Protein AF-0000000072494059 (afdb_homodimer)

Nearest PDB structures (foldseek):
  5tsb-assembly1_A  TM=5.079E-01  e=7.432E-04  Bordetella bronchiseptica RB50
  6grj-assembly1_H  TM=1.711E-01  e=2.777E+00  Aeromonas hydrophila
  7n6g-assembly1_3X  TM=1.273E-01  e=5.195E+00  Chlamydomonas reinhardtii
  5tsb-assembly1_A  TM=5.193E-01  e=8.974E-04  Bordetella bronchiseptica RB50
  6kkj-assembly1_B  TM=3.313E-01  e=8.328E+00  Escherichia coli K-12

pLDDT: mean 70.32, std 25.34, range [23.3, 96.56]

Radius of gyration: 32.72 Å; Cα contacts (8 Å, |Δi|>4): 765; chains: 2; bounding box: 90×136×121 Å

InterPro domains:
  IPR003689 Zinc/iron permease [PF02535] (46-367)

Organism: Sarcoptes scabiei (NCBI:txid52283)

Secondary structure (DSSP, 8-state):
------------------TT-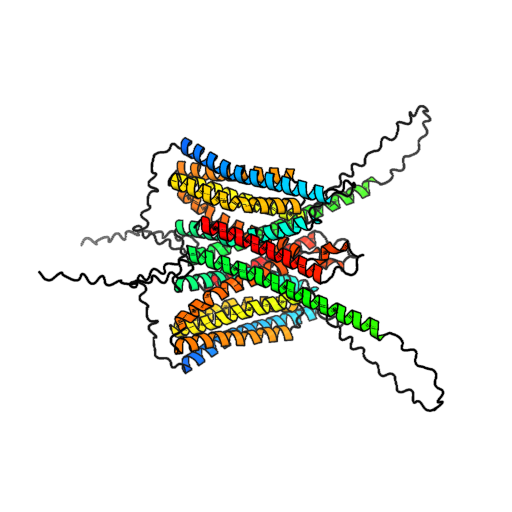-------SS---------S---HHHHHHHHHHHHHHHHHHHHHHHHHHHHHHHHHHHHH--S-------TTT-HHHHHHHHHHHHHHHHHIIIIIHHHHHHHHHHTT--HHHHHHHHHHHHHHHHHHHHHHHHHHHHHHHHHHHHHHHHHHHH-----------------------------------TTHHHHHHHHHHHHHHHHHHHHHHHHHHHH-HHHHHHHHHHHHHHHHHHHHHHHHHHHHTT--HHHHHHHHHHHHHHHHHHHHHHHHHHHTT-HHHHHHHTTTHHHHHHHHHHHIIIIIIHHHHH--TTGGGG--SSS---HHHHHHHHHHHHHHHHHHHHHHHHHHHHH-/------------------TT--------SS---------S---HHHHHHHHHHHHHHHHHHHHHHHHHHHHHHHHHHHHH--S-------TTT-HHHHHHHHHHHHHHHHHIIIIIHHHHHHHHHHTT--HHHHHHHHHHHHHHHHHHHHHHHHHHHHHHHHHHHHHHHHHHHHT----------------------------------TTHHHHHHHHHHHHHHHHHHHHHHHHHHHH-HHHHHHHHHHHHHHHHHHHHHHHHHHHHTT--HHHHHHHHHHHHHHHHHHHHHHHHHHHTT-HHHHHHHTTTHHHHHHHHHHHIIIIIIHHHHH--TTGGGG--SSS---HHHHHHHHHHHHHHHHHHHHHHHHHHHHH-

Structure (mmCIF, N/CA/C/O backbone):
data_AF-0000000072494059-model_v1
#
loop_
_entity.id
_entity.type
_entity.pdbx_description
1 polymer 'Zinc transporter ZIP13'
#
loop_
_atom_site.group_PDB
_atom_site.id
_atom_site.type_symbol
_atom_site.label_atom_id
_atom_site.label_alt_id
_atom_site.label_comp_id
_atom_site.label_asym_id
_atom_site.label_entity_id
_atom_site.label_seq_id
_atom_site.pdbx_PDB_ins_code
_atom_site.Cartn_x
_atom_site.Cartn_y
_atom_site.Cartn_z
_atom_site.occupancy
_atom_site.B_iso_or_equiv
_atom_site.auth_seq_id
_atom_site.auth_comp_id
_atom_site.auth_asym_id
_atom_site.auth_atom_id
_atom_site.pdbx_PDB_model_num
ATOM 1 N N . MET A 1 1 ? -0.542 -75.562 19.469 1 25.78 1 MET A N 1
ATOM 2 C CA . MET A 1 1 ? -1.429 -74.625 18.781 1 25.78 1 MET A CA 1
ATOM 3 C C . MET A 1 1 ? -0.967 -73.188 18.984 1 25.78 1 MET A C 1
ATOM 5 O O . MET A 1 1 ? -1.163 -72.625 20.047 1 25.78 1 MET A O 1
ATOM 9 N N . ASN A 1 2 ? 0.216 -72.812 18.547 1 26.44 2 ASN A N 1
ATOM 10 C CA . ASN A 1 2 ? 1.138 -71.688 18.719 1 26.44 2 ASN A CA 1
ATOM 11 C C . ASN A 1 2 ? 0.574 -70.375 18.125 1 26.44 2 ASN A C 1
ATOM 13 O O . ASN A 1 2 ? 0.239 -70.312 16.938 1 26.44 2 ASN A O 1
ATOM 17 N N . SER A 1 3 ? -0.213 -69.625 18.938 1 29.83 3 SER A N 1
ATOM 18 C CA . SER A 1 3 ? -0.96 -68.375 18.578 1 29.83 3 SER A CA 1
ATOM 19 C C . SER A 1 3 ? -0.038 -67.312 18.031 1 29.83 3 SER A C 1
ATOM 21 O O . SER A 1 3 ? 1.009 -67.062 18.625 1 29.83 3 SER A O 1
ATOM 23 N N . PRO A 1 4 ? -0.049 -67.062 16.688 1 28.97 4 PRO A N 1
ATOM 24 C CA . PRO A 1 4 ? 0.858 -66.125 16 1 28.97 4 PRO A CA 1
ATOM 25 C C . PRO A 1 4 ? 0.726 -64.688 16.5 1 28.97 4 PRO A C 1
ATOM 27 O O . PRO A 1 4 ? -0.39 -64.188 16.672 1 28.97 4 PRO A O 1
ATOM 30 N N . ILE A 1 5 ? 1.538 -64.25 17.5 1 27.27 5 ILE A N 1
ATOM 31 C CA . ILE A 1 5 ? 1.606 -62.938 18.094 1 27.27 5 ILE A CA 1
ATOM 32 C C . ILE A 1 5 ? 1.849 -61.875 17.016 1 27.27 5 ILE A C 1
ATOM 34 O O . ILE A 1 5 ? 2.883 -61.906 16.344 1 27.27 5 ILE A O 1
ATOM 38 N N . ILE A 1 6 ? 0.769 -61.406 16.281 1 26.38 6 ILE A N 1
ATOM 39 C CA . ILE A 1 6 ? 0.831 -60.375 15.273 1 26.38 6 ILE A CA 1
ATOM 40 C C . ILE A 1 6 ? 1.358 -59.062 15.906 1 26.38 6 ILE A C 1
ATOM 42 O O . ILE A 1 6 ? 0.744 -58.531 16.812 1 26.38 6 ILE A O 1
ATOM 46 N N . GLU A 1 7 ? 2.711 -58.906 16 1 23.3 7 GLU A N 1
ATOM 47 C CA . GLU A 1 7 ? 3.412 -57.719 16.469 1 23.3 7 GLU A CA 1
ATOM 48 C C . GLU A 1 7 ? 2.977 -56.469 15.695 1 23.3 7 GLU A C 1
ATOM 50 O O . GLU A 1 7 ? 3.143 -56.406 14.469 1 23.3 7 GLU A O 1
ATOM 55 N N . TYR A 1 8 ? 1.845 -55.812 16.047 1 23.53 8 TYR A N 1
ATOM 56 C CA . TYR A 1 8 ? 1.371 -54.531 15.547 1 23.53 8 TYR A CA 1
ATOM 57 C C . TYR A 1 8 ? 2.428 -53.469 15.734 1 23.53 8 TYR A C 1
ATOM 59 O O . TYR A 1 8 ? 2.787 -53.125 16.859 1 23.53 8 TYR A O 1
ATOM 67 N N . SER A 1 9 ? 3.539 -53.469 14.953 1 23.8 9 SER A N 1
ATOM 68 C CA . SER A 1 9 ? 4.5 -52.375 14.953 1 23.8 9 SER A CA 1
ATOM 69 C C . SER A 1 9 ? 3.803 -51.031 14.766 1 23.8 9 SER A C 1
ATOM 71 O O . SER A 1 9 ? 3.086 -50.844 13.781 1 23.8 9 SER A O 1
ATOM 73 N N . SER A 1 10 ? 3.33 -50.375 15.82 1 24.66 10 SER A N 1
ATOM 74 C CA . SER A 1 10 ? 2.783 -49.031 15.945 1 24.66 10 SER A CA 1
ATOM 75 C C . SER A 1 10 ? 3.709 -48 15.305 1 24.66 10 SER A C 1
ATOM 77 O O . SER A 1 10 ? 4.785 -47.719 15.836 1 24.66 10 SER A O 1
ATOM 79 N N . ARG A 1 11 ? 4.043 -48.031 13.992 1 25.03 11 ARG A N 1
ATOM 80 C CA . ARG A 1 11 ? 4.762 -46.938 13.328 1 25.03 11 ARG A CA 1
ATOM 81 C C . ARG A 1 11 ? 4.141 -45.594 13.68 1 25.03 11 ARG A C 1
ATOM 83 O O . ARG A 1 11 ? 2.986 -45.344 13.336 1 25.03 11 ARG A O 1
ATOM 90 N N . ASN A 1 12 ? 4.422 -45.094 14.852 1 26.39 12 ASN A N 1
ATOM 91 C CA . ASN A 1 12 ? 4.16 -43.719 15.281 1 26.39 12 ASN A CA 1
ATOM 92 C C . ASN A 1 12 ? 4.578 -42.719 14.211 1 26.39 12 ASN A C 1
ATOM 94 O O . ASN A 1 12 ? 5.77 -42.469 14.023 1 26.39 12 ASN A O 1
ATOM 98 N N . THR A 1 13 ? 4.207 -42.844 12.945 1 29.53 13 THR A N 1
ATOM 99 C CA . THR A 1 13 ? 4.391 -41.75 11.984 1 29.53 13 THR A CA 1
ATOM 100 C C . THR A 1 13 ? 3.947 -40.406 12.586 1 29.53 13 THR A C 1
ATOM 102 O O . THR A 1 13 ? 2.75 -40.156 12.711 1 29.53 13 THR A O 1
ATOM 105 N N . SER A 1 14 ? 4.566 -40.031 13.719 1 29.39 14 SER A N 1
ATOM 106 C CA . SER A 1 14 ? 4.34 -38.688 14.234 1 29.39 14 SER A CA 1
ATOM 107 C C . SER A 1 14 ? 4.383 -37.656 13.117 1 29.39 14 SER A C 1
ATOM 109 O O . SER A 1 14 ? 5.426 -37.469 12.492 1 29.39 14 SER A O 1
ATOM 111 N N . SER A 1 15 ? 3.41 -37.688 12.25 1 30.67 15 SER A N 1
ATOM 112 C CA . SER A 1 15 ? 3.156 -36.562 11.344 1 30.67 15 SER A CA 1
ATOM 113 C C . SER A 1 15 ? 3.369 -35.219 12.047 1 30.67 15 SER A C 1
ATOM 115 O O . SER A 1 15 ? 2.629 -34.875 12.969 1 30.67 15 SER A O 1
ATOM 117 N N . ASN A 1 16 ? 4.605 -34.906 12.422 1 29.8 16 ASN A N 1
ATOM 118 C CA . ASN A 1 16 ? 4.91 -33.562 12.875 1 29.8 16 ASN A CA 1
ATOM 119 C C . ASN A 1 16 ? 4.156 -32.531 12.062 1 29.8 16 ASN A C 1
ATOM 121 O O . ASN A 1 16 ? 4.473 -32.281 10.898 1 29.8 16 ASN A O 1
ATOM 125 N N . LEU A 1 17 ? 2.869 -32.531 12.148 1 28.22 17 LEU A N 1
ATOM 126 C CA . LEU A 1 17 ? 2.012 -31.453 11.688 1 28.22 17 LEU A CA 1
ATOM 127 C C . LEU A 1 17 ? 2.566 -30.094 12.133 1 28.22 17 LEU A C 1
ATOM 129 O O . LEU A 1 17 ? 2.826 -29.891 13.32 1 28.22 17 LEU A O 1
ATOM 133 N N . ASP A 1 18 ? 3.42 -29.516 11.383 1 31.22 18 ASP A N 1
ATOM 134 C CA . ASP A 1 18 ? 3.709 -28.141 11.758 1 31.22 18 ASP A CA 1
ATOM 135 C C . ASP A 1 18 ? 2.424 -27.375 12.047 1 31.22 18 ASP A C 1
ATOM 137 O O . ASP A 1 18 ? 1.355 -27.719 11.539 1 31.22 18 ASP A O 1
ATOM 141 N N . PRO A 1 19 ? 2.334 -26.734 13.148 1 30.27 19 PRO A N 1
ATOM 142 C CA . PRO A 1 19 ? 1.102 -26.109 13.641 1 30.27 19 PRO A CA 1
ATOM 143 C C . PRO A 1 19 ? 0.261 -25.516 12.516 1 30.27 19 PRO A C 1
ATOM 145 O O . PRO A 1 19 ? -0.956 -25.375 12.656 1 30.27 19 PRO A O 1
ATOM 148 N N . PHE A 1 20 ? 0.862 -24.797 11.555 1 33.91 20 PHE A N 1
ATOM 149 C CA . PHE A 1 20 ? 0.013 -24.078 10.609 1 33.91 20 PHE A CA 1
ATOM 150 C C . PHE A 1 20 ? -0.422 -25 9.477 1 33.91 20 PHE A C 1
ATOM 152 O O . PHE A 1 20 ? -0.981 -24.547 8.477 1 33.91 20 PHE A O 1
ATOM 159 N N . GLY A 1 21 ? -0.611 -26.359 9.695 1 30.86 21 GLY A N 1
ATOM 160 C CA . GLY A 1 21 ? -1.161 -27.422 8.867 1 30.86 21 GLY A CA 1
ATOM 161 C C . GLY A 1 21 ? -0.459 -27.562 7.523 1 30.86 21 GLY A C 1
ATOM 162 O O . GLY A 1 21 ? -1.007 -28.141 6.586 1 30.86 21 GLY A O 1
ATOM 163 N N . ILE A 1 22 ? 0.494 -26.781 7.277 1 27.88 22 ILE A N 1
ATOM 164 C CA . ILE A 1 22 ? 1.146 -26.891 5.98 1 27.88 22 ILE A CA 1
ATOM 165 C C . ILE A 1 22 ? 1.789 -28.281 5.852 1 27.88 22 ILE A C 1
ATOM 167 O O . ILE A 1 22 ? 2.613 -28.656 6.688 1 27.88 22 ILE A O 1
ATOM 171 N N . ARG A 1 23 ? 1.024 -29.25 5.383 1 28.17 23 ARG A N 1
ATOM 172 C CA . ARG A 1 23 ? 1.675 -30.5 5.004 1 28.17 23 ARG A CA 1
ATOM 173 C C . ARG A 1 23 ? 2.85 -30.234 4.066 1 28.17 23 ARG A C 1
ATOM 175 O O . ARG A 1 23 ? 2.668 -29.734 2.957 1 28.17 23 ARG A O 1
ATOM 182 N N . ILE A 1 24 ? 4.035 -30.062 4.574 1 28.02 24 ILE A N 1
ATOM 183 C CA . ILE A 1 24 ? 5.227 -30.094 3.732 1 28.02 24 ILE A CA 1
ATOM 184 C C . ILE A 1 24 ? 5.289 -31.406 2.961 1 28.02 24 ILE A C 1
ATOM 186 O O . ILE A 1 24 ? 5.398 -32.469 3.559 1 28.02 24 ILE A O 1
ATOM 190 N N . MET A 1 25 ? 4.43 -31.547 1.982 1 27.41 25 MET A N 1
ATOM 191 C CA . MET A 1 25 ? 4.684 -32.719 1.147 1 27.41 25 MET A CA 1
ATOM 192 C C . MET A 1 25 ? 6.18 -32.938 0.936 1 27.41 25 MET A C 1
ATOM 194 O O . MET A 1 25 ? 6.883 -32 0.515 1 27.41 25 MET A O 1
ATOM 198 N N . GLN A 1 26 ? 6.809 -33.812 1.671 1 27.09 26 GLN A N 1
ATOM 199 C CA . GLN A 1 26 ? 8.148 -34.375 1.519 1 27.09 26 GLN A CA 1
ATOM 200 C C . GLN A 1 26 ? 8.336 -35 0.141 1 27.09 26 GLN A C 1
ATOM 202 O O . GLN A 1 26 ? 8.391 -36.219 0.012 1 27.09 26 GLN A O 1
ATOM 207 N N . ASP A 1 27 ? 7.555 -34.719 -0.866 1 26.67 27 ASP A N 1
ATOM 208 C CA . ASP A 1 27 ? 8.039 -35.469 -2.029 1 26.67 27 ASP A CA 1
ATOM 209 C C . ASP A 1 27 ? 9.523 -35.219 -2.27 1 26.67 27 ASP A C 1
ATOM 211 O O . ASP A 1 27 ? 9.93 -34.062 -2.469 1 26.67 27 ASP A O 1
ATOM 215 N N . SER A 1 28 ? 10.422 -36.062 -1.804 1 28.08 28 SER A N 1
ATOM 216 C CA . SER A 1 28 ? 11.867 -36.312 -1.83 1 28.08 28 SER A CA 1
ATOM 217 C C . SER A 1 28 ? 12.43 -36.125 -3.232 1 28.08 28 SER A C 1
ATOM 219 O O . SER A 1 28 ? 13.648 -36.031 -3.408 1 28.08 28 SER A O 1
ATOM 221 N N . SER A 1 29 ? 11.695 -36.562 -4.316 1 27.2 29 SER A N 1
ATOM 222 C CA . SER A 1 29 ? 12.453 -36.844 -5.535 1 27.2 29 SER A CA 1
ATOM 223 C C . SER A 1 29 ? 12.961 -35.531 -6.16 1 27.2 29 SER A C 1
ATOM 225 O O . SER A 1 29 ? 14.078 -35.5 -6.684 1 27.2 29 SER A O 1
ATOM 227 N N . TYR A 1 30 ? 11.969 -34.656 -6.559 1 26.12 30 TYR A N 1
ATOM 228 C CA . TYR A 1 30 ? 12.461 -33.594 -7.406 1 26.12 30 TYR A CA 1
ATOM 229 C C . TYR A 1 30 ? 13.227 -32.562 -6.586 1 26.12 30 TYR A C 1
ATOM 231 O O . TYR A 1 30 ? 13.672 -31.531 -7.117 1 26.12 30 TYR A O 1
ATOM 239 N N . PHE A 1 31 ? 12.82 -32.438 -5.25 1 27.39 31 PHE A N 1
ATOM 240 C CA . PHE A 1 31 ? 13.797 -31.609 -4.551 1 27.39 31 PHE A CA 1
ATOM 241 C C . PHE A 1 31 ? 15.172 -32.281 -4.566 1 27.39 31 PHE A C 1
ATOM 243 O O . PHE A 1 31 ? 15.461 -33.125 -3.738 1 27.39 31 PHE A O 1
ATOM 250 N N . ASN A 1 32 ? 15.609 -32.781 -5.711 1 25.61 32 ASN A N 1
ATOM 251 C CA . ASN A 1 32 ? 17.062 -32.844 -5.582 1 25.61 32 ASN A CA 1
ATOM 252 C C . ASN A 1 32 ? 17.609 -31.734 -4.688 1 25.61 32 ASN A C 1
ATOM 254 O O . ASN A 1 32 ? 17.406 -30.562 -4.969 1 25.61 32 ASN A O 1
ATOM 258 N N . THR A 1 33 ? 17.375 -31.75 -3.381 1 29.03 33 THR A N 1
ATOM 259 C CA . THR A 1 33 ? 18.312 -31.062 -2.5 1 29.03 33 THR A CA 1
ATOM 260 C C . THR A 1 33 ? 19.594 -30.688 -3.256 1 29.03 33 THR A C 1
ATOM 262 O O . THR A 1 33 ? 20.484 -31.516 -3.426 1 29.03 33 THR A O 1
ATOM 265 N N . GLY A 1 34 ? 19.359 -30.281 -4.52 1 28.94 34 GLY A N 1
ATOM 266 C CA . GLY A 1 34 ? 20.625 -29.875 -5.113 1 28.94 34 GLY A CA 1
ATOM 267 C C . GLY A 1 34 ? 21.594 -29.281 -4.105 1 28.94 34 GLY A C 1
ATOM 268 O O . GLY A 1 34 ? 21.266 -28.312 -3.414 1 28.94 34 GLY A O 1
ATOM 269 N N . THR A 1 35 ? 22.156 -30.141 -3.305 1 30.73 35 THR A N 1
ATOM 270 C CA . THR A 1 35 ? 23.422 -29.781 -2.688 1 30.73 35 THR A CA 1
ATOM 271 C C . THR A 1 35 ? 24.031 -28.578 -3.385 1 30.73 35 THR A C 1
ATOM 273 O O . THR A 1 35 ? 24.156 -28.547 -4.613 1 30.73 35 THR A O 1
ATOM 276 N N . PHE A 1 36 ? 23.516 -27.281 -2.979 1 35.53 36 PHE A N 1
ATOM 277 C CA . PHE A 1 36 ? 24.438 -26.266 -3.439 1 35.53 36 PHE A CA 1
ATOM 278 C C . PHE A 1 36 ? 25.781 -26.875 -3.809 1 35.53 36 PHE A C 1
ATOM 280 O O . PHE A 1 36 ? 26.5 -27.375 -2.941 1 35.53 36 PHE A O 1
ATOM 287 N N . GLN A 1 37 ? 25.703 -27.781 -4.762 1 35.75 37 GLN A N 1
ATOM 288 C CA . GLN A 1 37 ? 27.031 -28.203 -5.148 1 35.75 37 GLN A CA 1
ATOM 289 C C . GLN A 1 37 ? 28.062 -27.094 -4.891 1 35.75 37 GLN A C 1
ATOM 291 O O . GLN A 1 37 ? 28 -26.031 -5.508 1 35.75 37 GLN A O 1
ATOM 296 N N . ARG A 1 38 ? 28.281 -26.859 -3.566 1 39.72 38 ARG A N 1
ATOM 297 C CA . ARG A 1 38 ? 29.438 -26.062 -3.172 1 39.72 38 ARG A CA 1
ATOM 298 C C . ARG A 1 38 ? 30.516 -26.094 -4.25 1 39.72 38 ARG A C 1
ATOM 300 O O . ARG A 1 38 ? 31.047 -27.156 -4.574 1 39.72 38 ARG A O 1
ATOM 307 N N . THR A 1 39 ? 30.25 -25.469 -5.297 1 41.38 39 THR A N 1
ATOM 308 C CA . THR A 1 39 ? 31.5 -25.469 -6.051 1 41.38 39 THR A CA 1
ATOM 309 C C . THR A 1 39 ? 32.719 -25.578 -5.109 1 41.38 39 THR A C 1
ATOM 311 O O . THR A 1 39 ? 32.531 -25.562 -3.889 1 41.38 39 THR A O 1
ATOM 314 N N . GLU A 1 40 ? 33.812 -24.75 -5.629 1 45.25 40 GLU A N 1
ATOM 315 C CA . GLU A 1 40 ? 35.188 -24.703 -5.199 1 45.25 40 GLU A CA 1
ATOM 316 C C . GLU A 1 40 ? 35.312 -24.312 -3.729 1 45.25 40 GLU A C 1
ATOM 318 O O . GLU A 1 40 ? 34.531 -23.5 -3.236 1 45.25 40 GLU A O 1
ATOM 323 N N . SER A 1 41 ? 35.625 -25.203 -2.83 1 49.69 41 SER A N 1
ATOM 324 C CA . SER A 1 41 ? 36.062 -25.141 -1.435 1 49.69 41 SER A CA 1
ATOM 325 C C . SER A 1 41 ? 36.562 -23.766 -1.074 1 49.69 41 SER A C 1
ATOM 327 O O . SER A 1 41 ? 37.781 -23.5 -1.139 1 49.69 41 SER A O 1
ATOM 329 N N . SER A 1 42 ? 35.906 -22.672 -1.576 1 61.78 42 SER A N 1
ATOM 330 C CA . SER A 1 42 ? 36.5 -21.422 -1.074 1 61.78 42 SER A CA 1
ATOM 331 C C . SER A 1 42 ? 36.469 -21.375 0.45 1 61.78 42 SER A C 1
ATOM 333 O O . SER A 1 42 ? 35.531 -21.844 1.075 1 61.78 42 SER A O 1
ATOM 335 N N . SER A 1 43 ? 37.562 -21.203 1.071 1 78.88 43 SER A N 1
ATOM 336 C CA . SER A 1 43 ? 37.812 -21.078 2.508 1 78.88 43 SER A CA 1
ATOM 337 C C . SER A 1 43 ? 36.875 -20.047 3.137 1 78.88 43 SER A C 1
ATOM 339 O O . SER A 1 43 ? 36.375 -19.141 2.451 1 78.88 43 SER A O 1
ATOM 341 N N . PHE A 1 44 ? 36.25 -20.391 4.234 1 83.5 44 PHE A N 1
ATOM 342 C CA . PHE A 1 44 ? 35.469 -19.5 5.074 1 83.5 44 PHE A CA 1
ATOM 343 C C . PHE A 1 44 ? 36 -18.062 5.004 1 83.5 44 PHE A C 1
ATOM 345 O O . PHE A 1 44 ? 35.25 -17.125 4.801 1 83.5 44 PHE A O 1
ATOM 352 N N . LEU A 1 45 ? 37.281 -17.969 5.055 1 85 45 LEU A N 1
ATOM 353 C CA . LEU A 1 45 ? 37.906 -16.656 5.051 1 85 45 LEU A CA 1
ATOM 354 C C . LEU A 1 45 ? 37.75 -15.984 3.695 1 85 45 LEU A C 1
ATOM 356 O O . LEU A 1 45 ? 37.562 -14.766 3.623 1 85 45 LEU A O 1
ATOM 360 N N . HIS A 1 46 ? 37.906 -16.719 2.705 1 89.19 46 HIS A N 1
ATOM 361 C CA . HIS A 1 46 ? 37.75 -16.156 1.365 1 89.19 46 HIS A CA 1
ATOM 362 C C . HIS A 1 46 ? 36.344 -15.641 1.136 1 89.19 46 HIS A C 1
ATOM 364 O O . HIS A 1 46 ? 36.156 -14.555 0.57 1 89.19 46 HIS A O 1
ATOM 370 N N . LEU A 1 47 ? 35.375 -16.375 1.588 1 90.25 47 LEU A N 1
ATOM 371 C CA . LEU A 1 47 ? 34 -15.969 1.442 1 90.25 47 LEU A CA 1
ATOM 372 C C . LEU A 1 47 ? 33.719 -14.695 2.238 1 90.25 47 LEU A C 1
ATOM 374 O O . LEU A 1 47 ? 33.031 -13.797 1.761 1 90.25 47 LEU A O 1
ATOM 378 N N . LEU A 1 48 ? 34.281 -14.672 3.359 1 90.69 48 LEU A N 1
ATOM 379 C CA . LEU A 1 48 ? 34.094 -13.484 4.195 1 90.69 48 LEU A CA 1
ATOM 380 C C . LEU A 1 48 ? 34.719 -12.258 3.531 1 90.69 48 LEU A C 1
ATOM 382 O O . LEU A 1 48 ? 34.125 -11.172 3.574 1 90.69 48 LEU A O 1
ATOM 386 N N . ILE A 1 49 ? 35.781 -12.398 2.914 1 92.06 49 ILE A N 1
ATOM 387 C CA . ILE A 1 49 ? 36.5 -11.289 2.283 1 92.06 49 ILE A CA 1
ATOM 388 C C . ILE A 1 49 ? 35.719 -10.797 1.068 1 92.06 49 ILE A C 1
ATOM 390 O O . ILE A 1 49 ? 35.469 -9.602 0.921 1 92.06 49 ILE A O 1
ATOM 394 N N . VAL A 1 50 ? 35.281 -11.68 0.276 1 93 50 VAL A N 1
ATOM 395 C CA . VAL A 1 50 ? 34.625 -11.289 -0.959 1 93 50 VAL A CA 1
ATOM 396 C C . VAL A 1 50 ? 33.25 -10.672 -0.637 1 93 50 VAL A C 1
ATOM 398 O O . VAL A 1 50 ? 32.844 -9.703 -1.282 1 93 50 VAL A O 1
ATOM 401 N N . THR A 1 51 ? 32.594 -11.242 0.304 1 93.38 51 THR A N 1
ATOM 402 C CA . THR A 1 51 ? 31.297 -10.688 0.688 1 93.38 51 THR A CA 1
ATOM 403 C C . THR A 1 51 ? 31.469 -9.305 1.308 1 93.38 51 THR A C 1
ATOM 405 O O . THR A 1 51 ? 30.656 -8.406 1.059 1 93.38 51 THR A O 1
ATOM 408 N N . THR A 1 52 ? 32.469 -9.195 2.141 1 93.31 52 THR A N 1
ATOM 409 C CA . THR A 1 52 ? 32.719 -7.895 2.736 1 93.31 52 THR A CA 1
ATOM 410 C C . THR A 1 52 ? 33.031 -6.852 1.657 1 93.31 52 THR A C 1
ATOM 412 O O . THR A 1 52 ? 32.5 -5.73 1.72 1 93.31 52 THR A O 1
ATOM 415 N N . PHE A 1 53 ? 33.719 -7.203 0.71 1 93.06 53 PHE A N 1
ATOM 416 C CA . PHE A 1 53 ? 34.031 -6.297 -0.391 1 93.06 53 PHE A CA 1
ATOM 417 C C . PHE A 1 53 ? 32.781 -5.926 -1.158 1 93.06 53 PHE A C 1
ATOM 419 O O . PHE A 1 53 ? 32.594 -4.773 -1.556 1 93.06 53 PHE A O 1
ATOM 426 N N . SER A 1 54 ? 32.031 -6.859 -1.351 1 94.19 54 SER A N 1
ATOM 427 C CA . SER A 1 54 ? 30.781 -6.605 -2.061 1 94.19 54 SER A CA 1
ATOM 428 C C . SER A 1 54 ? 29.859 -5.672 -1.267 1 94.19 54 SER A C 1
ATOM 430 O O . SER A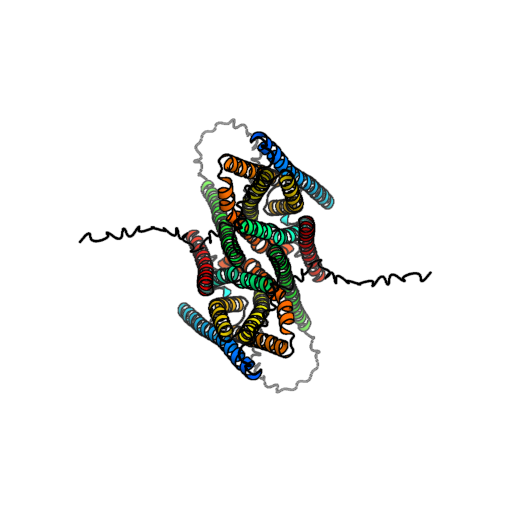 1 54 ? 29.266 -4.754 -1.831 1 94.19 54 SER A O 1
ATOM 432 N N . CYS A 1 55 ? 29.766 -5.922 0.011 1 92.69 55 CYS A N 1
ATOM 433 C CA . CYS A 1 55 ? 28.953 -5.055 0.863 1 92.69 55 CYS A CA 1
ATOM 434 C C . CYS A 1 55 ? 29.516 -3.637 0.887 1 92.69 55 CYS A C 1
ATOM 436 O O . CYS A 1 55 ? 28.75 -2.666 0.892 1 92.69 55 CYS A O 1
ATOM 438 N N . PHE A 1 56 ? 30.766 -3.551 0.835 1 90.38 56 PHE A N 1
ATOM 439 C CA . PHE A 1 56 ? 31.422 -2.248 0.785 1 90.38 56 PHE A CA 1
ATOM 440 C C . PHE A 1 56 ? 31.125 -1.549 -0.539 1 90.38 56 PHE A C 1
ATOM 442 O O . PHE A 1 56 ? 30.906 -0.335 -0.571 1 90.38 56 PHE A O 1
ATOM 449 N N . ALA A 1 57 ? 31.156 -2.266 -1.518 1 90.56 57 ALA A N 1
ATOM 450 C CA . ALA A 1 57 ? 30.859 -1.698 -2.832 1 90.56 57 ALA A CA 1
ATOM 451 C C . ALA A 1 57 ? 29.453 -1.133 -2.881 1 90.56 57 ALA A C 1
ATOM 453 O O . ALA A 1 57 ? 29.234 -0.032 -3.393 1 90.56 57 ALA A O 1
ATOM 454 N N . ILE A 1 58 ? 28.562 -1.866 -2.357 1 90.06 58 ILE A N 1
ATOM 455 C CA . ILE A 1 58 ? 27.172 -1.421 -2.307 1 90.06 58 ILE A CA 1
ATOM 456 C C . ILE A 1 58 ? 27.062 -0.136 -1.487 1 90.06 58 ILE A C 1
ATOM 458 O O . ILE A 1 58 ? 26.484 0.849 -1.935 1 90.06 58 ILE A O 1
ATOM 462 N N . SER A 1 59 ? 27.719 -0.121 -0.393 1 86.62 59 SER A N 1
ATOM 463 C CA . SER A 1 59 ? 27.672 1.018 0.519 1 86.62 59 SER A CA 1
ATOM 464 C C . SER A 1 59 ? 28.375 2.232 -0.069 1 86.62 59 SER A C 1
ATOM 466 O O . SER A 1 59 ? 27.922 3.363 0.084 1 86.62 59 SER A O 1
ATOM 468 N N . LEU A 1 60 ? 29.469 2.008 -0.668 1 83.69 60 LEU A N 1
ATOM 469 C CA . LEU A 1 60 ? 30.25 3.092 -1.255 1 83.69 60 LEU A CA 1
ATOM 470 C C . LEU A 1 60 ? 29.484 3.754 -2.396 1 83.69 60 LEU A C 1
ATOM 472 O O . LEU A 1 60 ? 29.484 4.98 -2.52 1 83.69 60 LEU A O 1
ATOM 476 N N . SER A 1 61 ? 28.922 2.982 -3.178 1 81.06 61 SER A N 1
ATOM 477 C CA . SER A 1 61 ? 28.141 3.521 -4.289 1 81.06 61 SER A CA 1
ATOM 478 C C . SER A 1 61 ? 27.016 4.414 -3.787 1 81.06 61 SER A C 1
ATOM 480 O O . SER A 1 61 ? 26.781 5.496 -4.332 1 81.06 61 SER A O 1
ATOM 482 N N . SER A 1 62 ? 26.438 4.012 -2.785 1 77.81 62 SER A N 1
ATOM 483 C CA . SER A 1 62 ? 25.344 4.777 -2.189 1 77.81 62 SER A CA 1
ATOM 484 C C . SER A 1 62 ? 25.859 6.066 -1.558 1 77.81 62 SER A C 1
ATOM 486 O O . SER A 1 62 ? 25.219 7.113 -1.661 1 77.81 62 SER A O 1
ATOM 488 N N . MET A 1 63 ? 27.016 5.957 -1.062 1 80.12 63 MET A N 1
ATOM 489 C CA . MET A 1 63 ? 27.625 7.117 -0.415 1 80.12 63 MET A CA 1
ATOM 490 C C . MET A 1 63 ? 28.031 8.164 -1.446 1 80.12 63 MET A C 1
ATOM 492 O O . MET A 1 63 ? 27.859 9.359 -1.229 1 80.12 63 MET A O 1
ATOM 496 N N . ILE A 1 64 ? 28.516 7.715 -2.445 1 81.94 64 ILE A N 1
ATOM 497 C CA . ILE A 1 64 ? 28.938 8.625 -3.506 1 81.94 64 ILE A CA 1
ATOM 498 C C . ILE A 1 64 ? 27.734 9.367 -4.062 1 81.94 64 ILE A C 1
ATOM 500 O O . ILE A 1 64 ? 27.781 10.578 -4.262 1 81.94 64 ILE A O 1
ATOM 504 N N . THR A 1 65 ? 26.734 8.664 -4.254 1 79.44 65 THR A N 1
ATOM 505 C CA . THR A 1 65 ? 25.5 9.266 -4.758 1 79.44 65 THR A CA 1
ATOM 506 C C . THR A 1 65 ? 24.984 10.32 -3.789 1 79.44 65 THR A C 1
ATOM 508 O O . THR A 1 65 ? 24.562 11.398 -4.207 1 79.44 65 THR A O 1
ATOM 511 N N . LEU A 1 66 ? 25.125 10.055 -2.623 1 78.94 66 LEU A N 1
ATOM 512 C CA . LEU A 1 66 ? 24.656 10.969 -1.597 1 78.94 66 LEU A CA 1
ATOM 513 C C . LEU A 1 66 ? 25.5 12.234 -1.556 1 78.94 66 LEU A C 1
ATOM 515 O O . LEU A 1 66 ? 24.984 13.336 -1.396 1 78.94 66 LEU A O 1
ATOM 519 N N . LEU A 1 67 ? 26.766 11.992 -1.673 1 79.69 67 LEU A N 1
ATOM 520 C CA . LEU A 1 67 ? 27.672 13.133 -1.664 1 79.69 67 LEU A CA 1
ATOM 521 C C . LEU A 1 67 ? 27.422 14.047 -2.855 1 79.69 67 LEU A C 1
ATOM 523 O O . LEU A 1 67 ? 27.406 15.273 -2.713 1 79.69 67 LEU A O 1
ATOM 527 N N . VAL A 1 68 ? 27.172 13.461 -3.914 1 79 68 VAL A N 1
ATOM 528 C CA . VAL A 1 68 ? 26.891 14.227 -5.121 1 79 68 VAL A CA 1
ATOM 529 C C . VAL A 1 68 ? 25.562 14.984 -4.949 1 79 68 VAL A C 1
ATOM 531 O O . VAL A 1 68 ? 25.484 16.172 -5.27 1 79 68 VAL A O 1
ATOM 534 N N . PHE A 1 69 ? 24.688 14.273 -4.422 1 77.12 69 PHE A N 1
ATOM 535 C CA . PHE A 1 69 ? 23.359 14.859 -4.234 1 77.12 69 PHE A CA 1
ATOM 536 C C . PHE A 1 69 ? 23.422 15.977 -3.195 1 77.12 69 PHE A C 1
ATOM 538 O O . PHE A 1 69 ? 22.797 17.031 -3.371 1 77.12 69 PHE A O 1
ATOM 545 N N . TRP A 1 70 ? 24.125 15.742 -2.232 1 74.75 70 TRP A N 1
ATOM 546 C CA . TRP A 1 70 ? 24.328 16.734 -1.175 1 74.75 70 TRP A CA 1
ATOM 547 C C . TRP A 1 70 ? 24.953 18 -1.733 1 74.75 70 TRP A C 1
ATOM 549 O O . TRP A 1 70 ? 24.516 19.109 -1.422 1 74.75 70 TRP A O 1
ATOM 559 N N . ASN A 1 71 ? 25.922 17.859 -2.502 1 75.25 71 ASN A N 1
ATOM 560 C CA . ASN A 1 71 ? 26.594 18.984 -3.125 1 75.25 71 ASN A CA 1
ATOM 561 C C . ASN A 1 71 ? 25.672 19.734 -4.086 1 75.25 71 ASN A C 1
ATOM 563 O O . ASN A 1 71 ? 25.734 20.953 -4.18 1 75.25 71 ASN A O 1
ATOM 567 N N . PHE A 1 72 ? 24.875 19 -4.629 1 72.62 72 PHE A N 1
ATOM 568 C CA . PHE A 1 72 ? 23.906 19.594 -5.555 1 72.62 72 PHE A CA 1
ATOM 569 C C . PHE A 1 72 ? 22.922 20.469 -4.816 1 72.62 72 PHE A C 1
ATOM 571 O O . PHE A 1 72 ? 22.625 21.578 -5.258 1 72.62 72 PHE A O 1
ATOM 578 N N . ILE A 1 73 ? 22.391 20.016 -3.764 1 69.44 73 ILE A N 1
ATOM 579 C CA . ILE A 1 73 ? 21.422 20.766 -2.975 1 69.44 73 ILE A CA 1
ATOM 580 C C . ILE A 1 73 ? 22.078 22.016 -2.389 1 69.44 73 ILE A C 1
ATOM 582 O O . ILE A 1 73 ? 21.469 23.094 -2.398 1 69.44 73 ILE A O 1
ATOM 586 N N . LYS A 1 74 ? 23.25 21.844 -1.897 1 66.88 74 LYS A N 1
ATOM 587 C CA . LYS A 1 74 ? 23.984 22.953 -1.301 1 66.88 74 LYS A CA 1
ATOM 588 C C . LYS A 1 74 ? 24.25 24.047 -2.332 1 66.88 74 LYS A C 1
ATOM 590 O O . LYS A 1 74 ? 24.141 25.234 -2.033 1 66.88 74 LYS A O 1
ATOM 595 N N . ARG A 1 75 ? 24.578 23.609 -3.404 1 64.88 75 ARG A N 1
ATOM 596 C CA . ARG A 1 75 ? 24.891 24.562 -4.461 1 64.88 75 ARG A CA 1
ATOM 597 C C . ARG A 1 75 ? 23.656 25.312 -4.926 1 64.88 75 ARG A C 1
ATOM 599 O O . ARG A 1 75 ? 23.719 26.516 -5.215 1 64.88 75 ARG A O 1
ATOM 606 N N . ASN A 1 76 ? 22.578 24.594 -4.973 1 59.81 76 ASN A N 1
ATOM 607 C CA . ASN A 1 76 ? 21.344 25.234 -5.441 1 59.81 76 ASN A CA 1
ATOM 608 C C . ASN A 1 76 ? 20.688 26.062 -4.344 1 59.81 76 ASN A C 1
ATOM 610 O O . ASN A 1 76 ? 19.938 27 -4.629 1 59.81 76 ASN A O 1
ATOM 614 N N . GLN A 1 77 ? 20.797 25.656 -3.209 1 55.12 77 GLN A N 1
ATOM 615 C CA . GLN A 1 77 ? 20.344 26.5 -2.098 1 55.12 77 GLN A CA 1
ATOM 616 C C . GLN A 1 77 ? 21.156 27.797 -2.029 1 55.12 77 GLN A C 1
ATOM 618 O O . GLN A 1 77 ? 20.609 28.844 -1.701 1 55.12 77 GLN A O 1
ATOM 623 N N . GLN A 1 78 ? 22.375 27.688 -2.08 1 48.69 78 GLN A N 1
ATOM 624 C CA . GLN A 1 78 ? 23.203 28.891 -2.131 1 48.69 78 GLN A CA 1
ATOM 625 C C . GLN A 1 78 ? 22.812 29.781 -3.312 1 48.69 78 GLN A C 1
ATOM 627 O O . GLN A 1 78 ? 22.891 31 -3.227 1 48.69 78 GLN A O 1
ATOM 632 N N . PHE A 1 79 ? 22.438 29.281 -4.398 1 42.84 79 PHE A N 1
ATOM 633 C CA . PHE A 1 79 ? 22.078 30.125 -5.535 1 42.84 79 PHE A CA 1
ATOM 634 C C . PHE A 1 79 ? 20.781 30.891 -5.25 1 42.84 79 PHE A C 1
ATOM 636 O O . PHE A 1 79 ? 20.578 31.984 -5.77 1 42.84 79 PHE A O 1
ATOM 643 N N . ASN A 1 80 ? 19.812 30.266 -4.598 1 42.59 80 ASN A N 1
ATOM 644 C CA . ASN A 1 80 ? 18.625 31.047 -4.301 1 42.59 80 ASN A CA 1
ATOM 645 C C . ASN A 1 80 ? 18.844 32 -3.135 1 42.59 80 ASN A C 1
ATOM 647 O O . ASN A 1 80 ? 17.953 32.75 -2.752 1 42.59 80 ASN A O 1
ATOM 651 N N . SER A 1 81 ? 19.891 31.75 -2.395 1 40.44 81 SER A N 1
ATOM 652 C CA . SER A 1 81 ? 20.172 32.688 -1.306 1 40.44 81 SER A CA 1
ATOM 653 C C . SER A 1 81 ? 20.797 33.969 -1.831 1 40.44 81 SER A C 1
ATOM 655 O O . SER A 1 81 ? 21.859 34.375 -1.375 1 40.44 81 SER A O 1
ATOM 657 N N . SER A 1 82 ? 20.625 34.438 -2.959 1 36.72 82 SER A N 1
ATOM 658 C CA . SER A 1 82 ? 21.156 35.812 -3.107 1 36.72 82 SER A CA 1
ATOM 659 C C . SER A 1 82 ? 20.844 36.656 -1.887 1 36.72 82 SER A C 1
ATOM 661 O O . SER A 1 82 ? 21.266 37.812 -1.797 1 36.72 82 SER A O 1
ATOM 663 N N . ASP A 1 83 ? 19.594 36.688 -1.359 1 35.69 83 ASP A N 1
ATOM 664 C CA . ASP A 1 83 ? 19.406 37.656 -0.277 1 35.69 83 ASP A CA 1
ATOM 665 C C . ASP A 1 83 ? 20.297 37.312 0.917 1 35.69 83 ASP A C 1
ATOM 667 O O . ASP A 1 83 ? 20.5 36.125 1.234 1 35.69 83 ASP A O 1
ATOM 671 N N . ASN A 1 84 ? 21.297 38.125 1.405 1 36.59 84 ASN A N 1
ATOM 672 C CA . ASN A 1 84 ? 22.281 38.219 2.475 1 36.59 84 ASN A CA 1
ATOM 673 C C . ASN A 1 84 ? 21.812 37.531 3.746 1 36.59 84 ASN A C 1
ATOM 675 O O . ASN A 1 84 ? 22.438 37.688 4.805 1 36.59 84 ASN A O 1
ATOM 679 N N . SER A 1 85 ? 20.438 37.469 4.141 1 36.66 85 SER A N 1
ATOM 680 C CA . SER A 1 85 ? 20.094 37.031 5.496 1 36.66 85 SER A CA 1
ATOM 681 C C . SER A 1 85 ? 20.406 35.562 5.703 1 36.66 85 SER A C 1
ATOM 683 O O . SER A 1 85 ? 20.203 34.75 4.805 1 36.66 85 SER A O 1
ATOM 685 N N . SER A 1 86 ? 21.391 35.031 6.422 1 38.75 86 SER A N 1
ATOM 686 C CA . SER A 1 86 ? 21.828 33.781 7.07 1 38.75 86 SER A CA 1
ATOM 687 C C . SER A 1 86 ? 20.641 32.844 7.285 1 38.75 86 SER A C 1
ATOM 689 O O . SER A 1 86 ? 20.516 32.219 8.344 1 38.75 86 SER A O 1
ATOM 691 N N . THR A 1 87 ? 19.484 33.031 6.727 1 40.88 87 THR A N 1
ATOM 692 C CA . THR A 1 87 ? 18.344 32.219 7.152 1 40.88 87 THR A CA 1
ATOM 693 C C . THR A 1 87 ? 18.562 30.75 6.805 1 40.88 87 THR A C 1
ATOM 695 O O . THR A 1 87 ? 18.922 30.422 5.672 1 40.88 87 THR A O 1
ATOM 698 N N . GLU A 1 88 ? 18.891 29.875 7.785 1 47.19 88 GLU A N 1
ATOM 699 C CA . GLU A 1 88 ? 19.016 28.422 7.91 1 47.19 88 GLU A CA 1
ATOM 700 C C . GLU A 1 88 ? 18.062 27.703 6.953 1 47.19 88 GLU A C 1
ATOM 702 O O . GLU A 1 88 ? 16.906 28.109 6.809 1 47.19 88 GLU A O 1
ATOM 707 N N . PHE A 1 89 ? 18.641 27.109 5.945 1 50.66 89 PHE A N 1
ATOM 708 C CA . PHE A 1 89 ? 17.938 26.25 5.004 1 50.66 89 PHE A CA 1
ATOM 709 C C . PHE A 1 89 ? 16.859 25.453 5.715 1 50.66 89 PHE A C 1
ATOM 711 O O . PHE A 1 89 ? 17.141 24.688 6.645 1 50.66 89 PHE A O 1
ATOM 718 N N . ASP A 1 90 ? 15.641 25.938 5.543 1 59.78 90 ASP A N 1
ATOM 719 C CA . ASP A 1 90 ? 14.539 25.156 6.074 1 59.78 90 ASP A CA 1
ATOM 720 C C . ASP A 1 90 ? 13.969 24.219 5.008 1 59.78 90 ASP A C 1
ATOM 722 O O . ASP A 1 90 ? 13.242 24.641 4.117 1 59.78 90 ASP A O 1
ATOM 726 N N . PRO A 1 91 ? 14.547 23.031 4.938 1 58.69 91 PRO A N 1
ATOM 727 C CA . PRO A 1 91 ? 14.086 22.047 3.957 1 58.69 91 PRO A CA 1
ATOM 728 C C . PRO A 1 91 ? 12.562 21.969 3.869 1 58.69 91 PRO A C 1
ATOM 730 O O . PRO A 1 91 ? 12.016 21.594 2.83 1 58.69 91 PRO A O 1
ATOM 733 N N . ASN A 1 92 ? 11.93 22.328 4.797 1 58.84 92 ASN A N 1
ATOM 734 C CA . ASN A 1 92 ? 10.469 22.234 4.812 1 58.84 92 ASN A CA 1
ATOM 735 C C . ASN A 1 92 ? 9.828 23.375 4.012 1 58.84 92 ASN A C 1
ATOM 737 O O . ASN A 1 92 ? 8.664 23.281 3.621 1 58.84 92 ASN A O 1
ATOM 741 N N . LYS A 1 93 ? 10.68 24.344 3.697 1 61.62 93 LYS A N 1
ATOM 742 C CA . LYS A 1 93 ? 10.109 25.5 3.01 1 61.62 93 LYS A CA 1
ATOM 743 C C . LYS A 1 93 ? 10.523 25.531 1.543 1 61.62 93 LYS A C 1
ATOM 745 O O . LYS A 1 93 ? 9.93 26.234 0.735 1 61.62 93 LYS A O 1
ATOM 750 N N . SER A 1 94 ? 11.352 24.734 1.199 1 71.06 94 SER A N 1
ATOM 751 C CA . SER A 1 94 ? 11.891 24.766 -0.159 1 71.06 94 SER A CA 1
ATOM 752 C C . SER A 1 94 ? 11.039 23.922 -1.104 1 71.06 94 SER A C 1
ATOM 754 O O . SER A 1 94 ? 10.812 22.734 -0.854 1 71.06 94 SER A O 1
ATOM 756 N N . GLU A 1 95 ? 10.5 24.516 -2.141 1 76.69 95 GLU A N 1
ATOM 757 C CA . GLU A 1 95 ? 9.719 23.797 -3.146 1 76.69 95 GLU A CA 1
ATOM 758 C C . GLU A 1 95 ? 10.562 22.766 -3.871 1 76.69 95 GLU A C 1
ATOM 760 O O . GLU A 1 95 ? 10.055 21.719 -4.293 1 76.69 95 GLU A O 1
ATOM 765 N N . SER A 1 96 ? 11.805 23.062 -4.004 1 76.25 96 SER A N 1
ATOM 766 C CA . SER A 1 96 ? 12.695 22.109 -4.652 1 76.25 96 SER A CA 1
ATOM 767 C C . SER A 1 96 ? 12.773 20.812 -3.863 1 76.25 96 SER A C 1
ATOM 769 O O . SER A 1 96 ? 12.742 19.719 -4.445 1 76.25 96 SER A O 1
ATOM 771 N N . ILE A 1 97 ? 12.758 20.984 -2.615 1 76.81 97 ILE A N 1
ATOM 772 C CA . ILE A 1 97 ? 12.852 19.797 -1.772 1 76.81 97 ILE A CA 1
ATOM 773 C C . ILE A 1 97 ? 11.539 19.016 -1.845 1 76.81 97 ILE A C 1
ATOM 775 O O . ILE A 1 97 ? 11.547 17.781 -1.839 1 76.81 97 ILE A O 1
ATOM 779 N N . LYS A 1 98 ? 10.539 19.75 -2.02 1 81.31 98 LYS A N 1
ATOM 780 C CA . LYS A 1 98 ? 9.242 19.078 -2.117 1 81.31 98 LYS A CA 1
ATOM 781 C C . LYS A 1 98 ? 9.117 18.312 -3.432 1 81.31 98 LYS A C 1
ATOM 783 O O . LYS A 1 98 ? 8.5 17.25 -3.48 1 81.31 98 LYS A O 1
ATOM 788 N N . LEU A 1 99 ? 9.68 18.906 -4.402 1 83.94 99 LEU A N 1
ATOM 789 C CA . LEU A 1 99 ? 9.688 18.219 -5.688 1 83.94 99 LEU A CA 1
ATOM 790 C C . LEU A 1 99 ? 10.547 16.953 -5.621 1 83.94 99 LEU A C 1
ATOM 792 O O . LEU A 1 99 ? 10.148 15.906 -6.129 1 83.94 99 LEU A O 1
ATOM 796 N N . ILE A 1 100 ? 11.609 17.062 -4.961 1 83.81 100 ILE A N 1
ATOM 797 C CA . ILE A 1 100 ? 12.484 15.914 -4.812 1 83.81 100 ILE A CA 1
ATOM 798 C C . ILE A 1 100 ? 11.805 14.867 -3.926 1 83.81 100 ILE A C 1
ATOM 800 O O . ILE A 1 100 ? 11.953 13.664 -4.152 1 83.81 100 ILE A O 1
ATOM 804 N N . LEU A 1 101 ? 11.086 15.383 -3.037 1 85.94 101 LEU A N 1
ATOM 805 C CA . LEU A 1 101 ? 10.336 14.484 -2.166 1 85.94 101 LEU A CA 1
ATOM 806 C C . LEU A 1 101 ? 9.281 13.719 -2.957 1 85.94 101 LEU A C 1
ATOM 808 O O . LEU A 1 101 ? 9.039 12.539 -2.689 1 85.94 101 LEU A O 1
ATOM 812 N N . ALA A 1 102 ? 8.703 14.414 -3.865 1 90.5 102 ALA A N 1
ATOM 813 C CA . ALA A 1 102 ? 7.723 13.742 -4.715 1 90.5 102 ALA A CA 1
ATOM 814 C C . ALA A 1 102 ? 8.359 12.602 -5.5 1 90.5 102 ALA A C 1
ATOM 816 O O . ALA A 1 102 ? 7.801 11.508 -5.586 1 90.5 102 ALA A O 1
ATOM 817 N N . PHE A 1 103 ? 9.484 12.844 -6.02 1 90.62 103 PHE A N 1
ATOM 818 C CA . PHE A 1 103 ? 10.258 11.812 -6.691 1 90.62 103 PHE A CA 1
ATOM 819 C C . PHE A 1 103 ? 10.57 10.664 -5.738 1 90.62 103 PHE A C 1
ATOM 821 O O . PHE A 1 103 ? 10.461 9.492 -6.105 1 90.62 103 PHE A O 1
ATOM 828 N N . ALA A 1 104 ? 10.93 11.016 -4.594 1 88.25 104 ALA A N 1
ATOM 829 C CA . ALA A 1 104 ? 11.297 10.031 -3.576 1 88.25 104 ALA A CA 1
ATOM 830 C C . ALA A 1 104 ? 10.102 9.141 -3.223 1 88.25 104 ALA A C 1
ATOM 832 O O . ALA A 1 104 ? 10.25 7.922 -3.096 1 88.25 104 ALA A O 1
ATOM 833 N N . VAL A 1 105 ? 8.984 9.711 -3.086 1 91.75 105 VAL A N 1
ATOM 834 C CA . VAL A 1 105 ? 7.785 8.961 -2.709 1 91.75 105 VAL A CA 1
ATOM 835 C C . VAL A 1 105 ? 7.426 7.973 -3.812 1 91.75 105 VAL A C 1
ATOM 837 O O . VAL A 1 105 ? 7.18 6.793 -3.543 1 91.75 105 VAL A O 1
ATOM 840 N N . GLY A 1 106 ? 7.445 8.438 -5.047 1 93.12 106 GLY A N 1
ATOM 841 C CA . GLY A 1 106 ? 7.199 7.547 -6.168 1 93.12 106 GLY A CA 1
ATOM 842 C C . GLY A 1 106 ? 8.188 6.398 -6.246 1 93.12 106 GLY A C 1
ATOM 843 O O . GLY A 1 106 ? 7.793 5.25 -6.469 1 93.12 106 GLY A O 1
ATOM 844 N N . SER A 1 107 ? 9.383 6.727 -6.004 1 92.44 107 SER A N 1
ATOM 845 C CA . SER A 1 107 ? 10.438 5.719 -6.055 1 92.44 107 SER A CA 1
ATOM 846 C C . SER A 1 107 ? 10.297 4.715 -4.914 1 92.44 107 SER A C 1
ATOM 848 O O . SER A 1 107 ? 10.523 3.516 -5.109 1 92.44 107 SER A O 1
ATOM 850 N N . LEU A 1 108 ? 9.938 5.238 -3.816 1 92.19 108 LEU A N 1
ATOM 851 C CA . LEU A 1 108 ? 9.82 4.371 -2.648 1 92.19 108 LEU A CA 1
ATOM 852 C C . LEU A 1 108 ? 8.664 3.385 -2.82 1 92.19 108 LEU A C 1
ATOM 854 O O . LEU A 1 108 ? 8.828 2.188 -2.584 1 92.19 108 LEU A O 1
ATOM 858 N N . VAL A 1 109 ? 7.562 3.832 -3.213 1 95 109 VAL A N 1
ATOM 859 C CA . VAL A 1 109 ? 6.402 2.969 -3.42 1 95 109 VAL A CA 1
ATOM 860 C C . VAL A 1 109 ? 6.707 1.952 -4.52 1 95 109 VAL A C 1
ATOM 862 O O . VAL A 1 109 ? 6.371 0.772 -4.391 1 95 109 VAL A O 1
ATOM 865 N N . ALA A 1 110 ? 7.344 2.424 -5.543 1 94.75 110 ALA A N 1
ATOM 866 C CA . ALA A 1 110 ? 7.723 1.527 -6.633 1 94.75 110 ALA A CA 1
ATOM 867 C C . ALA A 1 110 ? 8.719 0.475 -6.152 1 94.75 110 ALA A C 1
ATOM 869 O O . ALA A 1 110 ? 8.648 -0.687 -6.559 1 94.75 110 ALA A O 1
ATOM 870 N N . ASP A 1 111 ? 9.633 0.918 -5.371 1 91.62 111 ASP A N 1
ATOM 871 C CA . ASP A 1 111 ? 10.617 -0.013 -4.828 1 91.62 111 ASP A CA 1
ATOM 872 C C . ASP A 1 111 ? 9.938 -1.161 -4.086 1 91.62 111 ASP A C 1
ATOM 874 O O . ASP A 1 111 ? 10.328 -2.32 -4.23 1 91.62 111 ASP A O 1
ATOM 878 N N . VAL A 1 112 ? 8.938 -0.873 -3.322 1 94.25 112 VAL A N 1
ATOM 879 C CA . VAL A 1 112 ? 8.219 -1.866 -2.531 1 94.25 112 VAL A CA 1
ATOM 880 C C . VAL A 1 112 ? 7.555 -2.885 -3.455 1 94.25 112 VAL A C 1
ATOM 882 O O . VAL A 1 112 ? 7.75 -4.094 -3.301 1 94.25 112 VAL A O 1
ATOM 885 N N . PHE A 1 113 ? 6.898 -2.469 -4.469 1 94.38 113 PHE A N 1
ATOM 886 C CA . PHE A 1 113 ? 6.039 -3.348 -5.254 1 94.38 113 PHE A CA 1
ATOM 887 C C . PHE A 1 113 ? 6.816 -3.984 -6.398 1 94.38 113 PHE A C 1
ATOM 889 O O . PHE A 1 113 ? 6.469 -5.074 -6.863 1 94.38 113 PHE A O 1
ATOM 896 N N . LEU A 1 114 ? 7.91 -3.361 -6.809 1 92.69 114 LEU A N 1
ATOM 897 C CA . LEU A 1 114 ? 8.594 -3.865 -7.996 1 92.69 114 LEU A CA 1
ATOM 898 C C . LEU A 1 114 ? 9.883 -4.582 -7.617 1 92.69 114 LEU A C 1
ATOM 900 O O . LEU A 1 114 ? 10.438 -5.336 -8.422 1 92.69 114 LEU A O 1
ATOM 904 N N . HIS A 1 115 ? 10.359 -4.277 -6.445 1 90.62 115 HIS A N 1
ATOM 905 C CA . HIS A 1 115 ? 11.648 -4.871 -6.098 1 90.62 115 HIS A CA 1
ATOM 906 C C . HIS A 1 115 ? 11.547 -5.691 -4.816 1 90.62 115 HIS A C 1
ATOM 908 O O . HIS A 1 115 ? 11.758 -6.906 -4.832 1 90.62 115 HIS A O 1
ATOM 914 N N . ILE A 1 116 ? 11.078 -5.121 -3.758 1 90.69 116 ILE A N 1
ATOM 915 C CA . ILE A 1 116 ? 11.109 -5.766 -2.449 1 90.69 116 IL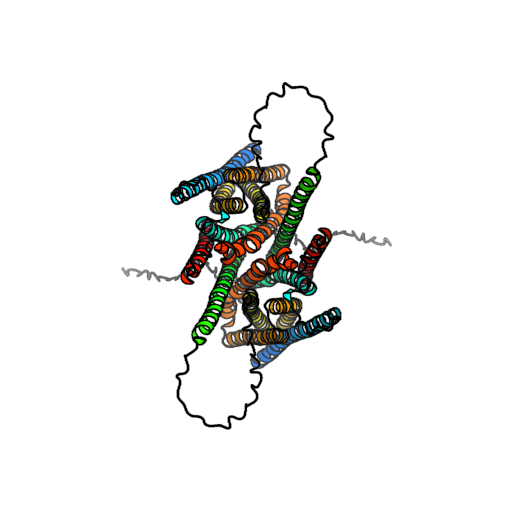E A CA 1
ATOM 916 C C . ILE A 1 116 ? 10.164 -6.965 -2.441 1 90.69 116 ILE A C 1
ATOM 918 O O . ILE A 1 116 ? 10.555 -8.07 -2.059 1 90.69 116 ILE A O 1
ATOM 922 N N . LEU A 1 117 ? 8.953 -6.801 -2.922 1 92.88 117 LEU A N 1
ATOM 923 C CA . LEU A 1 117 ? 7.961 -7.863 -2.848 1 92.88 117 LEU A CA 1
ATOM 924 C C . LEU A 1 117 ? 8.297 -8.984 -3.826 1 92.88 117 LEU A C 1
ATOM 926 O O . LEU A 1 117 ? 8.188 -10.164 -3.484 1 92.88 117 LEU A O 1
ATOM 930 N N . PRO A 1 118 ? 8.703 -8.703 -5.016 1 90.06 118 PRO A N 1
ATOM 931 C CA . PRO A 1 118 ? 9.156 -9.789 -5.887 1 90.06 118 PRO A CA 1
ATOM 932 C C . PRO A 1 118 ? 10.328 -10.57 -5.297 1 90.06 118 PRO A C 1
ATOM 934 O O . PRO A 1 118 ? 10.391 -11.797 -5.418 1 90.06 118 PRO A O 1
ATOM 937 N N . GLU A 1 119 ? 11.25 -9.828 -4.699 1 87.94 119 GLU A N 1
ATOM 938 C CA . GLU A 1 119 ? 12.367 -10.5 -4.039 1 87.94 119 GLU A CA 1
ATOM 939 C C . GLU A 1 119 ? 11.883 -11.398 -2.908 1 87.94 119 GLU A C 1
ATOM 941 O O . GLU A 1 119 ? 12.367 -12.523 -2.75 1 87.94 119 GLU A O 1
ATOM 946 N N . ALA A 1 120 ? 10.961 -10.93 -2.158 1 91.06 120 ALA A N 1
ATOM 947 C CA . ALA A 1 120 ? 10.383 -11.727 -1.08 1 91.06 120 ALA A CA 1
ATOM 948 C C . ALA A 1 120 ? 9.688 -12.969 -1.629 1 91.06 120 ALA A C 1
ATOM 950 O O . ALA A 1 120 ? 9.82 -14.062 -1.073 1 91.06 120 ALA A O 1
ATOM 951 N N . THR A 1 121 ? 8.984 -12.805 -2.672 1 90.94 121 THR A N 1
ATOM 952 C CA . THR A 1 121 ? 8.273 -13.914 -3.303 1 90.94 121 THR A CA 1
ATOM 953 C C . THR A 1 121 ? 9.258 -14.984 -3.771 1 90.94 121 THR A C 1
ATOM 955 O O . THR A 1 121 ? 9.016 -16.188 -3.584 1 90.94 121 THR A O 1
ATOM 958 N N . GLN A 1 122 ? 10.297 -14.523 -4.383 1 86.88 122 GLN A N 1
ATOM 959 C CA . GLN A 1 122 ? 11.32 -15.461 -4.848 1 86.88 122 GLN A CA 1
ATOM 960 C C . GLN A 1 122 ? 11.93 -16.219 -3.678 1 86.88 122 GLN A C 1
ATOM 962 O O . GLN A 1 122 ? 12.188 -17.422 -3.783 1 86.88 122 GLN A O 1
ATOM 967 N N . ALA A 1 123 ? 12.172 -15.516 -2.625 1 85.31 123 ALA A N 1
ATOM 968 C CA . ALA A 1 123 ? 12.742 -16.156 -1.441 1 85.31 123 ALA A CA 1
ATOM 969 C C . ALA A 1 123 ? 11.797 -17.219 -0.895 1 85.31 123 ALA A C 1
ATOM 971 O O . ALA A 1 123 ? 12.227 -18.328 -0.531 1 85.31 123 ALA A O 1
ATOM 972 N N . PHE A 1 124 ? 10.492 -16.953 -0.879 1 88.5 124 PHE A N 1
ATOM 973 C CA . PHE A 1 124 ? 9.492 -17.906 -0.425 1 88.5 124 PHE A CA 1
ATOM 974 C C . PHE A 1 124 ? 9.43 -19.109 -1.368 1 88.5 124 PHE A C 1
ATOM 976 O O . PHE A 1 124 ? 9.312 -20.25 -0.922 1 88.5 124 PHE A O 1
ATOM 983 N N . SER A 1 125 ? 9.492 -18.781 -2.654 1 86.5 125 SER A N 1
ATOM 984 C CA . SER A 1 125 ? 9.445 -19.859 -3.646 1 86.5 125 SER A CA 1
ATOM 985 C C . SER A 1 125 ? 10.633 -20.797 -3.502 1 86.5 125 SER A C 1
ATOM 987 O O . SER A 1 125 ? 10.484 -22.016 -3.564 1 86.5 125 SER A O 1
ATOM 989 N N . GLN A 1 126 ? 11.789 -20.234 -3.316 1 81.88 126 GLN A N 1
ATOM 990 C CA . GLN A 1 126 ? 13 -21.031 -3.139 1 81.88 126 GLN A CA 1
ATOM 991 C C . GLN A 1 126 ? 12.922 -21.875 -1.865 1 81.88 126 GLN A C 1
ATOM 993 O O . GLN A 1 126 ? 13.508 -22.953 -1.796 1 81.88 126 GLN A O 1
ATOM 998 N N . ALA A 1 127 ? 12.203 -21.375 -0.9 1 84.19 127 ALA A N 1
ATOM 999 C CA . ALA A 1 127 ? 12.031 -22.109 0.356 1 84.19 127 ALA A CA 1
ATOM 1000 C C . ALA A 1 127 ? 10.984 -23.203 0.219 1 84.19 127 ALA A C 1
ATOM 1002 O O . ALA A 1 127 ? 10.742 -23.969 1.162 1 84.19 127 ALA A O 1
ATOM 1003 N N . GLY A 1 128 ? 10.25 -23.297 -0.919 1 83.94 128 GLY A N 1
ATOM 1004 C CA . GLY A 1 128 ? 9.352 -24.406 -1.201 1 83.94 128 GLY A CA 1
ATOM 1005 C C . GLY A 1 128 ? 7.891 -24.062 -0.999 1 83.94 128 GLY A C 1
ATOM 1006 O O . GLY A 1 128 ? 7.027 -24.938 -1.025 1 83.94 128 GLY A O 1
ATOM 1007 N N . TYR A 1 129 ? 7.621 -22.797 -0.822 1 85.38 129 TYR A N 1
ATOM 1008 C CA . TYR A 1 129 ? 6.23 -22.406 -0.619 1 85.38 129 TYR A CA 1
ATOM 1009 C C . TYR A 1 129 ? 5.477 -22.359 -1.944 1 85.38 129 TYR A C 1
ATOM 1011 O O . TYR A 1 129 ? 6.051 -22 -2.975 1 85.38 129 TYR A O 1
ATOM 1019 N N . GLN A 1 130 ? 4.191 -22.688 -1.815 1 84.88 130 GLN A N 1
ATOM 1020 C CA . GLN A 1 130 ? 3.328 -22.594 -2.988 1 84.88 130 GLN A CA 1
ATOM 1021 C C . GLN A 1 130 ? 2.832 -21.172 -3.203 1 84.88 130 GLN A C 1
ATOM 1023 O O . GLN A 1 130 ? 2.762 -20.391 -2.258 1 84.88 130 GLN A O 1
ATOM 1028 N N . THR A 1 131 ? 2.467 -20.891 -4.391 1 80.88 131 THR A N 1
ATOM 1029 C CA . THR A 1 131 ? 2.107 -19.547 -4.805 1 80.88 131 THR A CA 1
ATOM 1030 C C . THR A 1 131 ? 0.989 -18.984 -3.928 1 80.88 131 THR A C 1
ATOM 1032 O O . THR A 1 131 ? 1.068 -17.844 -3.459 1 80.88 131 THR A O 1
ATOM 1035 N N . ALA A 1 132 ? -0.053 -19.766 -3.719 1 77.88 132 ALA A N 1
ATOM 1036 C CA . ALA A 1 132 ? -1.194 -19.312 -2.926 1 77.88 132 ALA A CA 1
ATOM 1037 C C . ALA A 1 132 ? -0.775 -18.984 -1.493 1 77.88 132 ALA A C 1
ATOM 1039 O O . ALA A 1 132 ? -1.218 -17.984 -0.921 1 77.88 132 ALA A O 1
ATOM 1040 N N . ASN A 1 133 ? 0.11 -19.719 -0.932 1 86.31 133 ASN A N 1
ATOM 1041 C CA . ASN A 1 133 ? 0.593 -19.516 0.43 1 86.31 133 ASN A CA 1
ATOM 1042 C C . ASN A 1 133 ? 1.54 -18.328 0.518 1 86.31 133 ASN A C 1
ATOM 1044 O O . ASN A 1 133 ? 1.538 -17.609 1.512 1 86.31 133 ASN A O 1
ATOM 1048 N N . ILE A 1 134 ? 2.279 -18.188 -0.557 1 90 134 ILE A N 1
ATOM 1049 C CA . ILE A 1 134 ? 3.242 -17.094 -0.585 1 90 134 ILE A CA 1
ATOM 1050 C C . ILE A 1 134 ? 2.51 -15.758 -0.458 1 90 134 ILE A C 1
ATOM 1052 O O . ILE A 1 134 ? 2.885 -14.914 0.356 1 90 134 ILE A O 1
ATOM 1056 N N . GLN A 1 135 ? 1.435 -15.641 -1.212 1 89.31 135 GLN A N 1
ATOM 1057 C CA . GLN A 1 135 ? 0.699 -14.383 -1.21 1 89.31 135 GLN A CA 1
ATOM 1058 C C . GLN A 1 135 ? 0.072 -14.109 0.156 1 89.31 135 GLN A C 1
ATOM 1060 O O . GLN A 1 135 ? 0.04 -12.969 0.615 1 89.31 135 GLN A O 1
ATOM 1065 N N . HIS A 1 136 ? -0.413 -15.117 0.72 1 90.25 136 HIS A N 1
ATOM 1066 C CA . HIS A 1 136 ? -1.006 -14.969 2.045 1 90.25 136 HIS A CA 1
ATOM 1067 C C . HIS A 1 136 ? 0.038 -14.539 3.07 1 90.25 136 HIS A C 1
ATOM 1069 O O . HIS A 1 136 ? -0.197 -13.617 3.855 1 90.25 136 HIS A O 1
ATOM 1075 N N . PHE A 1 137 ? 1.158 -15.188 3.062 1 91.56 137 PHE A N 1
ATOM 1076 C CA . PHE A 1 137 ? 2.219 -14.867 4.008 1 91.56 137 PHE A CA 1
ATOM 1077 C C . PHE A 1 137 ? 2.744 -13.453 3.775 1 91.56 137 PHE A C 1
ATOM 1079 O O . PHE A 1 137 ? 2.99 -12.711 4.727 1 91.56 137 PHE A O 1
ATOM 1086 N N . LEU A 1 138 ? 2.93 -13.125 2.516 1 93.88 138 LEU A N 1
ATOM 1087 C CA . LEU A 1 138 ? 3.322 -11.758 2.189 1 93.88 138 LEU A CA 1
ATOM 1088 C C . LEU A 1 138 ? 2.334 -10.758 2.775 1 93.88 138 LEU A C 1
ATOM 1090 O O . LEU A 1 138 ? 2.736 -9.797 3.443 1 93.88 138 LEU A O 1
ATOM 1094 N N . GLY A 1 139 ? 1.076 -11.086 2.555 1 94.38 139 GLY A N 1
ATOM 1095 C CA . GLY A 1 139 ? 0.033 -10.188 3.023 1 94.38 139 GLY A CA 1
ATOM 1096 C C . GLY A 1 139 ? 0.024 -10.016 4.531 1 94.38 139 GLY A C 1
ATOM 1097 O O . GLY A 1 139 ? -0.077 -8.898 5.035 1 94.38 139 GLY A O 1
ATOM 1098 N N . VAL A 1 140 ? 0.162 -11.047 5.238 1 94.19 140 VAL A N 1
ATOM 1099 C CA . VAL A 1 140 ? 0.123 -11.031 6.699 1 94.19 140 VAL A CA 1
ATOM 1100 C C . VAL A 1 140 ? 1.289 -10.203 7.234 1 94.19 140 VAL A C 1
ATOM 1102 O O . VAL A 1 140 ? 1.098 -9.32 8.078 1 94.19 140 VAL A O 1
ATOM 1105 N N . TRP A 1 141 ? 2.441 -10.43 6.766 1 94.31 141 TRP A N 1
ATOM 1106 C CA . TRP A 1 141 ? 3.621 -9.75 7.293 1 94.31 141 TRP A CA 1
ATOM 1107 C C . TRP A 1 141 ? 3.65 -8.289 6.863 1 94.31 141 TRP A C 1
ATOM 1109 O O . TRP A 1 141 ? 4.145 -7.43 7.598 1 94.31 141 TRP A O 1
ATOM 1119 N N . ILE A 1 142 ? 3.115 -8 5.66 1 96.19 142 ILE A N 1
ATOM 1120 C CA . ILE A 1 142 ? 2.961 -6.609 5.254 1 96.19 142 ILE A CA 1
ATOM 1121 C C . ILE A 1 142 ? 2.045 -5.887 6.242 1 96.19 142 ILE A C 1
ATOM 1123 O O . ILE A 1 142 ? 2.355 -4.777 6.688 1 96.19 142 ILE A O 1
ATOM 1127 N N . LEU A 1 143 ? 0.965 -6.57 6.602 1 95.44 143 LEU A N 1
ATOM 1128 C CA . LEU A 1 143 ? 0.003 -5.992 7.531 1 95.44 143 LEU A CA 1
ATOM 1129 C C . LEU A 1 143 ? 0.64 -5.766 8.898 1 95.44 143 LEU A C 1
ATOM 1131 O O . LEU A 1 143 ? 0.457 -4.707 9.508 1 95.44 143 LEU A O 1
ATOM 1135 N N . ILE A 1 144 ? 1.388 -6.711 9.336 1 94.94 144 ILE A N 1
ATOM 1136 C CA . ILE A 1 144 ? 2.088 -6.57 10.609 1 94.94 144 ILE A CA 1
ATOM 1137 C C . ILE A 1 144 ? 3.062 -5.398 10.531 1 94.94 144 ILE A C 1
ATOM 1139 O O . ILE A 1 144 ? 3.182 -4.621 11.484 1 94.94 144 ILE A O 1
ATOM 1143 N N . GLY A 1 145 ? 3.756 -5.27 9.43 1 95.38 145 GLY A N 1
ATOM 1144 C CA . GLY A 1 145 ? 4.66 -4.145 9.234 1 95.38 145 GLY A CA 1
ATOM 1145 C C . GLY A 1 145 ? 3.961 -2.801 9.305 1 95.38 145 GLY A C 1
ATOM 1146 O O . GLY A 1 145 ? 4.406 -1.897 10.008 1 95.38 145 GLY A O 1
ATOM 1147 N N . ILE A 1 146 ? 2.84 -2.688 8.617 1 95.19 146 ILE A N 1
ATOM 1148 C CA . ILE A 1 146 ? 2.076 -1.443 8.602 1 95.19 146 ILE A CA 1
ATOM 1149 C C . ILE A 1 146 ? 1.62 -1.103 10.016 1 95.19 146 ILE A C 1
ATOM 1151 O O . ILE A 1 146 ? 1.8 0.028 10.477 1 95.19 146 ILE A O 1
ATOM 1155 N N . LEU A 1 147 ? 1.097 -2.064 10.711 1 92.94 147 LEU A N 1
ATOM 1156 C CA . LEU A 1 147 ? 0.579 -1.852 12.062 1 92.94 147 LEU A CA 1
ATOM 1157 C C . LEU A 1 147 ? 1.709 -1.538 13.031 1 92.94 147 LEU A C 1
ATOM 1159 O O . LEU A 1 147 ? 1.567 -0.669 13.898 1 92.94 147 LEU A O 1
ATOM 1163 N N . MET A 1 148 ? 2.76 -2.227 12.883 1 94 148 MET A N 1
ATOM 1164 C CA . MET A 1 148 ? 3.902 -2.004 13.766 1 94 148 MET A CA 1
ATOM 1165 C C . MET A 1 148 ? 4.449 -0.59 13.594 1 94 148 MET A C 1
ATOM 1167 O O . MET A 1 148 ? 4.719 0.097 14.586 1 94 148 MET A O 1
ATOM 1171 N N . PHE A 1 149 ? 4.598 -0.149 12.422 1 94.31 149 PHE A N 1
ATOM 1172 C CA . PHE A 1 149 ? 5.137 1.184 12.18 1 94.31 149 PHE A CA 1
ATOM 1173 C C . PHE A 1 149 ? 4.148 2.256 12.617 1 94.31 149 PHE A C 1
ATOM 1175 O O . PHE A 1 149 ? 4.547 3.309 13.117 1 94.31 149 PHE A O 1
ATOM 1182 N N . ALA A 1 150 ? 2.857 2 12.422 1 91.5 150 ALA A N 1
ATOM 1183 C CA . ALA A 1 150 ? 1.836 2.914 12.922 1 91.5 150 ALA A CA 1
ATOM 1184 C C . ALA A 1 150 ? 1.908 3.033 14.445 1 91.5 150 ALA A C 1
ATOM 1186 O O . ALA A 1 150 ? 1.845 4.137 14.992 1 91.5 150 ALA A O 1
ATOM 1187 N N . CYS A 1 151 ? 2.092 1.938 15.07 1 90.25 151 CYS A N 1
ATOM 1188 C CA . CYS A 1 151 ? 2.193 1.908 16.531 1 90.25 151 CYS A CA 1
ATOM 1189 C C . CYS A 1 151 ? 3.463 2.604 17 1 90.25 151 CYS A C 1
ATOM 1191 O O . CYS A 1 151 ? 3.428 3.395 17.938 1 90.25 151 CYS A O 1
ATOM 1193 N N . LEU A 1 152 ? 4.516 2.346 16.359 1 92 152 LEU A N 1
ATOM 1194 C CA . LEU A 1 152 ? 5.789 2.947 16.734 1 92 152 LEU A CA 1
ATOM 1195 C C . LEU A 1 152 ? 5.746 4.461 16.578 1 92 152 LEU A C 1
ATOM 1197 O O . LEU A 1 152 ? 6.266 5.195 17.422 1 92 152 LEU A O 1
ATOM 1201 N N . GLU A 1 153 ? 5.176 4.863 15.523 1 89.62 153 GLU A N 1
ATOM 1202 C CA . GLU A 1 153 ? 5.047 6.301 15.305 1 89.62 153 GLU A CA 1
ATOM 1203 C C . GLU A 1 153 ? 4.238 6.953 16.422 1 89.62 153 GLU A C 1
ATOM 1205 O O . GLU A 1 153 ? 4.609 8.016 16.938 1 89.62 153 GLU A O 1
ATOM 1210 N N . THR A 1 154 ? 3.137 6.332 16.719 1 84.62 154 THR A N 1
ATOM 1211 C CA . THR A 1 154 ? 2.271 6.836 17.781 1 84.62 154 THR A CA 1
ATOM 1212 C C . THR A 1 154 ? 3.012 6.867 19.125 1 84.62 154 THR A C 1
ATOM 1214 O O . THR A 1 154 ? 2.893 7.828 19.875 1 84.62 154 THR A O 1
ATOM 1217 N N . PHE A 1 155 ? 3.75 5.84 19.312 1 84.56 155 PHE A N 1
ATOM 1218 C CA . PHE A 1 155 ? 4.539 5.758 20.547 1 84.56 155 PHE A CA 1
ATOM 1219 C C . PHE A 1 155 ? 5.59 6.863 20.578 1 84.56 155 PHE A C 1
ATOM 1221 O O . PHE A 1 155 ? 5.82 7.465 21.641 1 84.56 155 PHE A O 1
ATOM 1228 N N . PHE A 1 156 ? 6.188 7.125 19.484 1 85.31 156 PHE A N 1
ATOM 1229 C CA . PHE A 1 156 ? 7.168 8.195 19.375 1 85.31 156 PHE A CA 1
ATOM 1230 C C . PHE A 1 156 ? 6.535 9.547 19.688 1 85.31 156 PHE A C 1
ATOM 1232 O O . PHE A 1 156 ? 7.125 10.375 20.391 1 85.31 156 PHE A O 1
ATOM 1239 N N . HIS A 1 157 ? 5.375 9.789 19.234 1 81.81 157 HIS A N 1
ATOM 1240 C CA . HIS A 1 157 ? 4.668 11.039 19.469 1 81.81 157 HIS A CA 1
ATOM 1241 C C . HIS A 1 157 ? 4.281 11.203 20.938 1 81.81 157 HIS A C 1
ATOM 1243 O O . HIS A 1 157 ? 4.332 12.305 21.469 1 81.81 157 HIS A O 1
ATOM 1249 N N . LEU A 1 158 ? 3.896 10.117 21.531 1 76.44 158 LEU A N 1
ATOM 1250 C CA . LEU A 1 158 ? 3.512 10.148 22.938 1 76.44 158 LEU A CA 1
ATOM 1251 C C . LEU A 1 158 ? 4.715 10.445 23.828 1 76.44 158 LEU A C 1
ATOM 1253 O O . LEU A 1 158 ? 4.59 11.133 24.844 1 76.44 158 LEU A O 1
ATOM 1257 N N . LEU A 1 159 ? 5.812 9.984 23.422 1 78.31 159 LEU A N 1
ATOM 1258 C CA . LEU A 1 159 ? 7.027 10.18 24.203 1 78.31 159 LEU A CA 1
ATOM 1259 C C . LEU A 1 159 ? 7.559 11.602 24.047 1 78.31 159 LEU A C 1
ATOM 1261 O O . LEU A 1 159 ? 8.094 12.172 25 1 78.31 159 LEU A O 1
ATOM 1265 N N . THR A 1 160 ? 7.508 12.156 22.844 1 73.31 160 THR A N 1
ATOM 1266 C CA . THR A 1 160 ? 8.039 13.484 22.578 1 73.31 160 THR A CA 1
ATOM 1267 C C . THR A 1 160 ? 7.117 14.562 23.141 1 73.31 160 THR A C 1
ATOM 1269 O O . THR A 1 160 ? 7.57 15.648 23.516 1 73.31 160 THR A O 1
ATOM 1272 N N . ASN A 1 161 ? 5.879 14.344 23.094 1 62.03 161 ASN A N 1
ATOM 1273 C CA . ASN A 1 161 ? 4.949 15.289 23.703 1 62.03 161 ASN A CA 1
ATOM 1274 C C . ASN A 1 161 ? 5.105 15.32 25.219 1 62.03 161 ASN A C 1
ATOM 1276 O O . ASN A 1 161 ? 4.848 16.344 25.859 1 62.03 161 ASN A O 1
ATOM 1280 N N . VAL A 1 162 ? 5.523 14.305 25.828 1 52.78 162 VAL A N 1
ATOM 1281 C CA . VAL A 1 162 ? 5.762 14.25 27.266 1 52.78 162 VAL A CA 1
ATOM 1282 C C . VAL A 1 162 ? 6.98 15.102 27.625 1 52.78 162 VAL A C 1
ATOM 1284 O O . VAL A 1 162 ? 6.984 15.797 28.641 1 52.78 162 VAL A O 1
ATOM 1287 N N . GLU A 1 163 ? 7.969 15.055 26.844 1 51.91 163 GLU A N 1
ATOM 1288 C CA . GLU A 1 163 ? 9.195 15.766 27.203 1 51.91 163 GLU A CA 1
ATOM 1289 C C . GLU A 1 163 ? 9.008 17.266 27.078 1 51.91 163 GLU A C 1
ATOM 1291 O O . GLU A 1 163 ? 9.594 18.047 27.859 1 51.91 163 GLU A O 1
ATOM 1296 N N . LYS A 1 164 ? 8.148 17.766 26.188 1 50.84 164 LYS A N 1
ATOM 1297 C CA . LYS A 1 164 ? 7.91 19.203 26.047 1 50.84 164 LYS A CA 1
ATOM 1298 C C . LYS A 1 164 ? 7.258 19.781 27.297 1 50.84 164 LYS A C 1
ATOM 1300 O O . LYS A 1 164 ? 7.598 20.875 27.719 1 50.84 164 LYS A O 1
ATOM 1305 N N . LYS A 1 165 ? 6.359 19.125 27.938 1 49.56 165 LYS A N 1
ATOM 1306 C CA . LYS A 1 165 ? 5.656 19.703 29.094 1 49.56 165 LYS A CA 1
ATOM 1307 C C . LYS A 1 165 ? 6.52 19.625 30.344 1 49.56 165 LYS A C 1
ATOM 1309 O O . LYS A 1 165 ? 6.492 20.547 31.172 1 49.56 165 LYS A O 1
ATOM 1314 N N . SER A 1 166 ? 7.246 18.547 30.359 1 47.69 166 SER A N 1
ATOM 1315 C CA . SER A 1 166 ? 8.062 18.5 31.578 1 47.69 166 SER A CA 1
ATOM 1316 C C . SER A 1 166 ? 9.039 19.672 31.625 1 47.69 166 SER A C 1
ATOM 1318 O O . SER A 1 166 ? 9.273 20.25 32.688 1 47.69 166 SER A O 1
ATOM 1320 N N . ASP A 1 167 ? 9.477 20.016 30.438 1 46.44 167 ASP A N 1
ATOM 1321 C CA . ASP A 1 167 ? 10.438 21.109 30.453 1 46.44 167 ASP A CA 1
ATOM 1322 C C . ASP A 1 167 ? 9.734 22.453 30.625 1 46.44 167 ASP A C 1
ATOM 1324 O O . ASP A 1 167 ? 10.273 23.375 31.234 1 46.44 167 ASP A O 1
ATOM 1328 N N . SER A 1 168 ? 8.531 22.5 30.062 1 46.81 168 SER A N 1
ATOM 1329 C CA . SER A 1 168 ? 7.805 23.75 30.234 1 46.81 168 SER A CA 1
ATOM 1330 C C . SER A 1 168 ? 7.336 23.938 31.672 1 46.81 168 SER A C 1
ATOM 1332 O O . SER A 1 168 ? 7.242 25.062 32.156 1 46.81 168 SER A O 1
ATOM 1334 N N . GLU A 1 169 ? 7.023 22.859 32.312 1 46.75 169 GLU A N 1
ATOM 1335 C CA . GLU A 1 169 ? 6.621 22.969 33.719 1 46.75 169 GLU A CA 1
ATOM 1336 C C . GLU A 1 169 ? 7.82 23.25 34.625 1 46.75 169 GLU A C 1
ATOM 1338 O O . GLU A 1 169 ? 7.684 23.906 35.656 1 46.75 169 GLU A O 1
ATOM 1343 N N . ARG A 1 170 ? 8.977 22.859 34.219 1 45.94 170 ARG A N 1
ATOM 1344 C CA . ARG A 1 170 ? 10.133 23.125 35.094 1 45.94 170 ARG A CA 1
ATOM 1345 C C . ARG A 1 170 ? 10.516 24.594 35.062 1 45.94 170 ARG A C 1
ATOM 1347 O O . ARG A 1 170 ? 11.031 25.125 36.031 1 45.94 170 ARG A O 1
ATOM 1354 N N . ILE A 1 171 ? 10.18 25.25 33.969 1 42.81 171 ILE A N 1
ATOM 1355 C CA . ILE A 1 171 ? 10.586 26.641 33.875 1 42.81 171 ILE A CA 1
ATOM 1356 C C . ILE A 1 171 ? 9.688 27.5 34.75 1 42.81 171 ILE A C 1
ATOM 1358 O O . ILE A 1 171 ? 10.133 28.516 35.312 1 42.81 171 ILE A O 1
ATOM 1362 N N . VAL A 1 172 ? 8.43 27.031 34.969 1 42.16 172 VAL A N 1
ATOM 1363 C CA . VAL A 1 172 ? 7.523 27.891 35.75 1 42.16 172 VAL A CA 1
ATOM 1364 C C . VAL A 1 172 ? 7.922 27.891 37.219 1 42.16 172 VAL A C 1
ATOM 1366 O O . VAL A 1 172 ? 7.758 28.906 37.906 1 42.16 172 VAL A O 1
ATOM 1369 N N . THR A 1 173 ? 8.477 26.719 37.688 1 39.62 173 THR A N 1
ATOM 1370 C CA . THR A 1 173 ? 8.68 26.672 39.125 1 39.62 173 THR A CA 1
ATOM 1371 C C . THR A 1 173 ? 9.914 27.469 39.531 1 39.62 173 THR A C 1
ATOM 1373 O O . THR A 1 173 ? 10.109 27.781 40.688 1 39.62 173 THR A O 1
ATOM 1376 N N . ALA A 1 174 ? 10.812 27.609 38.531 1 39.41 174 ALA A N 1
ATOM 1377 C CA . ALA A 1 174 ? 12.078 28.156 39.031 1 39.41 174 ALA A CA 1
ATOM 1378 C C . ALA A 1 174 ? 11.977 29.656 39.25 1 39.41 174 ALA A C 1
ATOM 1380 O O . ALA A 1 174 ? 12.844 30.266 39.875 1 39.41 174 ALA A O 1
ATOM 1381 N N . ASN A 1 175 ? 11.023 30.234 38.5 1 36.41 175 ASN A N 1
ATOM 1382 C CA . ASN A 1 175 ? 11.117 31.688 38.594 1 36.41 175 ASN A CA 1
ATOM 1383 C C . ASN A 1 175 ? 10.406 32.188 39.844 1 36.41 175 ASN A C 1
ATOM 1385 O O . ASN A 1 175 ? 9.383 32.875 39.75 1 36.41 175 ASN A O 1
ATOM 1389 N N . GLN A 1 176 ? 10.102 31.219 40.781 1 34.94 176 GLN A N 1
ATOM 1390 C CA . GLN A 1 176 ? 9.555 31.906 41.938 1 34.94 176 GLN A CA 1
ATOM 1391 C C . GLN A 1 176 ? 10.578 32.875 42.562 1 34.94 176 GLN A C 1
ATOM 1393 O O . GLN A 1 176 ? 11.719 32.469 42.812 1 34.94 176 GLN A O 1
ATOM 1398 N N . PRO A 1 177 ? 10.414 34.156 42.312 1 33.31 177 PRO A N 1
ATOM 1399 C CA . PRO A 1 177 ? 11.328 35.188 42.844 1 33.31 177 PRO A CA 1
ATOM 1400 C C . PRO A 1 177 ? 11.633 35 44.344 1 33.31 177 PRO A C 1
ATOM 1402 O O . PRO A 1 177 ? 10.711 34.906 45.156 1 33.31 177 PRO A O 1
ATOM 1405 N N . ILE A 1 178 ? 12.484 34 44.719 1 32.97 178 ILE A N 1
ATOM 1406 C CA . ILE A 1 178 ? 12.898 34 46.125 1 32.97 178 ILE A CA 1
ATOM 1407 C C . ILE A 1 178 ? 13.219 35.438 46.562 1 32.97 178 ILE A C 1
ATOM 1409 O O . ILE A 1 178 ? 14.031 36.125 45.906 1 32.97 178 ILE A O 1
ATOM 1413 N N . VAL A 1 179 ? 12.25 36.094 47.219 1 32.34 179 VAL A N 1
ATOM 1414 C CA . VAL A 1 179 ? 12.344 37.375 47.875 1 32.34 179 VAL A CA 1
ATOM 1415 C C . VAL A 1 179 ? 13.664 37.5 48.656 1 32.34 179 VAL A C 1
ATOM 1417 O O . VAL A 1 179 ? 13.906 36.719 49.562 1 32.34 179 VAL A O 1
ATOM 1420 N N . PRO A 1 180 ? 14.805 37.719 47.938 1 30.22 180 PRO A N 1
ATOM 1421 C CA . PRO A 1 180 ? 16.047 37.844 48.688 1 30.22 180 PRO A CA 1
ATOM 1422 C C . PRO A 1 180 ? 15.93 38.781 49.875 1 30.22 180 PRO A C 1
ATOM 1424 O O . PRO A 1 180 ? 15.297 39.844 49.781 1 30.22 180 PRO A O 1
ATOM 1427 N N . ILE A 1 181 ? 15.648 38.188 51.062 1 29 181 ILE A N 1
ATOM 1428 C CA . ILE A 1 181 ? 15.758 38.969 52.281 1 29 181 ILE A CA 1
ATOM 1429 C C . ILE A 1 181 ? 17 39.844 52.25 1 29 181 ILE A C 1
ATOM 1431 O O . ILE A 1 181 ? 18.109 39.344 52.031 1 29 181 ILE A O 1
ATOM 1435 N N . ASN A 1 182 ? 16.844 41.188 52.031 1 25.48 182 ASN A N 1
ATOM 1436 C CA . ASN A 1 182 ? 17.703 42.375 51.875 1 25.48 182 ASN A CA 1
ATOM 1437 C C . ASN A 1 182 ? 18.703 42.5 53.031 1 25.48 182 ASN A C 1
ATOM 1439 O O . ASN A 1 182 ? 18.547 43.344 53.906 1 25.48 182 ASN A O 1
ATOM 1443 N N . SER A 1 183 ? 19.188 41.312 53.75 1 24.2 183 SER A N 1
ATOM 1444 C CA . SER A 1 183 ? 20.062 41.812 54.812 1 24.2 183 SER A CA 1
ATOM 1445 C C . SER A 1 183 ? 21.094 42.781 54.25 1 24.2 183 SER A C 1
ATOM 1447 O O . SER A 1 183 ? 21.375 42.812 53.062 1 24.2 183 SER A O 1
ATOM 1449 N N . SER A 1 184 ? 21.891 43.531 55.219 1 25.14 184 SER A N 1
ATOM 1450 C CA . SER A 1 184 ? 22.547 44.812 55.438 1 25.14 184 SER A CA 1
ATOM 1451 C C . SER A 1 184 ? 23.797 44.969 54.562 1 25.14 184 SER A C 1
ATOM 1453 O O . SER A 1 184 ? 24.219 46.062 54.25 1 25.14 184 SER A O 1
ATOM 1455 N N . ILE A 1 185 ? 24.609 43.844 54.531 1 25.38 185 ILE A N 1
ATOM 1456 C CA . ILE A 1 185 ? 26.016 44.188 54.75 1 25.38 185 ILE A CA 1
ATOM 1457 C C . ILE A 1 185 ? 26.531 44.938 53.531 1 25.38 185 ILE A C 1
ATOM 1459 O O . ILE A 1 185 ? 26.297 44.562 52.375 1 25.38 185 ILE A O 1
ATOM 1463 N N . LYS A 1 186 ? 27.125 46.156 53.75 1 26.17 186 LYS A N 1
ATOM 1464 C CA . LYS A 1 186 ? 27.594 47.344 53.031 1 26.17 186 LYS A CA 1
ATOM 1465 C C . LYS A 1 186 ? 28.625 47 51.969 1 26.17 186 LYS A C 1
ATOM 1467 O O . LYS A 1 186 ? 29.172 47.875 51.312 1 26.17 186 LYS A O 1
ATOM 1472 N N . LEU A 1 187 ? 29.219 45.75 52.188 1 26.14 187 LEU A N 1
ATOM 1473 C CA . LEU A 1 187 ? 30.594 45.844 51.688 1 26.14 187 LEU A CA 1
ATOM 1474 C C . LEU A 1 187 ? 30.625 46.25 50.219 1 26.14 187 LEU A C 1
ATOM 1476 O O . LEU A 1 187 ? 29.781 45.812 49.438 1 26.14 187 LEU A O 1
ATOM 1480 N N . ARG A 1 188 ? 31.359 47.375 49.938 1 24.73 188 ARG A N 1
ATOM 1481 C CA . ARG A 1 188 ? 31.578 48.375 48.875 1 24.73 188 ARG A CA 1
ATOM 1482 C C . ARG A 1 188 ? 31.922 47.656 47.562 1 24.73 188 ARG A C 1
ATOM 1484 O O . ARG A 1 188 ? 31.562 48.156 46.469 1 24.73 188 ARG A O 1
ATOM 1491 N N . ASN A 1 189 ? 32.938 46.875 47.719 1 26.31 189 ASN A N 1
ATOM 1492 C CA . ASN A 1 189 ? 33.844 46.906 46.562 1 26.31 189 ASN A CA 1
ATOM 1493 C C . ASN A 1 189 ? 33.219 46.281 45.312 1 26.31 189 ASN A C 1
ATOM 1495 O O . ASN A 1 189 ? 33.531 45.156 44.938 1 26.31 189 ASN A O 1
ATOM 1499 N N . ARG A 1 190 ? 31.875 46.25 45.25 1 24.22 190 ARG A N 1
ATOM 1500 C CA . ARG A 1 190 ? 31.344 45.219 44.344 1 24.22 190 ARG A CA 1
ATOM 1501 C C . ARG A 1 190 ? 31.703 45.531 42.906 1 24.22 190 ARG A C 1
ATOM 1503 O O . ARG A 1 190 ? 31.312 46.562 42.344 1 24.22 190 ARG A O 1
ATOM 1510 N N . LYS A 1 191 ? 33.031 45.094 42.531 1 26.67 191 LYS A N 1
ATOM 1511 C CA . LYS A 1 191 ? 33.438 45.094 41.125 1 26.67 191 LYS A CA 1
ATOM 1512 C C . LYS A 1 191 ? 32.281 44.656 40.219 1 26.67 191 LYS A C 1
ATOM 1514 O O . LYS A 1 191 ? 31.672 43.625 40.438 1 26.67 191 LYS A O 1
ATOM 1519 N N . ILE A 1 192 ? 31.578 45.625 39.75 1 25.8 192 ILE A N 1
ATOM 1520 C CA . ILE A 1 192 ? 30.5 45.531 38.781 1 25.8 192 ILE A CA 1
ATOM 1521 C C . ILE A 1 192 ? 30.891 44.562 37.688 1 25.8 192 ILE A C 1
ATOM 1523 O O . ILE A 1 192 ? 31.828 44.812 36.906 1 25.8 192 ILE A O 1
ATOM 1527 N N . ALA A 1 193 ? 31.281 43.25 38.062 1 25.45 193 ALA A N 1
ATOM 1528 C CA . ALA A 1 193 ? 31.469 42.312 36.969 1 25.45 193 ALA A CA 1
ATOM 1529 C C . ALA A 1 193 ? 30.391 42.5 35.875 1 25.45 193 ALA A C 1
ATOM 1531 O O . ALA A 1 193 ? 29.234 42.75 36.188 1 25.45 193 ALA A O 1
ATOM 1532 N N . THR A 1 194 ? 30.875 43.094 34.781 1 25.45 194 THR A N 1
ATOM 1533 C CA . THR A 1 194 ? 30.172 43.219 33.531 1 25.45 194 THR A CA 1
ATOM 1534 C C . THR A 1 194 ? 29.312 41.969 33.281 1 25.45 194 THR A C 1
ATOM 1536 O O . THR A 1 194 ? 29.781 40.844 33.438 1 25.45 194 THR A O 1
ATOM 1539 N N . LYS A 1 195 ? 28 42.031 33.531 1 28.66 195 LYS A N 1
ATOM 1540 C CA . LYS A 1 195 ? 26.922 41.125 33.156 1 28.66 195 LYS A CA 1
ATOM 1541 C C . LYS A 1 195 ? 27.188 40.5 31.781 1 28.66 195 LYS A C 1
ATOM 1543 O O . LYS A 1 195 ? 27.078 41.188 30.75 1 28.66 195 LYS A O 1
ATOM 1548 N N . ASP A 1 196 ? 28.375 39.875 31.594 1 27.02 196 ASP A N 1
ATOM 1549 C CA . ASP A 1 196 ? 28.484 39.094 30.375 1 27.02 196 ASP A CA 1
ATOM 1550 C C . ASP A 1 196 ? 27.141 38.469 30 1 27.02 196 ASP A C 1
ATOM 1552 O O . ASP A 1 196 ? 26.328 38.156 30.875 1 27.02 196 ASP A O 1
ATOM 1556 N N . SER A 1 197 ? 26.672 38.781 28.734 1 26.72 197 SER A N 1
ATOM 1557 C CA . SER A 1 197 ? 25.562 38.281 27.938 1 26.72 197 SER A CA 1
ATOM 1558 C C . SER A 1 197 ? 25.328 36.812 28.156 1 26.72 197 SER A C 1
ATOM 1560 O O . SER A 1 197 ? 26.203 35.969 27.906 1 26.72 197 SER A O 1
ATOM 1562 N N . ILE A 1 198 ? 24.891 36.375 29.344 1 27.69 198 ILE A N 1
ATOM 1563 C CA . ILE A 1 198 ? 24.281 35.031 29.297 1 27.69 198 ILE A CA 1
ATOM 1564 C C . ILE A 1 198 ? 23.641 34.812 27.922 1 27.69 198 ILE A C 1
ATOM 1566 O O . ILE A 1 198 ? 22.656 35.469 27.562 1 27.69 198 ILE A O 1
ATOM 1570 N N . ASN A 1 199 ? 24.469 34.812 26.906 1 27.7 199 ASN A N 1
ATOM 1571 C CA . ASN A 1 199 ? 23.969 34.156 25.703 1 27.7 199 ASN A CA 1
ATOM 1572 C C . ASN A 1 199 ? 23 33.031 26.031 1 27.7 199 ASN A C 1
ATOM 1574 O O . ASN A 1 199 ? 23.391 32.031 26.625 1 27.7 199 ASN A O 1
ATOM 1578 N N . LYS A 1 200 ? 21.828 33.375 26.578 1 29.45 200 LYS A N 1
ATOM 1579 C CA . LYS A 1 200 ? 20.719 32.438 26.469 1 29.45 200 LYS A CA 1
ATOM 1580 C C . LYS A 1 200 ? 20.875 31.531 25.266 1 29.45 200 LYS A C 1
ATOM 1582 O O . LYS A 1 200 ? 20.656 31.938 24.125 1 29.45 200 LYS A O 1
ATOM 1587 N N . THR A 1 201 ? 22 30.875 25.188 1 29.97 201 THR A N 1
ATOM 1588 C CA . THR A 1 201 ? 21.859 29.734 24.297 1 29.97 201 THR A CA 1
ATOM 1589 C C . THR A 1 201 ? 20.469 29.109 24.453 1 29.97 201 THR A C 1
ATOM 1591 O O . THR A 1 201 ? 20.156 28.516 25.484 1 29.97 201 THR A O 1
ATOM 1594 N N . THR A 1 202 ? 19.438 29.906 24.266 1 29.52 202 THR A N 1
ATOM 1595 C CA . THR A 1 202 ? 18.188 29.234 23.953 1 29.52 202 THR A CA 1
ATOM 1596 C C . THR A 1 202 ? 18.453 27.859 23.344 1 29.52 202 THR A C 1
ATOM 1598 O O . THR A 1 202 ? 18.953 27.766 22.219 1 29.52 202 THR A O 1
ATOM 1601 N N . THR A 1 203 ? 19.188 27.078 24.109 1 31.5 203 THR A N 1
ATOM 1602 C CA . THR A 1 203 ? 19.016 25.719 23.625 1 31.5 203 THR A CA 1
ATOM 1603 C C . THR A 1 203 ? 17.641 25.531 23 1 31.5 203 THR A C 1
ATOM 1605 O O . THR A 1 203 ? 16.625 25.562 23.703 1 31.5 203 THR A O 1
ATOM 1608 N N . ASP A 1 204 ? 17.344 26.281 22.016 1 32.03 204 ASP A N 1
ATOM 1609 C CA . ASP A 1 204 ? 16.203 25.859 21.188 1 32.03 204 ASP A CA 1
ATOM 1610 C C . ASP A 1 204 ? 15.953 24.359 21.297 1 32.03 204 ASP A C 1
ATOM 1612 O O . ASP A 1 204 ? 16.781 23.562 20.875 1 32.03 204 ASP A O 1
ATOM 1616 N N . ILE A 1 205 ? 15.672 23.969 22.484 1 33.97 205 ILE A N 1
ATOM 1617 C CA . ILE A 1 205 ? 15.078 22.641 22.453 1 33.97 205 ILE A CA 1
ATOM 1618 C C . ILE A 1 205 ? 14.406 22.406 21.109 1 33.97 205 ILE A C 1
ATOM 1620 O O . ILE A 1 205 ? 13.406 23.047 20.781 1 33.97 205 ILE A O 1
ATOM 1624 N N . LYS A 1 206 ? 15.172 22.203 20.172 1 36.53 206 LYS A N 1
ATOM 1625 C CA . LYS A 1 206 ? 14.672 21.75 18.875 1 36.53 206 LYS A CA 1
ATOM 1626 C C . LYS A 1 206 ? 13.398 20.922 19.016 1 36.53 206 LYS A C 1
ATOM 1628 O O . LYS A 1 206 ? 13.406 19.859 19.625 1 36.53 206 LYS A O 1
ATOM 1633 N N . ARG A 1 207 ? 12.258 21.547 19.219 1 37.84 207 ARG A N 1
ATOM 1634 C CA . ARG A 1 207 ? 10.922 20.984 19.078 1 37.84 207 ARG A CA 1
ATOM 1635 C C . ARG A 1 207 ? 10.938 19.766 18.156 1 37.84 207 ARG A C 1
ATOM 1637 O O . ARG A 1 207 ? 11.32 19.875 16.984 1 37.84 207 ARG A O 1
ATOM 1644 N N . ALA A 1 208 ? 11.18 18.641 18.719 1 40.94 208 ALA A N 1
ATOM 1645 C CA . ALA A 1 208 ? 10.984 17.453 17.875 1 40.94 208 ALA A CA 1
ATOM 1646 C C . ALA A 1 208 ? 9.734 17.594 17.016 1 40.94 208 ALA A C 1
ATOM 1648 O O . ALA A 1 208 ? 8.617 17.672 17.531 1 40.94 208 ALA A O 1
ATOM 1649 N N . ASN A 1 209 ? 9.719 18.266 15.922 1 45.56 209 ASN A N 1
ATOM 1650 C CA . ASN A 1 209 ? 8.664 18.406 14.922 1 45.56 209 ASN A CA 1
ATOM 1651 C C . ASN A 1 209 ? 8.031 17.062 14.578 1 45.56 209 ASN A C 1
ATOM 1653 O O . ASN A 1 209 ? 8.703 16.031 14.609 1 45.56 209 ASN A O 1
ATOM 1657 N N . PRO A 1 210 ? 6.648 16.797 14.773 1 51.16 210 PRO A N 1
ATOM 1658 C CA . PRO A 1 210 ? 5.922 15.594 14.336 1 51.16 210 PRO A CA 1
ATOM 1659 C C . PRO A 1 210 ? 6.59 14.898 13.148 1 51.16 210 PRO A C 1
ATOM 1661 O O . PRO A 1 210 ? 6.484 13.68 13.008 1 51.16 210 PRO A O 1
ATOM 1664 N N . THR A 1 211 ? 7.496 15.609 12.453 1 60.16 211 THR A N 1
ATOM 1665 C CA . THR A 1 211 ? 8.18 15.141 11.25 1 60.16 211 THR A CA 1
ATOM 1666 C C . THR A 1 211 ? 9.406 14.312 11.609 1 60.16 211 THR A C 1
ATOM 1668 O O . THR A 1 211 ? 9.844 13.469 10.828 1 60.16 211 THR A O 1
ATOM 1671 N N . SER A 1 212 ? 9.711 14.211 12.906 1 76.62 212 SER A N 1
ATOM 1672 C CA . SER A 1 212 ? 10.938 13.523 13.281 1 76.62 212 SER A CA 1
ATOM 1673 C C . SER A 1 212 ? 10.727 12.016 13.359 1 76.62 212 SER A C 1
ATOM 1675 O O . SER A 1 212 ? 11.594 11.242 12.938 1 76.62 212 SER A O 1
ATOM 1677 N N . ALA A 1 213 ? 9.617 11.617 13.711 1 88.19 213 ALA A N 1
ATOM 1678 C CA . ALA A 1 213 ? 9.328 10.188 13.844 1 88.19 213 ALA A CA 1
ATOM 1679 C C . ALA A 1 213 ? 9.5 9.469 12.516 1 88.19 213 ALA A C 1
ATOM 1681 O O . ALA A 1 213 ? 10.039 8.359 12.461 1 88.19 213 ALA A O 1
ATOM 1682 N N . THR A 1 214 ? 9.18 10.109 11.484 1 91.19 214 THR A N 1
ATOM 1683 C CA . THR A 1 214 ? 9.242 9.523 10.148 1 91.19 214 THR A CA 1
ATOM 1684 C C . THR A 1 214 ? 10.68 9.18 9.781 1 91.19 214 THR A C 1
ATOM 1686 O O . THR A 1 214 ? 10.938 8.133 9.18 1 91.19 214 THR A O 1
ATOM 1689 N N . GLY A 1 215 ? 11.57 10.078 10.148 1 93.31 215 GLY A N 1
ATOM 1690 C CA . GLY A 1 215 ? 12.977 9.812 9.875 1 93.31 215 GLY A CA 1
ATOM 1691 C C . GLY A 1 215 ? 13.5 8.57 10.57 1 93.31 215 GLY A C 1
ATOM 1692 O O . GLY A 1 215 ? 14.156 7.734 9.945 1 93.31 215 GLY A O 1
ATOM 1693 N N . TYR A 1 216 ? 13.164 8.406 11.773 1 93 216 TYR A N 1
ATOM 1694 C CA . TYR A 1 216 ? 13.625 7.266 12.555 1 93 216 TYR A CA 1
ATOM 1695 C C . TYR A 1 216 ? 12.953 5.977 12.086 1 93 216 TYR A C 1
ATOM 1697 O O . TYR A 1 216 ? 13.578 4.914 12.078 1 93 216 TYR A O 1
ATOM 1705 N N . LEU A 1 217 ? 11.703 6.121 11.812 1 94.25 217 LEU A N 1
ATOM 1706 C CA . LEU A 1 217 ? 11 4.961 11.266 1 94.25 217 LEU A CA 1
ATOM 1707 C C . LEU A 1 217 ? 11.633 4.516 9.953 1 94.25 217 LEU A C 1
ATOM 1709 O O . LEU A 1 217 ? 11.758 3.316 9.695 1 94.25 217 LEU A O 1
ATOM 1713 N N . ASN A 1 218 ? 11.984 5.473 9.148 1 95.06 218 ASN A N 1
ATOM 1714 C CA . ASN A 1 218 ? 12.656 5.168 7.887 1 95.06 218 ASN A CA 1
ATOM 1715 C C . ASN A 1 218 ? 13.977 4.449 8.117 1 95.06 218 ASN A C 1
ATOM 1717 O O . ASN A 1 218 ? 14.297 3.49 7.41 1 95.06 218 ASN A O 1
ATOM 1721 N N . LEU A 1 219 ? 14.734 4.922 9.094 1 94.69 219 LEU A N 1
ATOM 1722 C CA . LEU A 1 219 ? 16 4.281 9.43 1 94.69 219 LEU A CA 1
ATOM 1723 C C . LEU A 1 219 ? 15.773 2.848 9.891 1 94.69 219 LEU A C 1
ATOM 1725 O O . LEU A 1 219 ? 16.547 1.951 9.555 1 94.69 219 LEU A O 1
ATOM 1729 N N . LEU A 1 220 ? 14.781 2.654 10.641 1 94.56 220 LEU A N 1
ATOM 1730 C CA . LEU A 1 220 ? 14.453 1.314 11.117 1 94.56 220 LEU A CA 1
ATOM 1731 C C . LEU A 1 220 ? 14.125 0.387 9.953 1 94.56 220 LEU A C 1
ATOM 1733 O O . LEU A 1 220 ? 14.656 -0.723 9.867 1 94.56 220 LEU A O 1
ATOM 1737 N N . ALA A 1 221 ? 13.242 0.828 9.102 1 94.25 221 ALA A N 1
ATOM 1738 C CA . ALA A 1 221 ? 12.875 0.027 7.938 1 94.25 221 ALA A CA 1
ATOM 1739 C C . ALA A 1 221 ? 14.094 -0.29 7.082 1 94.25 221 ALA A C 1
ATOM 1741 O O . ALA A 1 221 ? 14.266 -1.423 6.625 1 94.25 221 ALA A O 1
ATOM 1742 N N . ASN A 1 222 ? 14.953 0.653 6.906 1 94.19 222 ASN A N 1
ATOM 1743 C CA . ASN A 1 222 ? 16.172 0.481 6.121 1 94.19 222 ASN A CA 1
ATOM 1744 C C . ASN A 1 222 ? 17.125 -0.502 6.781 1 94.19 222 ASN A C 1
ATOM 1746 O O . ASN A 1 222 ? 17.844 -1.231 6.094 1 94.19 222 ASN A O 1
ATOM 1750 N N . SER A 1 223 ? 17.156 -0.451 8.031 1 95.19 223 SER A N 1
ATOM 1751 C CA . SER A 1 223 ? 18.016 -1.41 8.727 1 95.19 223 SER A CA 1
ATOM 1752 C C . SER A 1 223 ? 17.594 -2.846 8.414 1 95.19 223 SER A C 1
ATOM 1754 O O . SER A 1 223 ? 18.453 -3.697 8.148 1 95.19 223 SER A O 1
ATOM 1756 N N . PHE A 1 224 ? 16.312 -3.094 8.43 1 93.19 224 PHE A N 1
ATOM 1757 C CA . PHE A 1 224 ? 15.812 -4.426 8.117 1 93.19 224 PHE A CA 1
ATOM 1758 C C . PHE A 1 224 ? 16.141 -4.812 6.684 1 93.19 224 PHE A C 1
ATOM 1760 O O . PHE A 1 224 ? 16.625 -5.922 6.43 1 93.19 224 PHE A O 1
ATOM 1767 N N . ASP A 1 225 ? 15.922 -3.922 5.816 1 92.62 225 ASP A N 1
ATOM 1768 C CA . ASP A 1 225 ? 16.141 -4.227 4.406 1 92.62 225 ASP A CA 1
ATOM 1769 C C . ASP A 1 225 ? 17.625 -4.438 4.113 1 92.62 225 ASP A C 1
ATOM 1771 O O . ASP A 1 225 ? 18 -5.367 3.395 1 92.62 225 ASP A O 1
ATOM 1775 N N . ASN A 1 226 ? 18.5 -3.637 4.699 1 93.56 226 ASN A N 1
ATOM 1776 C CA . ASN A 1 226 ? 19.938 -3.766 4.504 1 93.56 226 ASN A CA 1
ATOM 1777 C C . ASN A 1 226 ? 20.484 -5.055 5.117 1 93.56 226 ASN A C 1
ATOM 1779 O O . ASN A 1 226 ? 21.422 -5.648 4.594 1 93.56 226 ASN A O 1
ATOM 1783 N N . LEU A 1 227 ? 19.922 -5.477 6.195 1 93.5 227 LEU A N 1
ATOM 1784 C CA . LEU A 1 227 ? 20.297 -6.758 6.781 1 93.5 227 LEU A CA 1
ATOM 1785 C C . LEU A 1 227 ? 20.047 -7.895 5.793 1 93.5 227 LEU A C 1
ATOM 1787 O O . LEU A 1 227 ? 20.922 -8.742 5.594 1 93.5 227 LEU A O 1
ATOM 1791 N N . VAL A 1 228 ? 18.906 -7.809 5.164 1 90.94 228 VAL A N 1
ATOM 1792 C CA . VAL A 1 228 ? 18.531 -8.859 4.227 1 90.94 228 VAL A CA 1
ATOM 1793 C C . VAL A 1 228 ? 19.391 -8.758 2.967 1 90.94 228 VAL A C 1
ATOM 1795 O O . VAL A 1 228 ? 19.766 -9.781 2.387 1 90.94 228 VAL A O 1
ATOM 1798 N N . HIS A 1 229 ? 19.688 -7.562 2.523 1 91.81 229 HIS A N 1
ATOM 1799 C CA . HIS A 1 229 ? 20.609 -7.402 1.4 1 91.81 229 HIS A CA 1
ATOM 1800 C C . HIS A 1 229 ? 21.938 -8.078 1.679 1 91.81 229 HIS A C 1
ATOM 1802 O O . HIS A 1 229 ? 22.469 -8.797 0.825 1 91.81 229 HIS A O 1
ATOM 1808 N N . GLY A 1 230 ? 22.453 -7.875 2.828 1 93.69 230 GLY A N 1
ATOM 1809 C CA . GLY A 1 230 ? 23.688 -8.547 3.205 1 93.69 230 GLY A CA 1
ATOM 1810 C C . GLY A 1 230 ? 23.578 -10.055 3.184 1 93.69 230 GLY A C 1
ATOM 1811 O O . GLY A 1 230 ? 24.469 -10.742 2.666 1 93.69 230 GLY A O 1
ATOM 1812 N N . MET A 1 231 ? 22.547 -10.5 3.732 1 90.75 231 MET A N 1
ATOM 1813 C CA . MET A 1 231 ? 22.312 -11.945 3.762 1 90.75 231 MET A CA 1
ATOM 1814 C C . MET A 1 231 ? 22.203 -12.508 2.348 1 90.75 231 MET A C 1
ATOM 1816 O O . MET A 1 231 ? 22.734 -13.586 2.057 1 90.75 231 MET A O 1
ATOM 1820 N N . SER A 1 232 ? 21.531 -11.758 1.509 1 89.94 232 SER A N 1
ATOM 1821 C CA . SER A 1 232 ? 21.359 -12.188 0.125 1 89.94 232 SER A CA 1
ATOM 1822 C C . SER A 1 232 ? 22.688 -12.273 -0.606 1 89.94 232 SER A C 1
ATOM 1824 O O . SER A 1 232 ? 22.922 -13.227 -1.355 1 89.94 232 SER A O 1
ATOM 1826 N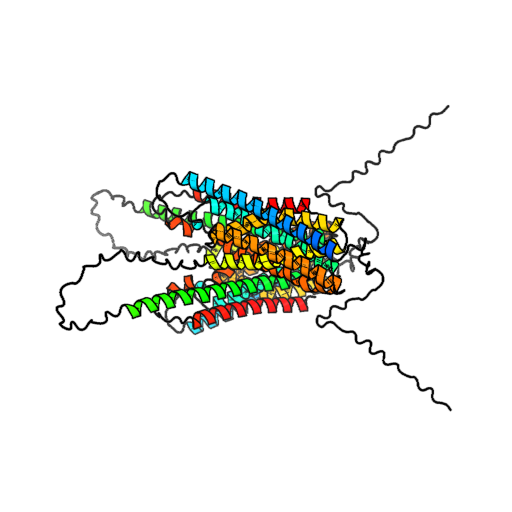 N . VAL A 1 233 ? 23.516 -11.32 -0.385 1 93.38 233 VAL A N 1
ATOM 1827 C CA . VAL A 1 233 ? 24.844 -11.32 -0.989 1 93.38 233 VAL A CA 1
ATOM 1828 C C . VAL A 1 233 ? 25.641 -12.523 -0.483 1 93.38 233 VAL A C 1
ATOM 1830 O O . VAL A 1 233 ? 26.203 -13.289 -1.277 1 93.38 233 VAL A O 1
ATOM 1833 N N . GLY A 1 234 ? 25.656 -12.711 0.789 1 92.06 234 GLY A N 1
ATOM 1834 C CA . GLY A 1 234 ? 26.359 -13.844 1.364 1 92.06 234 GLY A CA 1
ATOM 1835 C C . GLY A 1 234 ? 25.844 -15.18 0.86 1 92.06 234 GLY A C 1
ATOM 1836 O O . GLY A 1 234 ? 26.625 -16.047 0.475 1 92.06 234 GLY A O 1
ATOM 1837 N N . ALA A 1 235 ? 24.578 -15.328 0.846 1 88.19 235 ALA A N 1
ATOM 1838 C CA . ALA A 1 235 ? 23.953 -16.578 0.41 1 88.19 235 ALA A CA 1
ATOM 1839 C C . ALA A 1 235 ? 24.281 -16.875 -1.052 1 88.19 235 ALA A C 1
ATOM 1841 O O . ALA A 1 235 ? 24.484 -18.016 -1.428 1 88.19 235 ALA A O 1
ATOM 1842 N N . SER A 1 236 ? 24.281 -15.836 -1.844 1 89.94 236 SER A N 1
ATOM 1843 C CA . SER A 1 236 ? 24.562 -16.016 -3.266 1 89.94 236 SER A CA 1
ATOM 1844 C C . SER A 1 236 ? 26 -16.469 -3.496 1 89.94 236 SER A C 1
ATOM 1846 O O . SER A 1 236 ? 26.25 -17.297 -4.375 1 89.94 236 SER A O 1
ATOM 1848 N N . TYR A 1 237 ? 26.953 -16.016 -2.711 1 90.88 237 TYR A N 1
ATOM 1849 C CA . TYR A 1 237 ? 28.359 -16.422 -2.84 1 90.88 237 TYR A CA 1
ATOM 1850 C C . TYR A 1 237 ? 28.547 -17.859 -2.355 1 90.88 237 TYR A C 1
ATOM 1852 O O . TYR A 1 237 ? 29.5 -18.531 -2.762 1 90.88 237 TYR A O 1
ATOM 1860 N N . LEU A 1 238 ? 27.703 -18.281 -1.467 1 85.88 238 LEU A N 1
ATOM 1861 C CA . LEU A 1 238 ? 27.75 -19.672 -1.015 1 85.88 238 LEU A CA 1
ATOM 1862 C C . LEU A 1 238 ? 27.359 -20.625 -2.141 1 85.88 238 LEU A C 1
ATOM 1864 O O . LEU A 1 238 ? 27.797 -21.781 -2.156 1 85.88 238 LEU A O 1
ATOM 1868 N N . ILE A 1 239 ? 26.594 -20.109 -3.043 1 84.38 239 ILE A N 1
ATOM 1869 C CA . ILE A 1 239 ? 26.172 -20.906 -4.188 1 84.38 239 ILE A CA 1
ATOM 1870 C C . ILE A 1 239 ? 27.266 -20.891 -5.266 1 84.38 239 ILE A C 1
ATOM 1872 O O . ILE A 1 239 ? 27.719 -21.938 -5.715 1 84.38 239 ILE A O 1
ATOM 1876 N N . SER A 1 240 ? 27.641 -19.641 -5.691 1 88.69 240 SER A N 1
ATOM 1877 C CA . SER A 1 240 ? 28.703 -19.469 -6.672 1 88.69 240 SER A CA 1
ATOM 1878 C C . SER A 1 240 ? 29.203 -18.031 -6.715 1 88.69 240 SER A C 1
ATOM 1880 O O . SER A 1 240 ? 28.469 -17.109 -6.324 1 88.69 240 SER A O 1
ATOM 1882 N N . TYR A 1 241 ? 30.359 -17.891 -7.172 1 90.94 241 TYR A N 1
ATOM 1883 C CA . TYR A 1 241 ? 30.938 -16.547 -7.312 1 90.94 241 TYR A CA 1
ATOM 1884 C C . TYR A 1 241 ? 30.156 -15.711 -8.305 1 90.94 241 TYR A C 1
ATOM 1886 O O . TYR A 1 241 ? 29.922 -14.523 -8.078 1 90.94 241 TYR A O 1
ATOM 1894 N N . LYS A 1 242 ? 29.797 -16.375 -9.336 1 90.81 242 LYS A N 1
ATOM 1895 C CA . LYS A 1 242 ? 29.031 -15.68 -10.367 1 90.81 242 LYS A CA 1
ATOM 1896 C C . LYS A 1 242 ? 27.703 -15.156 -9.812 1 90.81 242 LYS A C 1
ATOM 1898 O O . LYS A 1 242 ? 27.344 -14 -10.055 1 90.81 242 LYS A O 1
ATOM 1903 N N . MET A 1 243 ? 27.047 -15.961 -9.023 1 90.44 243 MET A N 1
ATOM 1904 C CA . MET A 1 243 ? 25.766 -15.555 -8.43 1 90.44 243 MET A CA 1
ATOM 1905 C C . MET A 1 243 ? 25.969 -14.422 -7.43 1 90.44 243 MET A C 1
ATOM 1907 O O . MET A 1 243 ? 25.141 -13.516 -7.332 1 90.44 243 MET A O 1
ATOM 1911 N N . GLY A 1 244 ? 27.031 -14.508 -6.672 1 92.25 244 GLY A N 1
ATOM 1912 C CA . GLY A 1 244 ? 27.344 -13.445 -5.73 1 92.25 244 GLY A CA 1
ATOM 1913 C C . GLY A 1 244 ? 27.547 -12.094 -6.395 1 92.25 244 GLY A C 1
ATOM 1914 O O . GLY A 1 244 ? 27 -11.086 -5.941 1 92.25 244 GLY A O 1
ATOM 1915 N N . ILE A 1 245 ? 28.234 -12.102 -7.453 1 93.12 245 ILE A N 1
ATOM 1916 C CA . ILE A 1 245 ? 28.516 -10.867 -8.188 1 93.12 245 ILE A CA 1
ATOM 1917 C C . ILE A 1 245 ? 27.219 -10.328 -8.789 1 93.12 245 ILE A C 1
ATOM 1919 O O . ILE A 1 245 ? 26.953 -9.125 -8.727 1 93.12 245 ILE A O 1
ATOM 1923 N N . LEU A 1 246 ? 26.469 -11.195 -9.336 1 90.62 246 LEU A N 1
ATOM 1924 C CA . LEU A 1 246 ? 25.219 -10.781 -9.969 1 90.62 246 LEU A CA 1
ATOM 1925 C C . LEU A 1 246 ? 24.266 -10.188 -8.938 1 90.62 246 LEU A C 1
ATOM 1927 O O . LEU A 1 246 ? 23.641 -9.164 -9.188 1 90.62 246 LEU A O 1
ATOM 1931 N N . THR A 1 247 ? 24.188 -10.836 -7.832 1 90.94 247 THR A N 1
ATOM 1932 C CA . THR A 1 247 ? 23.344 -10.328 -6.75 1 90.94 247 THR A CA 1
ATOM 1933 C C . THR A 1 247 ? 23.859 -8.977 -6.262 1 90.94 247 THR A C 1
ATOM 1935 O O . THR A 1 247 ? 23.062 -8.055 -6.039 1 90.94 247 THR A O 1
ATOM 1938 N N . THR A 1 248 ? 25.125 -8.852 -6.125 1 93.31 248 THR A N 1
ATOM 1939 C CA . THR A 1 248 ? 25.734 -7.594 -5.699 1 93.31 248 THR A CA 1
ATOM 1940 C C . THR A 1 248 ? 25.391 -6.477 -6.68 1 93.31 248 THR A C 1
ATOM 1942 O O . THR A 1 248 ? 25 -5.383 -6.27 1 93.31 248 THR A O 1
ATOM 1945 N N . MET A 1 249 ? 25.469 -6.77 -7.895 1 91.31 249 MET A N 1
ATOM 1946 C CA . MET A 1 249 ? 25.188 -5.773 -8.922 1 91.31 249 MET A CA 1
ATOM 1947 C C . MET A 1 249 ? 23.719 -5.379 -8.922 1 91.31 249 MET A C 1
ATOM 1949 O O . MET A 1 249 ? 23.391 -4.199 -9.047 1 91.31 249 MET A O 1
ATOM 1953 N N . ALA A 1 250 ? 22.922 -6.348 -8.789 1 88.56 250 ALA A N 1
ATOM 1954 C CA . ALA A 1 250 ? 21.484 -6.086 -8.766 1 88.56 250 ALA A CA 1
ATOM 1955 C C . ALA A 1 250 ? 21.109 -5.18 -7.594 1 88.56 250 ALA A C 1
ATOM 1957 O O . ALA A 1 250 ? 20.359 -4.219 -7.762 1 88.56 250 ALA A O 1
ATOM 1958 N N . ILE A 1 251 ? 21.672 -5.43 -6.434 1 89.75 251 ILE A N 1
ATOM 1959 C CA . ILE A 1 251 ? 21.375 -4.656 -5.23 1 89.75 251 ILE A CA 1
ATOM 1960 C C . ILE A 1 251 ? 21.969 -3.254 -5.367 1 89.75 251 ILE A C 1
ATOM 1962 O O . ILE A 1 251 ? 21.312 -2.266 -5.016 1 89.75 251 ILE A O 1
ATOM 1966 N N . LEU A 1 252 ? 23.141 -3.201 -5.938 1 89.69 252 LEU A N 1
ATOM 1967 C CA . LEU A 1 252 ? 23.828 -1.926 -6.137 1 89.69 252 LEU A CA 1
ATOM 1968 C C . LEU A 1 252 ? 22.984 -0.986 -6.988 1 89.69 252 LEU A C 1
ATOM 1970 O O . LEU A 1 252 ? 22.859 0.2 -6.676 1 89.69 252 LEU A O 1
ATOM 1974 N N . ILE A 1 253 ? 22.391 -1.445 -7.934 1 87.5 253 ILE A N 1
ATOM 1975 C CA . ILE A 1 253 ? 21.656 -0.63 -8.906 1 87.5 253 ILE A CA 1
ATOM 1976 C C . ILE A 1 253 ? 20.406 -0.062 -8.258 1 87.5 253 ILE A C 1
ATOM 1978 O O . ILE A 1 253 ? 20.109 1.127 -8.406 1 87.5 253 ILE A O 1
ATOM 1982 N N . HIS A 1 254 ? 19.703 -0.838 -7.555 1 84.88 254 HIS A N 1
ATOM 1983 C CA . HIS A 1 254 ? 18.453 -0.303 -7.016 1 84.88 254 HIS A CA 1
ATOM 1984 C C . HIS A 1 254 ? 18.703 0.468 -5.723 1 84.88 254 HIS A C 1
ATOM 1986 O O . HIS A 1 254 ? 17.875 1.285 -5.316 1 84.88 254 HIS A O 1
ATOM 1992 N N . GLU A 1 255 ? 19.844 0.304 -5.098 1 87.69 255 GLU A N 1
ATOM 1993 C CA . GLU A 1 255 ? 20.172 1.034 -3.875 1 87.69 255 GLU A CA 1
ATOM 1994 C C . GLU A 1 255 ? 20.5 2.496 -4.176 1 87.69 255 GLU A C 1
ATOM 1996 O O . GLU A 1 255 ? 20.297 3.365 -3.322 1 87.69 255 GLU A O 1
ATOM 2001 N N . ILE A 1 256 ? 20.891 2.824 -5.316 1 86.06 256 ILE A N 1
ATOM 2002 C CA . ILE A 1 256 ? 21.266 4.188 -5.684 1 86.06 256 ILE A CA 1
ATOM 2003 C C . ILE A 1 256 ? 20.047 5.105 -5.547 1 86.06 256 ILE A C 1
ATOM 2005 O O . ILE A 1 256 ? 20.062 6.047 -4.75 1 86.06 256 ILE A O 1
ATOM 2009 N N . PRO A 1 257 ? 18.953 4.855 -6.25 1 84.38 257 PRO A N 1
ATOM 2010 C CA . PRO A 1 257 ? 17.766 5.695 -6.055 1 84.38 257 PRO A CA 1
ATOM 2011 C C . PRO A 1 257 ? 17.234 5.645 -4.629 1 84.38 257 PRO A C 1
ATOM 2013 O O . PRO A 1 257 ? 16.75 6.652 -4.105 1 84.38 257 PRO A O 1
ATOM 2016 N N . HIS A 1 258 ? 17.375 4.539 -4.02 1 86.94 258 HIS A N 1
ATOM 2017 C CA . HIS A 1 258 ? 16.875 4.328 -2.67 1 86.94 258 HIS A CA 1
ATOM 2018 C C . HIS A 1 258 ? 17.578 5.234 -1.667 1 86.94 258 HIS A C 1
ATOM 2020 O O . HIS A 1 258 ? 16.938 5.793 -0.773 1 86.94 258 HIS A O 1
ATOM 2026 N N . GLU A 1 259 ? 18.797 5.41 -1.809 1 86.62 259 GLU A N 1
ATOM 2027 C CA . GLU A 1 259 ? 19.578 6.242 -0.898 1 86.62 259 GLU A CA 1
ATOM 2028 C C . GLU A 1 259 ? 19.203 7.715 -1.035 1 86.62 259 GLU A C 1
ATOM 2030 O O . GLU A 1 259 ? 19.203 8.453 -0.049 1 86.62 259 GLU A O 1
ATOM 2035 N N . ILE A 1 260 ? 18.984 8.078 -2.229 1 84.69 260 ILE A N 1
ATOM 2036 C CA . ILE A 1 260 ? 18.547 9.445 -2.445 1 84.69 260 ILE A CA 1
ATOM 2037 C C . ILE A 1 260 ? 17.219 9.688 -1.721 1 84.69 260 ILE A C 1
ATOM 2039 O O . ILE A 1 260 ? 17.047 10.695 -1.036 1 84.69 260 ILE A O 1
ATOM 2043 N N . VAL A 1 261 ? 16.391 8.719 -1.865 1 87.5 261 VAL A N 1
ATOM 2044 C CA . VAL A 1 261 ? 15.07 8.773 -1.24 1 87.5 261 VAL A CA 1
ATOM 2045 C C . VAL A 1 261 ? 15.219 8.859 0.277 1 87.5 261 VAL A C 1
ATOM 2047 O O . VAL A 1 261 ? 14.609 9.711 0.922 1 87.5 261 VAL A O 1
ATOM 2050 N N . ASP A 1 262 ? 16 8.062 0.795 1 91.25 262 ASP A N 1
ATOM 2051 C CA . ASP A 1 262 ? 16.219 8 2.238 1 91.25 262 ASP A CA 1
ATOM 2052 C C . ASP A 1 262 ? 16.812 9.305 2.756 1 91.25 262 ASP A C 1
ATOM 2054 O O . ASP A 1 262 ? 16.438 9.789 3.826 1 91.25 262 ASP A O 1
ATOM 2058 N N . PHE A 1 263 ? 17.719 9.805 2.002 1 87.94 263 PHE A N 1
ATOM 2059 C CA . PHE A 1 263 ? 18.391 11.039 2.385 1 87.94 263 PHE A CA 1
ATOM 2060 C C . PHE A 1 263 ? 17.406 12.195 2.471 1 87.94 263 PHE A C 1
ATOM 2062 O O . PHE A 1 263 ? 17.406 12.961 3.436 1 87.94 263 PHE A O 1
ATOM 2069 N N . VAL A 1 264 ? 16.594 12.273 1.545 1 86.31 264 VAL A N 1
ATOM 2070 C CA . VAL A 1 264 ? 15.602 13.344 1.475 1 86.31 264 VAL A CA 1
ATOM 2071 C C . VAL A 1 264 ? 14.602 13.195 2.617 1 86.31 264 VAL A C 1
ATOM 2073 O O . VAL A 1 264 ? 14.195 14.188 3.227 1 86.31 264 VAL A O 1
ATOM 2076 N N . ILE A 1 265 ? 14.227 12 2.914 1 89.31 265 ILE A N 1
ATOM 2077 C CA . ILE A 1 265 ? 13.281 11.734 3.994 1 89.31 265 ILE A CA 1
ATOM 2078 C C . ILE A 1 265 ? 13.891 12.172 5.328 1 89.31 265 ILE A C 1
ATOM 2080 O O . ILE A 1 265 ? 13.211 12.789 6.152 1 89.31 265 ILE A O 1
ATOM 2084 N N . LEU A 1 266 ? 15.156 11.914 5.5 1 90.62 266 LEU A N 1
ATOM 2085 C CA . LEU A 1 266 ? 15.828 12.289 6.742 1 90.62 266 LEU A CA 1
ATOM 2086 C C . LEU A 1 266 ? 15.93 13.805 6.867 1 90.62 266 LEU A C 1
ATOM 2088 O O . LEU A 1 266 ? 15.688 14.367 7.938 1 90.62 266 LEU A O 1
ATOM 2092 N N . LEU A 1 267 ? 16.234 14.477 5.77 1 85.44 267 LEU A N 1
ATOM 2093 C CA . LEU A 1 267 ? 16.312 15.93 5.781 1 85.44 267 LEU A CA 1
ATOM 2094 C C . LEU A 1 267 ? 14.953 16.547 6.117 1 85.44 267 LEU A C 1
ATOM 2096 O O . LEU A 1 267 ? 14.859 17.453 6.945 1 85.44 267 LEU A O 1
ATOM 2100 N N . ARG A 1 268 ? 14.008 15.977 5.551 1 84.12 268 ARG A N 1
ATOM 2101 C CA . ARG A 1 268 ? 12.648 16.484 5.777 1 84.12 268 ARG A CA 1
ATOM 2102 C C . ARG A 1 268 ? 12.211 16.219 7.215 1 84.12 268 ARG A C 1
ATOM 2104 O O . ARG A 1 268 ? 11.398 16.969 7.762 1 84.12 268 ARG A O 1
ATOM 2111 N N . SER A 1 269 ? 12.734 15.234 7.738 1 88.62 269 SER A N 1
ATOM 2112 C CA . SER A 1 269 ? 12.367 14.852 9.094 1 88.62 269 SER A CA 1
ATOM 2113 C C . SER A 1 269 ? 13.156 15.648 10.125 1 88.62 269 SER A C 1
ATOM 2115 O O . SER A 1 269 ? 13.016 15.43 11.336 1 88.62 269 SER A O 1
ATOM 2117 N N . GLY A 1 270 ? 14.102 16.547 9.703 1 84.75 270 GLY A N 1
ATOM 2118 C CA . GLY A 1 270 ? 14.773 17.469 10.609 1 84.75 270 GLY A CA 1
ATOM 2119 C C . GLY A 1 270 ? 16.234 17.141 10.812 1 84.75 270 GLY A C 1
ATOM 2120 O O . GLY A 1 270 ? 16.938 17.812 11.578 1 84.75 270 GLY A O 1
ATOM 2121 N N . PHE A 1 271 ? 16.672 16.156 10.164 1 86.31 271 PHE A N 1
ATOM 2122 C CA . PHE A 1 271 ? 18.078 15.82 10.266 1 86.31 271 PHE A CA 1
ATOM 2123 C C . PHE A 1 271 ? 18.938 16.828 9.5 1 86.31 271 PHE A C 1
ATOM 2125 O O . PHE A 1 271 ? 18.531 17.312 8.445 1 86.31 271 PHE A O 1
ATOM 2132 N N . SER A 1 272 ? 20.031 17.172 10.117 1 84.31 272 SER A N 1
ATOM 2133 C CA . SER A 1 272 ? 21.016 17.906 9.328 1 84.31 272 SER A CA 1
ATOM 2134 C C . SER A 1 272 ? 21.609 17.047 8.219 1 84.31 272 SER A C 1
ATOM 2136 O O . SER A 1 272 ? 21.484 15.82 8.25 1 84.31 272 SER A O 1
ATOM 2138 N N . CYS A 1 273 ? 22.203 17.609 7.23 1 82.5 273 CYS A N 1
ATOM 2139 C CA . CYS A 1 273 ? 22.828 16.859 6.133 1 82.5 273 CYS A CA 1
ATOM 2140 C C . CYS A 1 273 ? 23.891 15.898 6.656 1 82.5 273 CYS A C 1
ATOM 2142 O O . CYS A 1 273 ? 23.938 14.75 6.227 1 82.5 273 CYS A O 1
ATOM 2144 N N . TYR A 1 274 ? 24.672 16.328 7.574 1 84.19 274 TYR A N 1
ATOM 2145 C CA . TYR A 1 274 ? 25.719 15.5 8.148 1 84.19 274 TYR A CA 1
ATOM 2146 C C . TYR A 1 274 ? 25.141 14.328 8.93 1 84.19 274 TYR A C 1
ATOM 2148 O O . TYR A 1 274 ? 25.625 13.203 8.828 1 84.19 274 TYR A O 1
ATOM 2156 N N . ASP A 1 275 ? 24.172 14.617 9.664 1 89.69 275 ASP A N 1
ATOM 2157 C CA . ASP A 1 275 ? 23.531 13.562 10.453 1 89.69 275 ASP A CA 1
ATOM 2158 C C . ASP A 1 275 ? 22.875 12.531 9.547 1 89.69 275 ASP A C 1
ATOM 2160 O O . ASP A 1 275 ? 22.891 11.336 9.844 1 89.69 275 ASP A O 1
ATOM 2164 N N . ALA A 1 276 ? 22.219 13.039 8.516 1 89.31 276 ALA A N 1
ATOM 2165 C CA . ALA A 1 276 ? 21.609 12.133 7.551 1 89.31 276 ALA A CA 1
ATOM 2166 C C . ALA A 1 276 ? 22.656 11.234 6.898 1 89.31 276 ALA A C 1
ATOM 2168 O O . ALA A 1 276 ? 22.422 10.031 6.738 1 89.31 276 ALA A O 1
ATOM 2169 N N . PHE A 1 277 ? 23.781 11.836 6.598 1 86.12 277 PHE A N 1
ATOM 2170 C CA . PHE A 1 277 ? 24.875 11.086 5.984 1 86.12 277 PHE A CA 1
ATOM 2171 C C . PHE A 1 277 ? 25.406 10.023 6.938 1 86.12 277 PHE A C 1
ATOM 2173 O O . PHE A 1 277 ? 25.594 8.867 6.543 1 86.12 277 PHE A O 1
ATOM 2180 N N . LYS A 1 278 ? 25.672 10.352 8.086 1 89.5 278 LYS A N 1
ATOM 2181 C CA . LYS A 1 278 ? 26.172 9.414 9.094 1 89.5 278 LYS A CA 1
ATOM 2182 C C . LYS A 1 278 ? 25.172 8.273 9.32 1 89.5 278 LYS A C 1
ATOM 2184 O O . LYS A 1 278 ? 25.578 7.121 9.492 1 89.5 278 LYS A O 1
ATOM 2189 N N . ALA A 1 279 ? 23.938 8.625 9.383 1 91.38 279 ALA A N 1
ATOM 2190 C CA . ALA A 1 279 ? 22.906 7.605 9.586 1 91.38 279 ALA A CA 1
ATOM 2191 C C . ALA A 1 279 ? 22.906 6.594 8.438 1 91.38 279 ALA A C 1
ATOM 2193 O O . ALA A 1 279 ? 22.828 5.387 8.672 1 91.38 279 ALA A O 1
ATOM 2194 N N . GLN A 1 280 ? 23.062 7.117 7.277 1 88.94 280 GLN A N 1
ATOM 2195 C CA . GLN A 1 280 ? 23.094 6.25 6.105 1 88.94 280 GLN A CA 1
ATOM 2196 C C . GLN A 1 280 ? 24.328 5.359 6.109 1 88.94 280 GLN A C 1
ATOM 2198 O O . GLN A 1 280 ? 24.25 4.18 5.754 1 88.94 280 GLN A O 1
ATOM 2203 N N . LEU A 1 281 ? 25.422 5.922 6.504 1 87 281 LEU A N 1
ATOM 2204 C CA . LEU A 1 281 ? 26.656 5.156 6.594 1 87 281 LEU A CA 1
ATOM 2205 C C . LEU A 1 281 ? 26.547 4.039 7.621 1 87 281 LEU A C 1
ATOM 2207 O O . LEU A 1 281 ? 27.094 2.953 7.434 1 87 281 LEU A O 1
ATOM 2211 N N . SER A 1 282 ? 25.891 4.285 8.633 1 92.12 282 SER A N 1
ATOM 2212 C CA . SER A 1 282 ? 25.719 3.291 9.688 1 92.12 282 SER A CA 1
ATOM 2213 C C . SER A 1 282 ? 24.938 2.076 9.188 1 92.12 282 SER A C 1
ATOM 2215 O O . SER A 1 282 ? 25.125 0.966 9.695 1 92.12 282 SER A O 1
ATOM 2217 N N . LEU A 1 283 ? 24.094 2.256 8.195 1 92.88 283 LEU A N 1
ATOM 2218 C CA . LEU A 1 283 ? 23.297 1.161 7.641 1 92.88 283 LEU A CA 1
ATOM 2219 C C . LEU A 1 283 ? 24.203 0.167 6.91 1 92.88 283 LEU A C 1
ATOM 2221 O O . LEU A 1 283 ? 23.844 -1 6.746 1 92.88 283 LEU A O 1
ATOM 2225 N N . SER A 1 284 ? 25.391 0.646 6.488 1 90.12 284 SER A N 1
ATOM 2226 C CA . SER A 1 284 ? 26.359 -0.247 5.867 1 90.12 284 SER A CA 1
ATOM 2227 C C . SER A 1 284 ? 26.844 -1.315 6.844 1 90.12 284 SER A C 1
ATOM 2229 O O . SER A 1 284 ? 27.125 -2.445 6.445 1 90.12 284 SER A O 1
ATOM 2231 N N . ILE A 1 285 ? 26.891 -0.975 8.031 1 93.75 285 ILE A N 1
ATOM 2232 C CA . ILE A 1 285 ? 27.281 -1.923 9.07 1 93.75 285 ILE A CA 1
ATOM 2233 C C . ILE A 1 285 ? 26.234 -3.031 9.172 1 93.75 285 ILE A C 1
ATOM 2235 O O . ILE A 1 285 ? 26.578 -4.203 9.352 1 93.75 285 ILE A O 1
ATOM 2239 N N . VAL A 1 286 ? 25.047 -2.652 9.055 1 94.88 286 VAL A N 1
ATOM 2240 C CA . VAL A 1 286 ? 23.953 -3.619 9.141 1 94.88 286 VAL A CA 1
ATOM 2241 C C . VAL A 1 286 ? 24.031 -4.602 7.977 1 94.88 286 VAL A C 1
ATOM 2243 O O . VAL A 1 286 ? 23.812 -5.801 8.156 1 94.88 286 VAL A O 1
ATOM 2246 N N . THR A 1 287 ? 24.344 -4.09 6.812 1 94.62 287 THR A N 1
ATOM 2247 C CA . THR A 1 287 ? 24.516 -4.949 5.648 1 94.62 287 THR A CA 1
ATOM 2248 C C . THR A 1 287 ? 25.641 -5.953 5.887 1 94.62 287 THR A C 1
ATOM 2250 O O . THR A 1 287 ? 25.5 -7.141 5.574 1 94.62 287 THR A O 1
ATOM 2253 N N . LEU A 1 288 ? 26.719 -5.473 6.43 1 94.62 288 LEU A N 1
ATOM 2254 C CA . LEU A 1 288 ? 27.844 -6.344 6.738 1 94.62 288 LEU A CA 1
ATOM 2255 C C . LEU A 1 288 ? 27.453 -7.395 7.77 1 94.62 288 LEU A C 1
ATOM 2257 O O . LEU A 1 288 ? 27.875 -8.555 7.676 1 94.62 288 LEU A O 1
ATOM 2261 N N . MET A 1 289 ? 26.719 -6.992 8.711 1 94.81 289 MET A N 1
ATOM 2262 C CA . MET A 1 289 ? 26.25 -7.922 9.734 1 94.81 289 MET A CA 1
ATOM 2263 C C . MET A 1 289 ? 25.391 -9.023 9.109 1 94.81 289 MET A C 1
ATOM 2265 O O . MET A 1 289 ? 25.516 -10.188 9.477 1 94.81 289 MET A O 1
ATOM 2269 N N . GLY A 1 290 ? 24.547 -8.664 8.203 1 93.62 290 GLY A N 1
ATOM 2270 C CA . GLY A 1 290 ? 23.719 -9.648 7.516 1 93.62 290 GLY A CA 1
ATOM 2271 C C . GLY A 1 290 ? 24.547 -10.664 6.746 1 93.62 290 GLY A C 1
ATOM 2272 O O . GLY A 1 290 ? 24.297 -11.875 6.848 1 93.62 290 GLY A O 1
ATOM 2273 N N . SER A 1 291 ? 25.5 -10.203 5.98 1 93.56 291 SER A N 1
ATOM 2274 C CA . SER A 1 291 ? 26.359 -11.086 5.195 1 93.56 291 SER A CA 1
ATOM 2275 C C . SER A 1 291 ? 27.156 -12.023 6.094 1 93.56 291 SER A C 1
ATOM 2277 O O . SER A 1 291 ? 27.25 -13.227 5.824 1 93.56 291 SER A O 1
ATOM 2279 N N . SER A 1 292 ? 27.656 -11.477 7.152 1 92.44 292 SER A N 1
ATOM 2280 C CA . SER A 1 292 ? 28.438 -12.281 8.086 1 92.44 292 SER A CA 1
ATOM 2281 C C . SER A 1 292 ? 27.578 -13.336 8.766 1 92.44 292 SER A C 1
ATOM 2283 O O . SER A 1 292 ? 28.047 -14.461 9.008 1 92.44 292 SER A O 1
ATOM 2285 N N . THR A 1 293 ? 26.438 -13.016 9.086 1 90.44 293 THR A N 1
ATOM 2286 C CA . THR A 1 293 ? 25.531 -13.938 9.766 1 90.44 293 THR A CA 1
ATOM 2287 C C . THR A 1 293 ? 25.234 -15.148 8.891 1 90.44 293 THR A C 1
ATOM 2289 O O . THR A 1 293 ? 25.297 -16.297 9.359 1 90.44 293 THR A O 1
ATOM 2292 N N . ILE A 1 294 ? 24.984 -14.938 7.637 1 88.81 294 ILE A N 1
ATOM 2293 C CA . ILE A 1 294 ? 24.609 -16.031 6.742 1 88.81 294 ILE A CA 1
ATOM 2294 C C . ILE A 1 294 ? 25.828 -16.938 6.516 1 88.81 294 ILE A C 1
ATOM 2296 O O . ILE A 1 294 ? 25.688 -18.156 6.453 1 88.81 294 ILE A O 1
ATOM 2300 N N . ILE A 1 295 ? 26.984 -16.359 6.391 1 88.75 295 ILE A N 1
ATOM 2301 C CA . ILE A 1 295 ? 28.203 -17.125 6.191 1 88.75 295 ILE A CA 1
ATOM 2302 C C . ILE A 1 295 ? 28.516 -17.953 7.441 1 88.75 295 ILE A C 1
ATOM 2304 O O . ILE A 1 295 ? 28.891 -19.125 7.344 1 88.75 295 ILE A O 1
ATOM 2308 N N . TYR A 1 296 ? 28.297 -17.25 8.539 1 88.56 296 TYR A N 1
ATOM 2309 C CA . TYR A 1 296 ? 28.516 -17.938 9.812 1 88.56 296 TYR A CA 1
ATOM 2310 C C . TYR A 1 296 ? 27.547 -19.094 9.984 1 88.56 296 TYR A C 1
ATOM 2312 O O . TYR A 1 296 ? 27.938 -20.188 10.422 1 88.56 296 TYR A O 1
ATOM 2320 N N . LEU A 1 297 ? 26.391 -18.922 9.711 1 85.19 297 LEU A N 1
ATOM 2321 C CA . LEU A 1 297 ? 25.375 -19.969 9.859 1 85.19 297 LEU A CA 1
ATOM 2322 C C . LEU A 1 297 ? 25.625 -21.109 8.883 1 85.19 297 LEU A C 1
ATOM 2324 O O . LEU A 1 297 ? 25.359 -22.281 9.203 1 85.19 297 LEU A O 1
ATOM 2328 N N . ASP A 1 298 ? 26.078 -20.797 7.664 1 82.31 298 ASP A N 1
ATOM 2329 C CA . ASP A 1 298 ? 26.422 -21.828 6.688 1 82.31 298 ASP A CA 1
ATOM 2330 C C . ASP A 1 298 ? 27.594 -22.672 7.168 1 82.31 298 ASP A C 1
ATOM 2332 O O . ASP A 1 298 ? 27.625 -23.891 6.949 1 82.31 298 ASP A O 1
ATOM 2336 N N . TYR A 1 299 ? 28.531 -21.922 7.719 1 80.38 299 TYR A N 1
ATOM 2337 C CA . TYR A 1 299 ? 29.703 -22.609 8.242 1 80.38 299 TYR A CA 1
ATOM 2338 C C . TYR A 1 299 ? 29.312 -23.656 9.273 1 80.38 299 TYR A C 1
ATOM 2340 O O . TYR A 1 299 ? 29.906 -24.734 9.344 1 80.38 299 TYR A O 1
ATOM 2348 N N . TYR A 1 300 ? 28.312 -23.406 9.969 1 78.62 300 TYR A N 1
ATOM 2349 C CA . TYR A 1 300 ? 27.844 -24.328 10.992 1 78.62 300 TYR A CA 1
ATOM 2350 C C . TYR A 1 300 ? 26.672 -25.156 10.477 1 78.62 300 TYR A C 1
ATOM 2352 O O . TYR A 1 300 ? 25.938 -25.766 11.266 1 78.62 300 TYR A O 1
ATOM 2360 N N . GLN A 1 301 ? 26.422 -25.266 9.164 1 65.69 301 GLN A N 1
ATOM 2361 C CA . GLN A 1 301 ? 25.438 -26.094 8.445 1 65.69 301 GLN A CA 1
ATOM 2362 C C . GLN A 1 301 ? 24.016 -25.719 8.844 1 65.69 301 GLN A C 1
ATOM 2364 O O . GLN A 1 301 ? 23.156 -26.594 8.969 1 65.69 301 GLN A O 1
ATOM 2369 N N . ARG A 1 302 ? 23.844 -24.531 9.078 1 59.44 302 ARG A N 1
ATOM 2370 C CA . ARG A 1 302 ? 22.516 -24.062 9.492 1 59.44 302 ARG A CA 1
ATOM 2371 C C . ARG A 1 302 ? 22 -23 8.547 1 59.44 302 ARG A C 1
ATOM 2373 O O . ARG A 1 302 ? 21.125 -22.203 8.914 1 59.44 302 ARG A O 1
ATOM 2380 N N . SER A 1 303 ? 22.484 -23.031 7.309 1 59.91 303 SER A N 1
ATOM 2381 C CA . SER A 1 303 ? 22.188 -21.938 6.41 1 59.91 303 SER A CA 1
ATOM 2382 C C . SER A 1 303 ? 20.75 -22.016 5.887 1 59.91 303 SER A C 1
ATOM 2384 O O . SER A 1 303 ? 20.062 -21 5.766 1 59.91 303 SER A O 1
ATOM 2386 N N . SER A 1 304 ? 20.328 -23.281 5.617 1 63.06 304 SER A N 1
ATOM 2387 C CA . SER A 1 304 ? 18.969 -23.453 5.102 1 63.06 304 SER A CA 1
ATOM 2388 C C . SER A 1 304 ? 17.938 -22.969 6.109 1 63.06 304 SER A C 1
ATOM 2390 O O . SER A 1 304 ? 16.953 -22.312 5.738 1 63.06 304 SER A O 1
ATOM 2392 N N . THR A 1 305 ? 18.297 -23.234 7.234 1 64.75 305 THR A N 1
ATOM 2393 C CA . THR A 1 305 ? 17.406 -22.812 8.312 1 64.75 305 THR A CA 1
ATOM 2394 C C . THR A 1 305 ? 17.438 -21.297 8.461 1 64.75 305 THR A C 1
ATOM 2396 O O . THR A 1 305 ? 16.391 -20.688 8.734 1 64.75 305 THR A O 1
ATOM 2399 N N . ALA A 1 306 ? 18.547 -20.734 8.203 1 62.38 306 ALA A N 1
ATOM 2400 C CA . ALA A 1 306 ? 18.672 -19.281 8.391 1 62.38 306 ALA A CA 1
ATOM 2401 C C . ALA A 1 306 ? 17.844 -18.516 7.359 1 62.38 306 ALA A C 1
ATOM 2403 O O . ALA A 1 306 ? 17.141 -17.562 7.707 1 62.38 306 ALA A O 1
ATOM 2404 N N . LEU A 1 307 ? 17.891 -18.953 6.191 1 66.88 307 LEU A N 1
ATOM 2405 C CA . LEU A 1 307 ? 17.156 -18.25 5.152 1 66.88 307 LEU A CA 1
ATOM 2406 C C . LEU A 1 307 ? 15.648 -18.359 5.375 1 66.88 307 LEU A C 1
ATOM 2408 O O . LEU A 1 307 ? 14.898 -17.406 5.156 1 66.88 307 LEU A O 1
ATOM 2412 N N . SER A 1 308 ? 15.312 -19.484 5.918 1 75.44 308 SER A N 1
ATOM 2413 C CA . SER A 1 308 ? 13.898 -19.688 6.199 1 75.44 308 SER A CA 1
ATOM 2414 C C . SER A 1 308 ? 13.422 -18.781 7.328 1 75.44 308 SER A C 1
ATOM 2416 O O . SER A 1 308 ? 12.281 -18.312 7.32 1 75.44 308 SER A O 1
ATOM 2418 N N . PHE A 1 309 ? 14.406 -18.406 8.18 1 78.5 309 PHE A N 1
ATOM 2419 C CA . PHE A 1 309 ? 14.055 -17.609 9.344 1 78.5 309 PHE A CA 1
ATOM 2420 C C . PHE A 1 309 ? 13.992 -16.125 8.992 1 78.5 309 PHE A C 1
ATOM 2422 O O . PHE A 1 309 ? 13.453 -15.32 9.75 1 78.5 309 PHE A O 1
ATOM 2429 N N . THR A 1 310 ? 14.375 -15.758 7.824 1 84.94 310 THR A N 1
ATOM 2430 C CA . THR A 1 310 ? 14.438 -14.336 7.496 1 84.94 310 THR A CA 1
ATOM 2431 C C . THR A 1 310 ? 13.375 -13.977 6.461 1 84.94 310 THR A C 1
ATOM 2433 O O . THR A 1 310 ? 13.289 -12.82 6.039 1 84.94 310 THR A O 1
ATOM 2436 N N . LEU A 1 311 ? 12.469 -14.953 6.133 1 89.69 311 LEU A N 1
ATOM 2437 C CA . LEU A 1 311 ? 11.5 -14.766 5.055 1 89.69 311 LEU A CA 1
ATOM 2438 C C . LEU A 1 311 ? 10.492 -13.672 5.41 1 89.69 311 LEU A C 1
ATOM 2440 O O . LEU A 1 311 ? 9.969 -13 4.523 1 89.69 311 LEU A O 1
ATOM 2444 N N . TRP A 1 312 ? 10.336 -13.438 6.699 1 90.75 312 TRP A N 1
ATOM 2445 C CA . TRP A 1 312 ? 9.305 -12.508 7.156 1 90.75 312 TRP A CA 1
ATOM 2446 C C . TRP A 1 312 ? 9.828 -11.07 7.125 1 90.75 312 TRP A C 1
ATOM 2448 O O . TRP A 1 312 ? 9.039 -10.125 7.172 1 90.75 312 TRP A O 1
ATOM 2458 N N . ILE A 1 313 ? 11.102 -10.891 7.004 1 92.31 313 ILE A N 1
ATOM 2459 C CA . ILE A 1 313 ? 11.711 -9.586 7.223 1 92.31 313 ILE A CA 1
ATOM 2460 C C . ILE A 1 313 ? 11.367 -8.656 6.062 1 92.31 313 ILE A C 1
ATOM 2462 O O . ILE A 1 313 ? 10.961 -7.508 6.277 1 92.31 313 ILE A O 1
ATOM 2466 N N . LEU A 1 314 ? 11.469 -9.156 4.828 1 92.69 314 LEU A N 1
ATOM 2467 C CA . LEU A 1 314 ? 11.266 -8.289 3.67 1 92.69 314 LEU A CA 1
ATOM 2468 C C . LEU A 1 314 ? 9.812 -7.844 3.572 1 92.69 314 LEU A C 1
ATOM 2470 O O . LEU A 1 314 ? 9.531 -6.656 3.406 1 92.69 314 LEU A O 1
ATOM 2474 N N . PRO A 1 315 ? 8.844 -8.805 3.74 1 94.88 315 PRO A N 1
ATOM 2475 C CA . PRO A 1 315 ? 7.453 -8.344 3.717 1 94.88 315 PRO A CA 1
ATOM 2476 C C . PRO A 1 315 ? 7.129 -7.383 4.859 1 94.88 315 PRO A C 1
ATOM 2478 O O . PRO A 1 315 ? 6.379 -6.422 4.672 1 94.88 315 PRO A O 1
ATOM 2481 N N . LEU A 1 316 ? 7.668 -7.602 5.984 1 95 316 LEU A N 1
ATOM 2482 C CA . LEU A 1 316 ? 7.492 -6.691 7.109 1 95 316 LEU A CA 1
ATOM 2483 C C . LEU A 1 316 ? 8.039 -5.305 6.777 1 95 316 LEU A C 1
ATOM 2485 O O . LEU A 1 316 ? 7.379 -4.293 7.039 1 95 316 LEU A O 1
ATOM 2489 N N . THR A 1 317 ? 9.219 -5.273 6.234 1 94.62 317 THR A N 1
ATOM 2490 C CA . THR A 1 317 ? 9.867 -4.027 5.832 1 94.62 317 THR A CA 1
ATOM 2491 C C . THR A 1 317 ? 9.039 -3.305 4.773 1 94.62 317 THR A C 1
ATOM 2493 O O . THR A 1 317 ? 8.898 -2.08 4.812 1 94.62 317 THR A O 1
ATOM 2496 N N . ALA A 1 318 ? 8.508 -4.121 3.812 1 96.12 318 ALA A N 1
ATOM 2497 C CA . ALA A 1 318 ? 7.633 -3.557 2.791 1 96.12 318 ALA A CA 1
ATOM 2498 C C . ALA A 1 318 ? 6.449 -2.832 3.424 1 96.12 318 ALA A C 1
ATOM 2500 O O . ALA A 1 318 ? 6.098 -1.725 3.01 1 96.12 318 ALA A O 1
ATOM 2501 N N . GLY A 1 319 ? 5.871 -3.424 4.43 1 96.56 319 GLY A N 1
ATOM 2502 C CA . GLY A 1 319 ? 4.789 -2.783 5.16 1 96.56 319 GLY A CA 1
ATOM 2503 C C . GLY A 1 319 ? 5.191 -1.463 5.789 1 96.56 319 GLY A C 1
ATOM 2504 O O . GLY A 1 319 ? 4.426 -0.495 5.754 1 96.56 319 GLY A O 1
ATOM 2505 N N . GLY A 1 320 ? 6.336 -1.465 6.367 1 95.31 320 GLY A N 1
ATOM 2506 C CA . GLY A 1 320 ? 6.852 -0.233 6.941 1 95.31 320 GLY A CA 1
ATOM 2507 C C . GLY A 1 320 ? 7.039 0.871 5.918 1 95.31 320 GLY A C 1
ATOM 2508 O O . GLY A 1 320 ? 6.652 2.016 6.152 1 95.31 320 GLY A O 1
ATOM 2509 N N . PHE A 1 321 ? 7.605 0.55 4.797 1 95.44 321 PHE A N 1
ATOM 2510 C CA . PHE A 1 321 ? 7.84 1.53 3.742 1 95.44 321 PHE A CA 1
ATOM 2511 C C . PHE A 1 321 ? 6.523 2.025 3.162 1 95.44 321 PHE A C 1
ATOM 2513 O O . PHE A 1 321 ? 6.391 3.205 2.826 1 95.44 321 PHE A O 1
ATOM 2520 N N . ILE A 1 322 ? 5.57 1.115 3.023 1 96.38 322 ILE A N 1
ATOM 2521 C CA . ILE A 1 322 ? 4.246 1.505 2.553 1 96.38 322 ILE A CA 1
ATOM 2522 C C . ILE A 1 322 ? 3.635 2.521 3.516 1 96.38 322 ILE A C 1
ATOM 2524 O O . ILE A 1 322 ? 3.1 3.547 3.086 1 96.38 322 ILE A O 1
ATOM 2528 N N . TYR A 1 323 ? 3.75 2.271 4.73 1 95.44 323 TYR A N 1
ATOM 2529 C CA . TYR A 1 323 ? 3.23 3.16 5.762 1 95.44 323 TYR A CA 1
ATOM 2530 C C . TYR A 1 323 ? 3.865 4.543 5.664 1 95.44 323 TYR A C 1
ATOM 2532 O O . TYR A 1 323 ? 3.16 5.555 5.633 1 95.44 323 TYR A O 1
ATOM 2540 N N . ILE A 1 324 ? 5.145 4.594 5.641 1 93.81 324 ILE A N 1
ATOM 2541 C CA . ILE A 1 324 ? 5.883 5.852 5.602 1 93.81 324 ILE A CA 1
ATOM 2542 C C . ILE A 1 324 ? 5.527 6.625 4.336 1 93.81 324 ILE A C 1
ATOM 2544 O O . ILE A 1 324 ? 5.254 7.824 4.387 1 93.81 324 ILE A O 1
ATOM 2548 N N . ALA A 1 325 ? 5.516 5.957 3.227 1 94.5 325 ALA A N 1
ATOM 2549 C CA . ALA A 1 325 ? 5.309 6.598 1.93 1 94.5 325 ALA A CA 1
ATOM 2550 C C . ALA A 1 325 ? 3.885 7.133 1.805 1 94.5 325 ALA A C 1
ATOM 2552 O O . ALA A 1 325 ? 3.68 8.273 1.375 1 94.5 325 ALA A O 1
ATOM 2553 N N . LEU A 1 326 ? 2.955 6.348 2.277 1 94.88 326 LEU A N 1
ATOM 2554 C CA . LEU A 1 326 ? 1.573 6.684 1.948 1 94.88 326 LEU A CA 1
ATOM 2555 C C . LEU A 1 326 ? 0.897 7.398 3.111 1 94.88 326 LEU A C 1
ATOM 2557 O O . LEU A 1 326 ? 0.013 8.234 2.902 1 94.88 326 LEU A O 1
ATOM 2561 N N . THR A 1 327 ? 1.273 7.137 4.293 1 92.94 327 THR A N 1
ATOM 2562 C CA . THR A 1 327 ? 0.607 7.742 5.441 1 92.94 327 THR A CA 1
ATOM 2563 C C . THR A 1 327 ? 1.295 9.047 5.844 1 92.94 327 THR A C 1
ATOM 2565 O O . THR A 1 327 ? 0.637 9.992 6.285 1 92.94 327 THR A O 1
ATOM 2568 N N . ASN A 1 328 ? 2.582 9.109 5.656 1 90.94 328 ASN A N 1
ATOM 2569 C CA . ASN A 1 328 ? 3.32 10.273 6.137 1 90.94 328 ASN A CA 1
ATOM 2570 C C . ASN A 1 328 ? 3.715 11.203 4.992 1 90.94 328 ASN A C 1
ATOM 2572 O O . ASN A 1 328 ? 3.445 12.406 5.039 1 90.94 328 ASN A O 1
ATOM 2576 N N . LEU A 1 329 ? 4.234 10.68 3.955 1 89.88 329 LEU A N 1
ATOM 2577 C CA . LEU A 1 329 ? 4.891 11.523 2.959 1 89.88 329 LEU A CA 1
ATOM 2578 C C . LEU A 1 329 ? 3.898 11.977 1.893 1 89.88 329 LEU A C 1
ATOM 2580 O O . LEU A 1 329 ? 3.881 13.148 1.515 1 89.88 329 LEU A O 1
ATOM 2584 N N . LEU A 1 330 ? 3.08 11.078 1.443 1 90.94 330 LEU A N 1
ATOM 2585 C CA . LEU A 1 330 ? 2.201 11.375 0.319 1 90.94 330 LEU A CA 1
ATOM 2586 C C . LEU A 1 330 ? 1.193 12.461 0.69 1 90.94 330 LEU A C 1
ATOM 2588 O O . LEU A 1 330 ? 1 13.422 -0.061 1 90.94 330 LEU A O 1
ATOM 2592 N N . PRO A 1 331 ? 0.55 12.398 1.834 1 87.12 331 PRO A N 1
ATOM 2593 C CA . PRO A 1 331 ? -0.374 13.469 2.207 1 87.12 331 PRO A CA 1
ATOM 2594 C C . PRO A 1 331 ? 0.311 14.828 2.295 1 87.12 331 PRO A C 1
ATOM 2596 O O . PRO A 1 331 ? -0.288 15.852 1.944 1 87.12 331 PRO A O 1
ATOM 2599 N N . GLU A 1 332 ? 1.451 14.82 2.768 1 81.31 332 GLU A N 1
ATOM 2600 C CA . GLU A 1 332 ? 2.211 16.062 2.855 1 81.31 332 GLU A CA 1
ATOM 2601 C C . GLU A 1 332 ? 2.438 16.672 1.474 1 81.31 332 GLU A C 1
ATOM 2603 O O . GLU A 1 332 ? 2.449 17.891 1.322 1 81.31 332 GLU A O 1
ATOM 2608 N N . LEU A 1 333 ? 2.605 15.898 0.535 1 82.5 333 LEU A N 1
ATOM 2609 C CA . LEU A 1 333 ? 2.861 16.344 -0.831 1 82.5 333 LEU A CA 1
ATOM 2610 C C . LEU A 1 333 ? 1.582 16.844 -1.485 1 82.5 333 LEU A C 1
ATOM 2612 O O . LEU A 1 333 ? 1.618 17.797 -2.275 1 82.5 333 LEU A O 1
ATOM 2616 N N . LEU A 1 334 ? 0.494 16.266 -1.109 1 79.81 334 LEU A N 1
ATOM 2617 C CA . LEU A 1 334 ? -0.774 16.594 -1.755 1 79.81 334 LEU A CA 1
ATOM 2618 C C . LEU A 1 334 ? -1.429 17.797 -1.093 1 79.81 334 LEU A C 1
ATOM 2620 O O . LEU A 1 334 ? -2.252 18.469 -1.709 1 79.81 334 LEU A O 1
ATOM 2624 N N . ASN A 1 335 ? -1.097 17.969 0.196 1 73.06 335 ASN A N 1
ATOM 2625 C CA . ASN A 1 335 ? -1.675 19.094 0.907 1 73.06 335 ASN A CA 1
ATOM 2626 C C . ASN A 1 335 ? -0.908 20.391 0.625 1 73.06 335 ASN A C 1
ATOM 2628 O O . ASN A 1 335 ? 0.162 20.609 1.192 1 73.06 335 ASN A O 1
ATOM 2632 N N . LEU A 1 336 ? -1.394 21.172 -0.323 1 60.38 336 LEU A N 1
ATOM 2633 C CA . LEU A 1 336 ? -0.78 22.438 -0.712 1 60.38 336 LEU A CA 1
ATOM 2634 C C . LEU A 1 336 ? -1.093 23.531 0.306 1 60.38 336 LEU A C 1
ATOM 2636 O O . LEU A 1 336 ? -0.38 24.531 0.385 1 60.38 336 LEU A O 1
ATOM 2640 N N . ASP A 1 337 ? -2.234 23.453 1.056 1 53.75 337 ASP A N 1
ATOM 2641 C CA . ASP A 1 337 ? -2.752 24.547 1.867 1 53.75 337 ASP A CA 1
ATOM 2642 C C . ASP A 1 337 ? -1.872 24.781 3.092 1 53.75 337 ASP A C 1
ATOM 2644 O O . ASP A 1 337 ? -1.781 25.906 3.584 1 53.75 337 ASP A O 1
ATOM 2648 N N . SER A 1 338 ? -1.468 23.797 3.816 1 44.91 338 SER A N 1
ATOM 2649 C CA . SER A 1 338 ? -0.777 24.125 5.059 1 44.91 338 SER A CA 1
ATOM 2650 C C . SER A 1 338 ? 0.42 25.031 4.805 1 44.91 338 SER A C 1
ATOM 2652 O O . SER A 1 338 ? 0.847 25.781 5.695 1 44.91 338 SER A O 1
ATOM 2654 N N . GLU A 1 339 ? 1.034 24.938 3.805 1 44.72 339 GLU A N 1
ATOM 2655 C CA . GLU A 1 339 ? 2.314 25.625 3.637 1 44.72 339 GLU A CA 1
ATOM 2656 C C . GLU A 1 339 ? 2.117 27.062 3.162 1 44.72 339 GLU A C 1
ATOM 2658 O O . GLU A 1 339 ? 3.01 27.891 3.312 1 44.72 339 GLU A O 1
ATOM 2663 N N . THR A 1 340 ? 1.051 27.297 2.42 1 40.09 340 THR A N 1
ATOM 2664 C CA . THR A 1 340 ? 0.993 28.625 1.821 1 40.09 340 THR A CA 1
ATOM 2665 C C . THR A 1 340 ? 0.522 29.656 2.842 1 40.09 340 THR A C 1
ATOM 2667 O O . THR A 1 340 ? 0.124 30.766 2.475 1 40.09 340 THR A O 1
ATOM 2670 N N . ASP A 1 341 ? 0.362 29.281 4.066 1 38.16 341 ASP A N 1
ATOM 2671 C CA . ASP A 1 341 ? -0.001 30.391 4.926 1 38.16 341 ASP A CA 1
ATOM 2672 C C . ASP A 1 341 ? 0.946 31.578 4.719 1 38.16 341 ASP A C 1
ATOM 2674 O O . ASP A 1 341 ? 0.645 32.688 5.125 1 38.16 341 ASP A O 1
ATOM 2678 N N . PHE A 1 342 ? 2.248 31.312 4.621 1 34.75 342 PHE A N 1
ATOM 2679 C CA . PHE A 1 342 ? 3.092 32.5 4.641 1 34.75 342 PHE A CA 1
ATOM 2680 C C . PHE A 1 342 ? 2.713 33.469 3.514 1 34.75 342 PHE A C 1
ATOM 2682 O O . PHE A 1 342 ? 3.023 34.656 3.57 1 34.75 342 PHE A O 1
ATOM 2689 N N . VAL A 1 343 ? 2.479 32.969 2.322 1 36.75 343 VAL A N 1
ATOM 2690 C CA . VAL A 1 343 ? 2.273 34.031 1.315 1 36.75 343 VAL A CA 1
ATOM 2691 C C . VAL A 1 343 ? 0.807 34.438 1.305 1 36.75 343 VAL A C 1
ATOM 2693 O O . VAL A 1 343 ? -0.011 33.844 0.59 1 36.75 343 VAL A O 1
ATOM 2696 N N . ALA A 1 344 ? 0.096 34.5 2.35 1 37.75 344 ALA A N 1
ATOM 2697 C CA . ALA A 1 344 ? -1.175 35.219 2.492 1 37.75 344 ALA A CA 1
ATOM 2698 C C . ALA A 1 344 ? -1.236 36.438 1.565 1 37.75 344 ALA A C 1
ATOM 2700 O O . ALA A 1 344 ? -2.322 36.906 1.246 1 37.75 344 ALA A O 1
ATOM 2701 N N . LYS A 1 345 ? -0.223 37.219 1.666 1 38.16 345 LYS A N 1
ATOM 2702 C CA . LYS A 1 345 ? -0.384 38.531 1.036 1 38.16 345 LYS A CA 1
ATOM 2703 C C . LYS A 1 345 ? -0.712 38.375 -0.448 1 38.16 345 LYS A C 1
ATOM 2705 O O . LYS A 1 345 ? -1.311 39.281 -1.045 1 38.16 345 LYS A O 1
ATOM 2710 N N . GLU A 1 346 ? 0.176 37.719 -1.262 1 39.28 346 GLU A N 1
ATOM 2711 C CA . GLU A 1 346 ? -0.167 37.938 -2.664 1 39.28 346 GLU A CA 1
ATOM 2712 C C . GLU A 1 346 ? -1.37 37.094 -3.078 1 39.28 346 GLU A C 1
ATOM 2714 O O . GLU A 1 346 ? -1.331 35.844 -2.996 1 39.28 346 GLU A O 1
ATOM 2719 N N . SER A 1 347 ? -2.699 37.5 -2.756 1 42.09 347 SER A N 1
ATOM 2720 C CA . SER A 1 347 ? -4.082 37.188 -3.105 1 42.09 347 SER A CA 1
ATOM 2721 C C . SER A 1 347 ? -4.16 36.156 -4.219 1 42.09 347 SER A C 1
ATOM 2723 O O . SER A 1 347 ? -5.102 35.344 -4.266 1 42.09 347 SER A O 1
ATOM 2725 N N . LYS A 1 348 ? -3.48 36.406 -5.352 1 42.28 348 LYS A N 1
ATOM 2726 C CA . LYS A 1 348 ? -3.58 35.781 -6.672 1 42.28 348 LYS A CA 1
ATOM 2727 C C . LYS A 1 348 ? -2.768 34.5 -6.738 1 42.28 348 LYS A C 1
ATOM 2729 O O . LYS A 1 348 ? -1.808 34.406 -7.504 1 42.28 348 LYS A O 1
ATOM 2734 N N . PHE A 1 349 ? -2.154 33.906 -5.758 1 51.03 349 PHE A N 1
ATOM 2735 C CA . PHE A 1 349 ? -1.515 32.625 -6.027 1 51.03 349 PHE A CA 1
ATOM 2736 C C . PHE A 1 349 ? -2.412 31.75 -6.891 1 51.03 349 PHE A C 1
ATOM 2738 O O . PHE A 1 349 ? -3.439 31.266 -6.422 1 51.03 349 PHE A O 1
ATOM 2745 N N . SER A 1 350 ? -2.51 32.062 -8.141 1 59.47 350 SER A N 1
ATOM 2746 C CA . SER A 1 350 ? -3.375 31.656 -9.242 1 59.47 350 SER A CA 1
ATOM 2747 C C . SER A 1 350 ? -3.574 30.141 -9.258 1 59.47 350 SER A C 1
ATOM 2749 O O . SER A 1 350 ? -2.66 29.375 -8.922 1 59.47 350 SER A O 1
ATOM 2751 N N . ARG A 1 351 ? -4.754 29.719 -9.07 1 64.5 351 ARG A N 1
ATOM 2752 C CA . ARG A 1 351 ? -5.211 28.375 -9.383 1 64.5 351 ARG A CA 1
ATOM 2753 C C . ARG A 1 351 ? -4.273 27.688 -10.375 1 64.5 351 ARG A C 1
ATOM 2755 O O . ARG A 1 351 ? -3.971 26.5 -10.234 1 64.5 351 ARG A O 1
ATOM 2762 N N . SER A 1 352 ? -3.855 28.516 -11.172 1 73.44 352 SER A N 1
ATOM 2763 C CA . SER A 1 352 ? -2.98 27.984 -12.211 1 73.44 352 SER A CA 1
ATOM 2764 C C . SER A 1 352 ? -1.636 27.547 -11.633 1 73.44 352 SER A C 1
ATOM 2766 O O . SER A 1 352 ? -1.092 26.516 -12.016 1 73.44 352 SER A O 1
ATOM 2768 N N . LYS A 1 353 ? -1.228 28.328 -10.68 1 77.19 353 LYS A N 1
ATOM 2769 C CA . LYS A 1 353 ? 0.071 27.984 -10.102 1 77.19 353 LYS A CA 1
ATOM 2770 C C . LYS A 1 353 ? -0.023 26.75 -9.227 1 77.19 353 LYS A C 1
ATOM 2772 O O . LYS A 1 353 ? 0.863 25.891 -9.258 1 77.19 353 LYS A O 1
ATOM 2777 N N . LYS A 1 354 ? -1.172 26.719 -8.469 1 76.25 354 LYS A N 1
ATOM 2778 C CA . LYS A 1 354 ? -1.384 25.516 -7.656 1 76.25 354 LYS A CA 1
ATOM 2779 C C . LYS A 1 354 ? -1.489 24.266 -8.531 1 76.25 354 LYS A C 1
ATOM 2781 O O . LYS A 1 354 ? -0.927 23.219 -8.203 1 76.25 354 LYS A O 1
ATOM 2786 N N . PHE A 1 355 ? -2.082 24.484 -9.586 1 78.69 355 PHE A N 1
ATOM 2787 C CA . PHE A 1 355 ? -2.25 23.391 -10.531 1 78.69 355 PHE A CA 1
ATOM 2788 C C . PHE A 1 355 ? -0.904 22.953 -11.102 1 78.69 355 PHE A C 1
ATOM 2790 O O . PHE A 1 355 ? -0.619 21.766 -11.188 1 78.69 355 PHE A O 1
ATOM 2797 N N . HIS A 1 356 ? -0.098 23.844 -11.383 1 81.56 356 HIS A N 1
ATOM 2798 C CA . HIS A 1 356 ? 1.202 23.531 -11.961 1 81.56 356 HIS A CA 1
ATOM 2799 C C . HIS A 1 356 ? 2.109 22.844 -10.938 1 81.56 356 HIS A C 1
ATOM 2801 O O . HIS A 1 356 ? 2.883 21.953 -11.289 1 81.56 356 HIS A O 1
ATOM 2807 N N . ILE A 1 357 ? 1.957 23.234 -9.727 1 82.5 357 ILE A N 1
ATOM 2808 C CA . ILE A 1 357 ? 2.793 22.656 -8.688 1 82.5 357 ILE A CA 1
ATOM 2809 C C . ILE A 1 357 ? 2.379 21.203 -8.453 1 82.5 357 ILE A C 1
ATOM 2811 O O . ILE A 1 357 ? 3.23 20.312 -8.352 1 82.5 357 ILE A O 1
ATOM 2815 N N . ILE A 1 358 ? 1.131 21.047 -8.43 1 82.38 358 ILE A N 1
ATOM 2816 C CA . ILE A 1 358 ? 0.621 19.703 -8.188 1 82.38 358 ILE A CA 1
ATOM 2817 C C . ILE A 1 358 ? 0.976 18.797 -9.375 1 82.38 358 ILE A C 1
ATOM 2819 O O . ILE A 1 358 ? 1.359 17.641 -9.18 1 82.38 358 ILE A O 1
ATOM 2823 N N . LEU A 1 359 ? 0.929 19.344 -10.531 1 83.44 359 LEU A N 1
ATOM 2824 C CA . LEU A 1 359 ? 1.301 18.594 -11.727 1 83.44 359 LEU A CA 1
ATOM 2825 C C . LEU A 1 359 ? 2.779 18.219 -11.695 1 83.44 359 LEU A C 1
ATOM 2827 O O . LEU A 1 359 ? 3.154 17.109 -12.078 1 83.44 359 LEU A O 1
ATOM 2831 N N . GLY A 1 360 ? 3.527 19.141 -11.266 1 87.06 360 GLY A N 1
ATOM 2832 C CA . GLY A 1 360 ? 4.945 18.844 -11.125 1 87.06 360 GLY A CA 1
ATOM 2833 C C . GLY A 1 360 ? 5.23 17.734 -10.133 1 87.06 360 GLY A C 1
ATOM 2834 O O . GLY A 1 360 ? 6.059 16.859 -10.398 1 87.06 360 GLY A O 1
ATOM 2835 N N . ARG A 1 361 ? 4.504 17.75 -9.07 1 87.12 361 ARG A N 1
ATOM 2836 C CA . ARG A 1 361 ? 4.688 16.734 -8.047 1 87.12 361 ARG A CA 1
ATOM 2837 C C . ARG A 1 361 ? 4.258 15.359 -8.562 1 87.12 361 ARG A C 1
ATOM 2839 O O . ARG A 1 361 ? 4.938 14.359 -8.336 1 87.12 361 ARG A O 1
ATOM 2846 N N . ILE A 1 362 ? 3.225 15.367 -9.281 1 86.38 362 ILE A N 1
ATOM 2847 C CA . ILE A 1 362 ? 2.727 14.117 -9.844 1 86.38 362 ILE A CA 1
ATOM 2848 C C . ILE A 1 362 ? 3.707 13.594 -10.891 1 86.38 362 ILE A C 1
ATOM 2850 O O . ILE A 1 362 ? 4.012 12.406 -10.93 1 86.38 362 ILE A O 1
ATOM 2854 N N . PHE A 1 363 ? 4.172 14.461 -11.656 1 90.56 363 PHE A N 1
ATOM 2855 C CA . PHE A 1 363 ? 5.137 14.086 -12.688 1 90.56 363 PHE A CA 1
ATOM 2856 C C . PHE A 1 363 ? 6.391 13.484 -12.062 1 90.56 363 PHE A C 1
ATOM 2858 O O . PHE A 1 363 ? 6.887 12.453 -12.523 1 90.56 363 PHE A O 1
ATOM 2865 N N . LEU A 1 364 ? 6.867 14.086 -11.055 1 90.75 364 LEU A N 1
ATOM 2866 C CA . LEU A 1 364 ? 8.086 13.602 -10.414 1 90.75 364 LEU A CA 1
ATOM 2867 C C . LEU A 1 364 ? 7.84 12.273 -9.711 1 90.75 364 LEU A C 1
ATOM 2869 O O . LEU A 1 364 ? 8.734 11.422 -9.656 1 90.75 364 LEU A O 1
ATOM 2873 N N . ALA A 1 365 ? 6.676 12.156 -9.18 1 91.12 365 ALA A N 1
ATOM 2874 C CA . ALA A 1 365 ? 6.328 10.867 -8.586 1 91.12 365 ALA A CA 1
ATOM 2875 C C . ALA A 1 365 ? 6.305 9.766 -9.641 1 91.12 365 ALA A C 1
ATOM 2877 O O . ALA A 1 365 ? 6.832 8.672 -9.422 1 91.12 365 ALA A O 1
ATOM 2878 N N . ILE A 1 366 ? 5.781 10.07 -10.773 1 92.12 366 ILE A N 1
ATOM 2879 C CA . ILE A 1 366 ? 5.719 9.125 -11.883 1 92.12 366 ILE A CA 1
ATOM 2880 C C . ILE A 1 366 ? 7.129 8.82 -12.383 1 92.12 366 ILE A C 1
ATOM 2882 O O . ILE A 1 366 ? 7.453 7.672 -12.688 1 92.12 366 ILE A O 1
ATOM 2886 N N . LEU A 1 367 ? 7.898 9.805 -12.414 1 92.31 367 LEU A N 1
ATOM 2887 C CA . LEU A 1 367 ? 9.289 9.609 -12.82 1 92.31 367 LEU A CA 1
ATOM 2888 C C . LEU A 1 367 ? 10.008 8.664 -11.859 1 92.31 367 LEU A C 1
ATOM 2890 O O . LEU A 1 367 ? 10.789 7.82 -12.297 1 92.31 367 LEU A O 1
ATOM 2894 N N . GLY A 1 368 ? 9.781 8.859 -10.594 1 91.62 368 GLY A N 1
ATOM 2895 C CA . GLY A 1 368 ? 10.344 7.934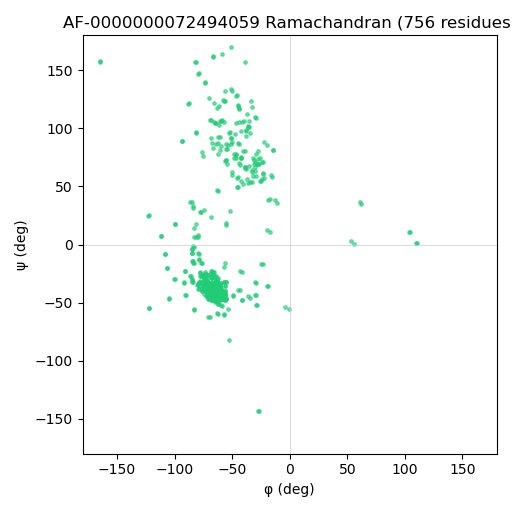 -9.625 1 91.62 368 GLY A CA 1
ATOM 2896 C C . GLY A 1 368 ? 9.953 6.492 -9.867 1 91.62 368 GLY A C 1
ATOM 2897 O O . GLY A 1 368 ? 10.789 5.59 -9.797 1 91.62 368 GLY A O 1
ATOM 2898 N N . VAL A 1 369 ? 8.711 6.312 -10.227 1 92.56 369 VAL A N 1
ATOM 2899 C CA . VAL A 1 369 ? 8.211 4.977 -10.523 1 92.56 369 VAL A CA 1
ATOM 2900 C C . VAL A 1 369 ? 8.898 4.43 -11.773 1 92.56 369 VAL A C 1
ATOM 2902 O O . VAL A 1 369 ? 9.328 3.275 -11.797 1 92.56 369 VAL A O 1
ATOM 2905 N N . PHE A 1 370 ? 9.047 5.227 -12.703 1 91.94 370 PHE A N 1
ATOM 2906 C CA . PHE A 1 370 ? 9.641 4.82 -13.969 1 91.94 370 PHE A CA 1
ATOM 2907 C C . PHE A 1 370 ? 11.109 4.445 -13.781 1 91.94 370 PHE A C 1
ATOM 2909 O O . PHE A 1 370 ? 11.594 3.492 -14.391 1 91.94 370 PHE A O 1
ATOM 2916 N N . VAL A 1 371 ? 11.773 5.188 -13.008 1 90.44 371 VAL A N 1
ATOM 2917 C CA . VAL A 1 371 ? 13.18 4.898 -12.742 1 90.44 371 VAL A CA 1
ATOM 2918 C C . VAL A 1 371 ? 13.312 3.525 -12.086 1 90.44 371 VAL A C 1
ATOM 2920 O O . VAL A 1 371 ? 14.164 2.723 -12.477 1 90.44 371 VAL A O 1
ATOM 2923 N N . MET A 1 372 ? 12.445 3.25 -11.18 1 90.56 372 MET A N 1
ATOM 2924 C CA . MET A 1 372 ? 12.516 1.964 -10.484 1 90.56 372 MET A CA 1
ATOM 2925 C C . MET A 1 372 ? 12.102 0.826 -11.414 1 90.56 372 MET A C 1
ATOM 2927 O O . MET A 1 372 ? 12.625 -0.286 -11.312 1 90.56 372 MET A O 1
ATOM 2931 N N . GLU A 1 373 ? 11.18 1.143 -12.258 1 90.12 373 GLU A N 1
ATOM 2932 C CA . GLU A 1 373 ? 10.805 0.152 -13.266 1 90.12 373 GLU A CA 1
ATOM 2933 C C . GLU A 1 373 ? 11.969 -0.133 -14.211 1 90.12 373 GLU A C 1
ATOM 2935 O O . GLU A 1 373 ? 12.188 -1.279 -14.609 1 90.12 373 GLU A O 1
ATOM 2940 N N . ALA A 1 374 ? 12.656 0.86 -14.57 1 89.5 374 ALA A N 1
ATOM 2941 C CA . ALA A 1 374 ? 13.828 0.696 -15.43 1 89.5 374 ALA A CA 1
ATOM 2942 C C . ALA A 1 374 ? 14.898 -0.141 -14.734 1 89.5 374 ALA A C 1
ATOM 2944 O O . ALA A 1 374 ? 15.531 -0.995 -15.359 1 89.5 374 ALA A O 1
ATOM 2945 N N . VAL A 1 375 ? 15.078 0.101 -13.492 1 87.75 375 VAL A N 1
ATOM 2946 C CA . VAL A 1 375 ? 16.031 -0.672 -12.695 1 87.75 375 VAL A CA 1
ATOM 2947 C C . VAL A 1 375 ? 15.609 -2.141 -12.672 1 87.75 375 VAL A C 1
ATOM 2949 O O . VAL A 1 375 ? 16.438 -3.035 -12.82 1 87.75 375 VAL A O 1
ATOM 2952 N N . ASN A 1 376 ? 14.344 -2.34 -12.5 1 84.69 376 ASN A N 1
ATOM 2953 C CA . ASN A 1 376 ? 13.812 -3.699 -12.484 1 84.69 376 ASN A CA 1
ATOM 2954 C C . ASN A 1 376 ? 14.07 -4.414 -13.805 1 84.69 376 ASN A C 1
ATOM 2956 O O . ASN A 1 376 ? 14.367 -5.609 -13.82 1 84.69 376 ASN A O 1
ATOM 2960 N N . SER A 1 377 ? 13.984 -3.752 -14.898 1 82.75 377 SER A N 1
ATOM 2961 C CA . SER A 1 377 ? 14.188 -4.336 -16.219 1 82.75 377 SER A CA 1
ATOM 2962 C C . SER A 1 377 ? 15.641 -4.738 -16.422 1 82.75 377 SER A C 1
ATOM 2964 O O . SER A 1 377 ? 15.93 -5.691 -17.156 1 82.75 377 SER A O 1
ATOM 2966 N N . ILE A 1 378 ? 16.484 -4.039 -15.758 1 78 378 ILE A N 1
ATOM 2967 C CA . ILE A 1 378 ? 17.906 -4.348 -15.852 1 78 378 ILE A CA 1
ATOM 2968 C C . ILE A 1 378 ? 18.234 -5.566 -14.992 1 78 378 ILE A C 1
ATOM 2970 O O . ILE A 1 378 ? 19.047 -6.406 -15.375 1 78 378 ILE A O 1
ATOM 2974 N N . GLU A 1 379 ? 17.516 -5.73 -13.914 1 74.5 379 GLU A N 1
ATOM 2975 C CA . GLU A 1 379 ? 17.781 -6.809 -12.969 1 74.5 379 GLU A CA 1
ATOM 2976 C C . GLU A 1 379 ? 17.203 -8.133 -13.469 1 74.5 379 GLU A C 1
ATOM 2978 O O . GLU A 1 379 ? 17.719 -9.203 -13.148 1 74.5 379 GLU A O 1
ATOM 2983 N N . MET A 1 380 ? 15.953 -8.141 -14.133 1 62.19 380 MET A N 1
ATOM 2984 C CA . MET A 1 380 ? 15.305 -9.359 -14.609 1 62.19 380 MET A CA 1
ATOM 2985 C C . MET A 1 380 ? 15.945 -9.844 -15.906 1 62.19 380 MET A C 1
ATOM 2987 O O . MET A 1 380 ? 16.047 -11.047 -16.141 1 62.19 380 MET A O 1
ATOM 2991 N N . MET B 1 1 ? 20.172 -33.188 -67.125 1 25.75 1 MET B N 1
ATOM 2992 C CA . MET B 1 1 ? 20.844 -32.75 -65.938 1 25.75 1 MET B CA 1
ATOM 2993 C C . MET B 1 1 ? 19.953 -31.797 -65.125 1 25.75 1 MET B C 1
ATOM 2995 O O . MET B 1 1 ? 19.844 -30.609 -65.438 1 25.75 1 MET B O 1
ATOM 2999 N N . ASN B 1 2 ? 18.766 -32.188 -64.688 1 26.48 2 ASN B N 1
ATOM 3000 C CA . ASN B 1 2 ? 17.562 -31.609 -64.125 1 26.48 2 ASN B CA 1
ATOM 3001 C C . ASN B 1 2 ? 17.828 -31.062 -62.719 1 26.48 2 ASN B C 1
ATOM 3003 O O . ASN B 1 2 ? 18.281 -31.797 -61.844 1 26.48 2 ASN B O 1
ATOM 3007 N N . SER B 1 3 ? 18.203 -29.75 -62.625 1 29.64 3 SER B N 1
ATOM 3008 C CA . SER B 1 3 ? 18.625 -29.016 -61.438 1 29.64 3 SER B CA 1
ATOM 3009 C C . SER B 1 3 ? 17.516 -28.984 -60.375 1 29.64 3 SER B C 1
ATOM 3011 O O . SER B 1 3 ? 16.359 -28.688 -60.688 1 29.64 3 SER B O 1
ATOM 3013 N N . PRO B 1 4 ? 17.625 -29.766 -59.25 1 29.33 4 PRO B N 1
ATOM 3014 C CA . PRO B 1 4 ? 16.609 -29.922 -58.219 1 29.33 4 PRO B CA 1
ATOM 3015 C C . PRO B 1 4 ? 16.297 -28.609 -57.5 1 29.33 4 PRO B C 1
ATOM 3017 O O . PRO B 1 4 ? 17.219 -27.875 -57.094 1 29.33 4 PRO B O 1
ATOM 3020 N N . ILE B 1 5 ? 15.289 -27.828 -57.938 1 27.11 5 ILE B N 1
ATOM 3021 C CA . ILE B 1 5 ? 14.812 -26.578 -57.375 1 27.11 5 ILE B CA 1
ATOM 3022 C C . ILE B 1 5 ? 14.445 -26.766 -55.906 1 27.11 5 ILE B C 1
ATOM 3024 O O . ILE B 1 5 ? 13.555 -27.562 -55.594 1 27.11 5 ILE B O 1
ATOM 3028 N N . ILE B 1 6 ? 15.422 -26.625 -54.969 1 25.95 6 ILE B N 1
ATOM 3029 C CA . ILE B 1 6 ? 15.242 -26.688 -53.5 1 25.95 6 ILE B CA 1
ATOM 3030 C C . ILE B 1 6 ? 14.281 -25.578 -53.062 1 25.95 6 ILE B C 1
ATOM 3032 O O . ILE B 1 6 ? 14.57 -24.406 -53.25 1 25.95 6 ILE B O 1
ATOM 3036 N N . GLU B 1 7 ? 12.945 -25.797 -53.188 1 23.45 7 GLU B N 1
ATOM 3037 C CA . GLU B 1 7 ? 11.891 -24.906 -52.719 1 23.45 7 GLU B CA 1
ATOM 3038 C C . GLU B 1 7 ? 12.078 -24.578 -51.25 1 23.45 7 GLU B C 1
ATOM 3040 O O . GLU B 1 7 ? 12.078 -25.469 -50.406 1 23.45 7 GLU B O 1
ATOM 3045 N N . TYR B 1 8 ? 12.891 -23.562 -50.906 1 23.42 8 TYR B N 1
ATOM 3046 C CA . TYR B 1 8 ? 13.062 -22.953 -49.594 1 23.42 8 TYR B CA 1
ATOM 3047 C C . TYR B 1 8 ? 11.719 -22.484 -49.031 1 23.42 8 TYR B C 1
ATOM 3049 O O . TYR B 1 8 ? 11.094 -21.594 -49.594 1 23.42 8 TYR B O 1
ATOM 3057 N N . SER B 1 9 ? 10.812 -23.406 -48.656 1 23.66 9 SER B N 1
ATOM 3058 C CA . SER B 1 9 ? 9.602 -23 -47.938 1 23.66 9 SER B CA 1
ATOM 3059 C C . SER B 1 9 ? 9.93 -22.109 -46.75 1 23.66 9 SER B C 1
ATOM 3061 O O . SER B 1 9 ? 10.719 -22.484 -45.875 1 23.66 9 SER B O 1
ATOM 3063 N N . SER B 1 10 ? 10.008 -20.781 -46.938 1 24.84 10 SER B N 1
ATOM 3064 C CA . SER B 1 10 ? 10.133 -19.688 -45.969 1 24.84 10 SER B CA 1
ATOM 3065 C C . SER B 1 10 ? 9.094 -19.797 -44.875 1 24.84 10 SER B C 1
ATOM 3067 O O . SER B 1 10 ? 7.898 -19.594 -45.094 1 24.84 10 SER B O 1
ATOM 3069 N N . ARG B 1 11 ? 9.047 -20.859 -44.031 1 24.89 11 ARG B N 1
ATOM 3070 C CA . ARG B 1 11 ? 8.195 -20.875 -42.844 1 24.89 11 ARG B CA 1
ATOM 3071 C C . ARG B 1 11 ? 8.344 -19.594 -42.031 1 24.89 11 ARG B C 1
ATOM 3073 O O . ARG B 1 11 ? 9.406 -19.312 -41.469 1 24.89 11 ARG B O 1
ATOM 3080 N N . ASN B 1 12 ? 7.766 -18.516 -42.531 1 26.33 12 ASN B N 1
ATOM 3081 C CA . ASN B 1 12 ? 7.566 -17.266 -41.781 1 26.33 12 ASN B CA 1
ATOM 3082 C C . ASN B 1 12 ? 7.016 -17.531 -40.375 1 26.33 12 ASN B C 1
ATOM 3084 O O . ASN B 1 12 ? 5.836 -17.859 -40.219 1 26.33 12 ASN B O 1
ATOM 3088 N N . THR B 1 13 ? 7.559 -18.422 -39.562 1 29.64 13 THR B N 1
ATOM 3089 C CA . THR B 1 13 ? 7.195 -18.484 -38.156 1 29.64 13 THR B CA 1
ATOM 3090 C C . THR B 1 13 ? 7.18 -17.094 -37.531 1 29.64 13 THR B C 1
ATOM 3092 O O . THR B 1 13 ? 8.234 -16.516 -37.281 1 29.64 13 THR B O 1
ATOM 3095 N N . SER B 1 14 ? 6.363 -16.203 -38.125 1 29.16 14 SER B N 1
ATOM 3096 C CA . SER B 1 14 ? 6.156 -14.93 -37.469 1 29.16 14 SER B CA 1
ATOM 3097 C C . SER B 1 14 ? 5.934 -15.117 -35.969 1 29.16 14 SER B C 1
ATOM 3099 O O . SER B 1 14 ? 4.938 -15.719 -35.531 1 29.16 14 SER B O 1
ATOM 3101 N N . SER B 1 15 ? 6.949 -15.492 -35.25 1 30.83 15 SER B N 1
ATOM 3102 C CA . SER B 1 15 ? 6.961 -15.367 -33.781 1 30.83 15 SER B CA 1
ATOM 3103 C C . SER B 1 15 ? 6.305 -14.07 -33.344 1 30.83 15 SER B C 1
ATOM 3105 O O . SER B 1 15 ? 6.82 -12.984 -33.594 1 30.83 15 SER B O 1
ATOM 3107 N N . ASN B 1 16 ? 4.992 -13.93 -33.562 1 29.78 16 ASN B N 1
ATOM 3108 C CA . ASN B 1 16 ? 4.273 -12.82 -32.938 1 29.78 16 ASN B CA 1
ATOM 3109 C C . ASN B 1 16 ? 4.766 -12.562 -31.531 1 29.78 16 ASN B C 1
ATOM 3111 O O . ASN B 1 16 ? 4.52 -13.367 -30.625 1 29.78 16 ASN B O 1
ATOM 3115 N N . LEU B 1 17 ? 5.969 -12.148 -31.406 1 28.38 17 LEU B N 1
ATOM 3116 C CA . LEU B 1 17 ? 6.5 -11.562 -30.172 1 28.38 17 LEU B CA 1
ATOM 3117 C C . LEU B 1 17 ? 5.516 -10.57 -29.578 1 28.38 17 LEU B C 1
ATOM 3119 O O . LEU B 1 17 ? 5.082 -9.633 -30.25 1 28.38 17 LEU B O 1
ATOM 3123 N N . ASP B 1 18 ? 4.609 -11 -28.797 1 31.48 18 ASP B N 1
ATOM 3124 C CA . ASP B 1 18 ? 3.887 -9.945 -28.094 1 31.48 18 ASP B CA 1
ATOM 3125 C C . ASP B 1 18 ? 4.848 -8.914 -27.5 1 31.48 18 ASP B C 1
ATOM 3127 O O . ASP B 1 18 ? 6.016 -9.219 -27.25 1 31.48 18 ASP B O 1
ATOM 3131 N N . PRO B 1 19 ? 4.602 -7.68 -27.797 1 30.7 19 PRO B N 1
ATOM 3132 C CA . PRO B 1 19 ? 5.535 -6.602 -27.453 1 30.7 19 PRO B CA 1
ATOM 3133 C C . PRO B 1 19 ? 6.266 -6.84 -26.141 1 30.7 19 PRO B C 1
ATOM 3135 O O . PRO B 1 19 ? 7.371 -6.332 -25.938 1 30.7 19 PRO B O 1
ATOM 3138 N N . PHE B 1 20 ? 5.562 -7.258 -25.062 1 34.09 20 PHE B N 1
ATOM 3139 C CA . PHE B 1 20 ? 6.242 -7.285 -23.781 1 34.09 20 PHE B CA 1
ATOM 3140 C C . PHE B 1 20 ? 7.043 -8.57 -23.609 1 34.09 20 PHE B C 1
ATOM 3142 O O . PHE B 1 20 ? 7.516 -8.883 -22.516 1 34.09 20 PHE B O 1
ATOM 3149 N N . GLY B 1 21 ? 7.629 -9.164 -24.734 1 30.81 21 GLY B N 1
ATOM 3150 C CA . GLY B 1 21 ? 8.555 -10.281 -24.859 1 30.81 21 GLY B CA 1
ATOM 3151 C C . GLY B 1 21 ? 8.07 -11.531 -24.156 1 30.81 21 GLY B C 1
ATOM 3152 O O . GLY B 1 21 ? 8.867 -12.422 -23.844 1 30.81 21 GLY B O 1
ATOM 3153 N N . ILE B 1 22 ? 6.938 -11.516 -23.609 1 27.7 22 ILE B N 1
ATOM 3154 C CA . ILE B 1 22 ? 6.484 -12.719 -22.922 1 27.7 22 ILE B CA 1
ATOM 3155 C C . ILE B 1 22 ? 6.332 -13.852 -23.938 1 27.7 22 ILE B C 1
ATOM 3157 O O . ILE B 1 22 ? 5.594 -13.727 -24.922 1 27.7 22 ILE B O 1
ATOM 3161 N N . ARG B 1 23 ? 7.418 -14.562 -24.203 1 28.09 23 ARG B N 1
ATOM 3162 C CA . ARG B 1 23 ? 7.23 -15.805 -24.953 1 28.09 23 ARG B CA 1
ATOM 3163 C C . ARG B 1 23 ? 6.152 -16.672 -24.312 1 28.09 23 ARG B C 1
ATOM 3165 O O . ARG B 1 23 ? 6.297 -17.109 -23.156 1 28.09 23 ARG B O 1
ATOM 3172 N N . ILE B 1 24 ? 4.93 -16.531 -24.719 1 28.05 24 ILE B N 1
ATOM 3173 C CA . ILE B 1 24 ? 3.912 -17.5 -24.344 1 28.05 24 ILE B CA 1
ATOM 3174 C C . ILE B 1 24 ? 4.352 -18.906 -24.781 1 28.05 24 ILE B C 1
ATOM 3176 O O . ILE B 1 24 ? 4.504 -19.156 -25.969 1 28.05 24 ILE B O 1
ATOM 3180 N N . MET B 1 25 ? 5.328 -19.453 -24.109 1 27.39 25 MET B N 1
ATOM 3181 C CA . MET B 1 25 ? 5.547 -20.859 -24.422 1 27.39 25 MET B CA 1
ATOM 3182 C C . MET B 1 25 ? 4.219 -21.578 -24.656 1 27.39 25 MET B C 1
ATOM 3184 O O . MET B 1 25 ? 3.334 -21.531 -23.797 1 27.39 25 MET B O 1
ATOM 3188 N N . GLN B 1 26 ? 3.809 -21.75 -25.875 1 27 26 GLN B N 1
ATOM 3189 C CA . GLN B 1 26 ? 2.73 -22.609 -26.375 1 27 26 GLN B CA 1
ATOM 3190 C C . GLN B 1 26 ? 2.943 -24.062 -25.938 1 27 26 GLN B C 1
ATOM 3192 O O . GLN B 1 26 ? 3.275 -24.906 -26.766 1 27 26 GLN B O 1
ATOM 3197 N N . ASP B 1 27 ? 3.758 -24.391 -24.984 1 26.8 27 ASP B N 1
ATOM 3198 C CA . ASP B 1 27 ? 3.684 -25.844 -24.812 1 26.8 27 ASP B CA 1
ATOM 3199 C C . ASP B 1 27 ? 2.236 -26.297 -24.641 1 26.8 27 ASP B C 1
ATOM 3201 O O . ASP B 1 27 ? 1.55 -25.875 -23.719 1 26.8 27 ASP B O 1
ATOM 3205 N N . SER B 1 28 ? 1.572 -26.75 -25.703 1 28.17 28 SER B N 1
ATOM 3206 C CA . SER B 1 28 ? 0.284 -27.344 -26.047 1 28.17 28 SER B CA 1
ATOM 3207 C C . SER B 1 28 ? -0.102 -28.438 -25.047 1 28.17 28 SER B C 1
ATOM 3209 O O . SER B 1 28 ? -1.248 -28.891 -25.016 1 28.17 28 SER B O 1
ATOM 3211 N N . SER B 1 29 ? 0.882 -29.281 -24.562 1 27.02 29 SER B N 1
ATOM 3212 C CA . SER B 1 29 ? 0.426 -30.562 -24.016 1 27.02 29 SER B CA 1
ATOM 3213 C C . SER B 1 29 ? -0.333 -30.359 -22.719 1 27.02 29 SER B C 1
ATOM 3215 O O . SER B 1 29 ? -1.319 -31.062 -22.453 1 27.02 29 SER B O 1
ATOM 3217 N N . TYR B 1 30 ? 0.41 -29.812 -21.703 1 26.2 30 TYR B N 1
ATOM 3218 C CA . TYR B 1 30 ? -0.252 -29.906 -20.406 1 26.2 30 TYR B CA 1
ATOM 3219 C C . TYR B 1 30 ? -1.396 -28.906 -20.297 1 26.2 30 TYR B C 1
ATOM 3221 O O . TYR B 1 30 ? -2.045 -28.797 -19.25 1 26.2 30 TYR B O 1
ATOM 3229 N N . PHE B 1 31 ? -1.216 -27.734 -21.047 1 27.25 31 PHE B N 1
ATOM 3230 C CA . PHE B 1 31 ? -2.494 -27.031 -21.031 1 27.25 31 PHE B CA 1
ATOM 3231 C C . PHE B 1 31 ? -3.572 -27.875 -21.719 1 27.25 31 PHE B C 1
ATOM 3233 O O . PHE B 1 31 ? -3.682 -27.875 -22.953 1 27.25 31 PHE B O 1
ATOM 3240 N N . ASN B 1 32 ? -3.668 -29.141 -21.406 1 25.56 32 ASN B N 1
ATOM 3241 C CA . ASN B 1 32 ? -5.023 -29.547 -21.766 1 25.56 32 ASN B CA 1
ATOM 3242 C C . ASN B 1 32 ? -6 -28.375 -21.641 1 25.56 32 ASN B C 1
ATOM 3244 O O . ASN B 1 32 ? -6.145 -27.797 -20.562 1 25.56 32 ASN B O 1
ATOM 3248 N N . THR B 1 33 ? -5.949 -27.375 -22.516 1 29.2 33 THR B N 1
ATOM 3249 C CA . THR B 1 33 ? -7.176 -26.625 -22.75 1 29.2 33 THR B CA 1
ATOM 3250 C C . THR B 1 33 ? -8.375 -27.328 -22.125 1 29.2 33 THR B C 1
ATOM 3252 O O . THR B 1 33 ? -8.961 -28.234 -22.719 1 29.2 33 THR B O 1
ATOM 3255 N N . GLY B 1 34 ? -8.086 -27.938 -20.969 1 28.78 34 GLY B N 1
ATOM 3256 C CA . GLY B 1 34 ? -9.312 -28.5 -20.422 1 28.78 34 GLY B CA 1
ATOM 3257 C C . GLY B 1 34 ? -10.547 -27.688 -20.781 1 28.78 34 GLY B C 1
ATOM 3258 O O . GLY B 1 34 ? -10.633 -26.5 -20.484 1 28.78 34 GLY B O 1
ATOM 3259 N N . THR B 1 35 ? -10.922 -27.797 -22.016 1 30.77 35 THR B N 1
ATOM 3260 C CA . THR B 1 35 ? -12.32 -27.516 -22.328 1 30.77 35 THR B CA 1
ATOM 3261 C C . THR B 1 35 ? -13.148 -27.484 -21.047 1 30.77 35 THR B C 1
ATOM 3263 O O . THR B 1 35 ? -13.078 -28.391 -20.219 1 30.77 35 THR B O 1
ATOM 3266 N N . PHE B 1 36 ? -13.094 -26.234 -20.281 1 35.72 36 PHE B N 1
ATOM 3267 C CA . PHE B 1 36 ? -14.211 -26.234 -19.344 1 35.72 36 PHE B CA 1
ATOM 3268 C C . PHE B 1 36 ? -15.234 -27.297 -19.719 1 35.72 36 PHE B C 1
ATOM 3270 O O . PHE B 1 36 ? -15.906 -27.188 -20.75 1 35.72 36 PHE B O 1
ATOM 3277 N N . GLN B 1 37 ? -14.727 -28.516 -19.75 1 35.78 37 GLN B N 1
ATOM 3278 C CA . GLN B 1 37 ? -15.797 -29.484 -19.984 1 35.78 37 GLN B CA 1
ATOM 3279 C C . GLN B 1 37 ? -17.141 -28.953 -19.469 1 35.78 37 GLN B C 1
ATOM 3281 O O . GLN B 1 37 ? -17.297 -28.734 -18.266 1 35.78 37 GLN B O 1
ATOM 3286 N N . ARG B 1 38 ? -17.609 -27.922 -20.203 1 39.94 38 ARG B N 1
ATOM 3287 C CA . ARG B 1 38 ? -19 -27.516 -20.047 1 39.94 38 ARG B CA 1
ATOM 3288 C C . ARG B 1 38 ? -19.859 -28.656 -19.516 1 39.94 38 ARG B C 1
ATOM 3290 O O . ARG B 1 38 ? -20 -29.688 -20.156 1 39.94 38 ARG B O 1
ATOM 3297 N N . THR B 1 39 ? -19.656 -28.969 -18.312 1 41.03 39 THR B N 1
ATOM 3298 C CA . THR B 1 39 ? -20.734 -29.891 -17.984 1 41.03 39 THR B CA 1
ATOM 3299 C C . THR B 1 39 ? -21.969 -29.625 -18.844 1 41.03 39 THR B C 1
ATOM 3301 O O . THR B 1 39 ? -21.984 -28.672 -19.625 1 41.03 39 THR B O 1
ATOM 3304 N N . GLU B 1 40 ? -23.172 -29.828 -18.031 1 44.75 40 GLU B N 1
ATOM 3305 C CA . GLU B 1 40 ? -24.562 -29.906 -18.469 1 44.75 40 GLU B CA 1
ATOM 3306 C C . GLU B 1 40 ? -24.984 -28.625 -19.188 1 44.75 40 GLU B C 1
ATOM 3308 O O . GLU B 1 40 ? -24.547 -27.531 -18.812 1 44.75 40 GLU B O 1
ATOM 3313 N N . SER B 1 41 ? -25.156 -28.625 -20.484 1 49.53 41 SER B N 1
ATOM 3314 C CA . SER B 1 41 ? -25.781 -27.703 -21.438 1 49.53 41 SER B CA 1
ATOM 3315 C C . SER B 1 41 ? -26.734 -26.75 -20.734 1 49.53 41 SER B C 1
ATOM 3317 O O . SER B 1 41 ? -27.938 -27.016 -20.656 1 49.53 41 SER B O 1
ATOM 3319 N N . SER B 1 42 ? -26.391 -26.25 -19.5 1 61.59 42 SER B N 1
ATOM 3320 C CA . SER B 1 42 ? -27.375 -25.297 -19.016 1 61.59 42 SER B CA 1
ATOM 3321 C C . SER B 1 42 ? -27.578 -24.156 -20 1 61.59 42 SER B C 1
ATOM 3323 O O . SER B 1 42 ? -26.625 -23.703 -20.641 1 61.59 42 SER B O 1
ATOM 3325 N N . SER B 1 43 ? -28.766 -23.922 -20.438 1 78.75 43 SER B N 1
ATOM 3326 C CA . SER B 1 43 ? -29.219 -22.875 -21.359 1 78.75 43 SER B CA 1
ATOM 3327 C C . SER B 1 43 ? -28.734 -21.5 -20.891 1 78.75 43 SER B C 1
ATOM 3329 O O . SER B 1 43 ? -28.453 -21.297 -19.719 1 78.75 43 SER B O 1
ATOM 3331 N N . PHE B 1 44 ? -28.219 -20.719 -21.781 1 83.38 44 PHE B N 1
ATOM 3332 C CA . PHE B 1 44 ? -27.859 -19.312 -21.594 1 83.38 44 PHE B CA 1
ATOM 3333 C C . PHE B 1 44 ? -28.766 -18.656 -20.578 1 83.38 44 PHE B C 1
ATOM 3335 O O . PHE B 1 44 ? -28.297 -18 -19.656 1 83.38 44 PHE B O 1
ATOM 3342 N N . LEU B 1 45 ? -30 -18.953 -20.719 1 84.56 45 LEU B N 1
ATOM 3343 C CA . LEU B 1 45 ? -31 -18.328 -19.844 1 84.56 45 LEU B CA 1
ATOM 3344 C C . LEU B 1 45 ? -30.875 -18.859 -18.422 1 84.56 45 LEU B C 1
ATOM 3346 O O . LEU B 1 45 ? -31.031 -18.109 -17.469 1 84.56 45 LEU B O 1
ATOM 3350 N N . HIS B 1 46 ? -30.641 -20.062 -18.297 1 89.12 46 HIS B N 1
ATOM 3351 C CA . HIS B 1 46 ? -30.484 -20.641 -16.969 1 89.12 46 HIS B CA 1
ATOM 3352 C C . HIS B 1 46 ? -29.281 -20.062 -16.25 1 89.12 46 HIS B C 1
ATOM 3354 O O . HIS B 1 46 ? -29.359 -19.75 -15.062 1 89.12 46 HIS B O 1
ATOM 3360 N N . LEU B 1 47 ? -28.219 -19.922 -16.969 1 90.12 47 LEU B N 1
ATOM 3361 C CA . LEU B 1 47 ? -27.016 -19.344 -16.375 1 90.12 47 LEU B CA 1
ATOM 3362 C C . LEU B 1 47 ? -27.25 -17.906 -15.945 1 90.12 47 LEU B C 1
ATOM 3364 O O . LEU B 1 47 ? -26.781 -17.5 -14.883 1 90.12 47 LEU B O 1
ATOM 3368 N N . LEU B 1 48 ? -27.922 -17.234 -16.766 1 90.56 48 LEU B N 1
ATOM 3369 C CA . LEU B 1 48 ? -28.234 -15.852 -16.453 1 90.56 48 LEU B CA 1
ATOM 3370 C C . LEU B 1 48 ? -29.078 -15.766 -15.188 1 90.56 48 LEU B C 1
ATOM 3372 O O . LEU B 1 48 ? -28.859 -14.891 -14.344 1 90.56 48 LEU B O 1
ATOM 3376 N N . ILE B 1 49 ? -29.969 -16.625 -15.016 1 91.88 49 ILE B N 1
ATOM 3377 C CA . ILE B 1 49 ? -30.875 -16.609 -13.883 1 91.88 49 ILE B CA 1
ATOM 3378 C C . ILE B 1 49 ? -30.125 -16.953 -12.602 1 91.88 49 ILE B C 1
ATOM 3380 O O . ILE B 1 49 ? -30.219 -16.25 -11.602 1 91.88 49 ILE B O 1
ATOM 3384 N N . VAL B 1 50 ? -29.359 -17.953 -12.648 1 92.88 50 VAL B N 1
ATOM 3385 C CA . VAL B 1 50 ? -28.672 -18.406 -11.445 1 92.88 50 VAL B CA 1
ATOM 3386 C C . VAL B 1 50 ? -27.625 -17.375 -11.023 1 92.88 50 VAL B C 1
ATOM 3388 O O . VAL B 1 50 ? -27.438 -17.125 -9.828 1 92.88 50 VAL B O 1
ATOM 3391 N N . THR B 1 51 ? -26.953 -16.859 -11.984 1 93.31 51 THR B N 1
ATOM 3392 C CA . THR B 1 51 ? -25.953 -15.844 -11.664 1 93.31 51 THR B CA 1
ATOM 3393 C C . THR B 1 51 ? -26.609 -14.594 -11.086 1 93.31 51 THR B C 1
ATOM 3395 O O . THR B 1 51 ? -26.078 -13.977 -10.156 1 93.31 51 THR B O 1
ATOM 3398 N N . THR B 1 52 ? -27.703 -14.219 -11.703 1 93.12 52 THR B N 1
ATOM 3399 C CA . THR B 1 52 ? -28.422 -13.062 -11.188 1 93.12 52 THR B CA 1
ATOM 3400 C C . THR B 1 52 ? -28.859 -13.305 -9.75 1 93.12 52 THR B C 1
ATOM 3402 O O . THR B 1 52 ? -28.734 -12.414 -8.898 1 93.12 52 THR B O 1
ATOM 3405 N N . PHE B 1 53 ? -29.297 -14.414 -9.461 1 93 53 PHE B N 1
ATOM 3406 C CA . PHE B 1 53 ? -29.703 -14.758 -8.109 1 93 53 PHE B CA 1
ATOM 3407 C C . PHE B 1 53 ? -28.531 -14.711 -7.148 1 93 53 PHE B C 1
ATOM 3409 O O . PHE B 1 53 ? -28.656 -14.234 -6.02 1 93 53 PHE B O 1
ATOM 3416 N N . SER B 1 54 ? -27.516 -15.203 -7.594 1 94.06 54 SER B N 1
ATOM 3417 C CA . SER B 1 54 ? -26.312 -15.188 -6.762 1 94.06 54 SER B CA 1
ATOM 3418 C C . SER B 1 54 ? -25.844 -13.758 -6.484 1 94.06 54 SER B C 1
ATOM 3420 O O . SER B 1 54 ? -25.484 -13.43 -5.355 1 94.06 54 SER B O 1
ATOM 3422 N N . CYS B 1 55 ? -25.844 -12.945 -7.52 1 92.62 55 CYS B N 1
ATOM 3423 C CA . CYS B 1 55 ? -25.453 -11.555 -7.348 1 92.62 55 CYS B CA 1
ATOM 3424 C C . CYS B 1 55 ? -26.422 -10.836 -6.406 1 92.62 55 CYS B C 1
ATOM 3426 O O . CYS B 1 55 ? -26 -10.008 -5.594 1 92.62 55 CYS B O 1
ATOM 3428 N N . PHE B 1 56 ? -27.625 -11.195 -6.484 1 90.31 56 PHE B N 1
ATOM 3429 C CA . PHE B 1 56 ? -28.625 -10.625 -5.59 1 90.31 56 PHE B CA 1
ATOM 3430 C C . PHE B 1 56 ? -28.375 -11.078 -4.156 1 90.31 56 PHE B C 1
ATOM 3432 O O . PHE B 1 56 ? -28.547 -10.289 -3.217 1 90.31 56 PHE B O 1
ATOM 3439 N N . ALA B 1 57 ? -28.078 -12.242 -4.02 1 90.56 57 ALA B N 1
ATOM 3440 C CA . ALA B 1 57 ? -27.797 -12.766 -2.688 1 90.56 57 ALA B CA 1
ATOM 3441 C C . ALA B 1 57 ? -26.625 -12.023 -2.043 1 90.56 57 ALA B C 1
ATOM 3443 O O . ALA B 1 57 ? -26.688 -11.656 -0.867 1 90.56 57 ALA B O 1
ATOM 3444 N N . ILE B 1 58 ? -25.625 -11.828 -2.803 1 90.06 58 ILE B N 1
ATOM 3445 C CA . ILE B 1 58 ? -24.453 -11.094 -2.316 1 90.06 58 ILE B CA 1
ATOM 3446 C C . ILE B 1 58 ? -24.859 -9.68 -1.915 1 90.06 58 ILE B C 1
ATOM 3448 O O . ILE B 1 58 ? -24.547 -9.227 -0.812 1 90.06 58 ILE B O 1
ATOM 3452 N N . SER B 1 59 ? -25.641 -9.078 -2.732 1 86.56 59 SER B N 1
ATOM 3453 C CA . SER B 1 59 ? -26.047 -7.695 -2.508 1 86.56 59 SER B CA 1
ATOM 3454 C C . SER B 1 59 ? -27.016 -7.59 -1.332 1 86.56 59 SER B C 1
ATOM 3456 O O . SER B 1 59 ? -26.938 -6.648 -0.54 1 86.56 59 SER B O 1
ATOM 3458 N N . LEU B 1 60 ? -27.891 -8.484 -1.251 1 83.81 60 LEU B N 1
ATOM 3459 C CA . LEU B 1 60 ? -28.875 -8.477 -0.18 1 83.81 60 LEU B CA 1
ATOM 3460 C C . LEU B 1 60 ? -28.203 -8.68 1.177 1 83.81 60 LEU B C 1
ATOM 3462 O O . LEU B 1 60 ? -28.562 -8.016 2.152 1 83.81 60 LEU B O 1
ATOM 3466 N N . SER B 1 61 ? -27.359 -9.57 1.224 1 81.19 61 SER B N 1
ATOM 3467 C CA . SER B 1 61 ? -26.656 -9.82 2.471 1 81.19 61 SER B CA 1
ATOM 3468 C C . SER B 1 61 ? -25.922 -8.578 2.949 1 81.19 61 SER B C 1
ATOM 3470 O O . SER B 1 61 ? -25.953 -8.242 4.137 1 81.19 61 SER B O 1
ATOM 3472 N N . SER B 1 62 ? -25.359 -7.918 2.062 1 77.88 62 SER B N 1
ATOM 3473 C CA . SER B 1 62 ? -24.641 -6.691 2.379 1 77.88 62 SER B CA 1
ATOM 3474 C C . SER B 1 62 ? -25.594 -5.586 2.822 1 77.88 62 SER B C 1
ATOM 3476 O O . SER B 1 62 ? -25.281 -4.828 3.746 1 77.88 62 SER B O 1
ATOM 3478 N N . MET B 1 63 ? -26.719 -5.637 2.252 1 80 63 MET B N 1
ATOM 3479 C CA . MET B 1 63 ? -27.719 -4.629 2.576 1 80 63 MET B CA 1
ATOM 3480 C C . MET B 1 63 ? -28.297 -4.859 3.971 1 80 63 MET B C 1
ATOM 3482 O O . MET B 1 63 ? -28.5 -3.908 4.727 1 80 63 MET B O 1
ATOM 3486 N N . ILE B 1 64 ? -28.469 -5.996 4.242 1 82 64 ILE B N 1
ATOM 3487 C CA . ILE B 1 64 ? -29.016 -6.336 5.555 1 82 64 ILE B CA 1
ATOM 3488 C C . ILE B 1 64 ? -28.016 -5.926 6.641 1 82 64 ILE B C 1
ATOM 3490 O O . ILE B 1 64 ? -28.406 -5.336 7.652 1 82 64 ILE B O 1
ATOM 3494 N N . THR B 1 65 ? -26.844 -6.215 6.391 1 79.62 65 THR B N 1
ATOM 3495 C CA . THR B 1 65 ? -25.797 -5.848 7.34 1 79.62 65 THR B CA 1
ATOM 3496 C C . THR B 1 65 ? -25.75 -4.336 7.535 1 79.62 65 THR B C 1
ATOM 3498 O O . THR B 1 65 ? -25.625 -3.854 8.664 1 79.62 65 THR B O 1
ATOM 3501 N N . LEU B 1 66 ? -25.969 -3.693 6.527 1 79 66 LEU B N 1
ATOM 3502 C CA . LEU B 1 66 ? -25.922 -2.236 6.578 1 79 66 LEU B CA 1
ATOM 3503 C C . LEU B 1 66 ? -27.109 -1.686 7.352 1 79 66 LEU B C 1
ATOM 3505 O O . LEU B 1 66 ? -26.969 -0.734 8.125 1 79 66 LEU B O 1
ATOM 3509 N N . LEU B 1 67 ? -28.203 -2.291 7.086 1 79.75 67 LEU B N 1
ATOM 3510 C CA . LEU B 1 67 ? -29.422 -1.858 7.777 1 79.75 67 LEU B CA 1
ATOM 3511 C C . LEU B 1 67 ? -29.297 -2.088 9.281 1 79.75 67 LEU B C 1
ATOM 3513 O O . LEU B 1 67 ? -29.672 -1.229 10.078 1 79.75 67 LEU B O 1
ATOM 3517 N N . VAL B 1 68 ? -28.75 -3.154 9.594 1 79.06 68 VAL B N 1
ATOM 3518 C CA . VAL B 1 68 ? -28.562 -3.477 11 1 79.06 68 VAL B CA 1
ATOM 3519 C C . VAL B 1 68 ? -27.562 -2.494 11.625 1 79.06 68 VAL B C 1
ATOM 3521 O O . VAL B 1 68 ? -27.797 -1.975 12.719 1 79.06 68 VAL B O 1
ATOM 3524 N N . PHE B 1 69 ? -26.594 -2.289 10.891 1 77.44 69 PHE B N 1
ATOM 3525 C CA . PHE B 1 69 ? -25.547 -1.395 11.375 1 77.44 69 PHE B CA 1
ATOM 3526 C C . PHE B 1 69 ? -26.078 0.035 11.484 1 77.44 69 PHE B C 1
ATOM 3528 O O . PHE B 1 69 ? -25.781 0.735 12.461 1 77.44 69 PHE B O 1
ATOM 3535 N N . TRP B 1 70 ? -26.781 0.383 10.57 1 74.94 70 TRP B N 1
ATOM 3536 C CA . TRP B 1 70 ? -27.422 1.699 10.555 1 74.94 70 TRP B CA 1
ATOM 3537 C C . TRP B 1 70 ? -28.312 1.887 11.766 1 74.94 70 TRP B C 1
ATOM 3539 O O . TRP B 1 70 ? -28.281 2.928 12.43 1 74.94 70 TRP B O 1
ATOM 3549 N N . ASN B 1 71 ? -29.078 0.952 12.031 1 75.56 71 ASN B N 1
ATOM 3550 C CA . ASN B 1 71 ? -29.969 0.99 13.18 1 75.56 71 ASN B CA 1
ATOM 3551 C C . ASN B 1 71 ? -29.203 1.023 14.5 1 75.56 71 ASN B C 1
ATOM 3553 O O . ASN B 1 71 ? -29.625 1.695 15.445 1 75.56 71 ASN B O 1
ATOM 3557 N N . PHE B 1 72 ? -28.156 0.411 14.445 1 72.88 72 PHE B N 1
ATOM 3558 C CA . PHE B 1 72 ? -27.312 0.382 15.625 1 72.88 72 PHE B CA 1
ATOM 3559 C C . PHE B 1 72 ? -26.734 1.764 15.914 1 72.88 72 PHE B C 1
ATOM 3561 O O . PHE B 1 72 ? -26.734 2.217 17.062 1 72.88 72 PHE B O 1
ATOM 3568 N N . ILE B 1 73 ? -26.25 2.404 14.953 1 69.75 73 ILE B N 1
ATOM 3569 C CA . ILE B 1 73 ? -25.656 3.727 15.094 1 69.75 73 ILE B CA 1
ATOM 3570 C C . ILE B 1 73 ? -26.719 4.73 15.516 1 69.75 73 ILE B C 1
ATOM 3572 O O . ILE B 1 73 ? -26.484 5.57 16.391 1 69.75 73 ILE B O 1
ATOM 3576 N N . LYS B 1 74 ? -27.844 4.637 14.898 1 66.69 74 LYS B N 1
ATOM 3577 C CA . LYS B 1 74 ? -28.938 5.547 15.203 1 66.69 74 LYS B CA 1
ATOM 3578 C C . LYS B 1 74 ? -29.406 5.383 16.641 1 66.69 74 LYS B C 1
ATOM 3580 O O . LYS B 1 74 ? -29.703 6.371 17.328 1 66.69 74 LYS B O 1
ATOM 3585 N N . ARG B 1 75 ? -29.438 4.25 17.016 1 65 75 ARG B N 1
ATOM 3586 C CA . ARG B 1 75 ? -29.891 3.973 18.359 1 65 75 ARG B CA 1
ATOM 3587 C C . ARG B 1 75 ? -28.891 4.473 19.406 1 65 75 ARG B C 1
ATOM 3589 O O . ARG B 1 75 ? -29.281 4.988 20.453 1 65 75 ARG B O 1
ATOM 3596 N N . ASN B 1 76 ? -27.656 4.309 19.094 1 60.12 76 ASN B N 1
ATOM 3597 C CA . ASN B 1 76 ? -26.625 4.727 20.031 1 60.12 76 ASN B CA 1
ATOM 3598 C C . ASN B 1 76 ? -26.406 6.234 20 1 60.12 76 ASN B C 1
ATOM 3600 O O . ASN B 1 76 ? -25.953 6.828 20.984 1 60.12 76 ASN B O 1
ATOM 3604 N N . GLN B 1 77 ? -26.516 6.77 18.922 1 55.5 77 GLN B N 1
ATOM 3605 C CA . GLN B 1 77 ? -26.5 8.227 18.844 1 55.5 77 GLN B CA 1
ATOM 3606 C C . GLN B 1 77 ? -27.656 8.844 19.609 1 55.5 77 GLN B C 1
ATOM 3608 O O . GLN B 1 77 ? -27.5 9.891 20.234 1 55.5 77 GLN B O 1
ATOM 3613 N N . GLN B 1 78 ? -28.766 8.375 19.391 1 49.19 78 GLN B N 1
ATOM 3614 C CA . GLN B 1 78 ? -29.906 8.828 20.172 1 49.19 78 GLN B CA 1
ATOM 3615 C C . GLN B 1 78 ? -29.672 8.633 21.672 1 49.19 78 GLN B C 1
ATOM 3617 O O . GLN B 1 78 ? -30.125 9.438 22.484 1 49.19 78 GLN B O 1
ATOM 3622 N N . PHE B 1 79 ? -29.031 7.641 22.094 1 43.47 79 PHE B N 1
ATOM 3623 C CA . PHE B 1 79 ? -28.797 7.441 23.516 1 43.47 79 PHE B CA 1
ATOM 3624 C C . PHE B 1 79 ? -27.844 8.5 24.062 1 43.47 79 PHE B C 1
ATOM 3626 O O . PHE B 1 79 ? -27.953 8.891 25.234 1 43.47 79 PHE B O 1
ATOM 3633 N N . ASN B 1 80 ? -26.812 8.875 23.328 1 43 80 ASN B N 1
ATOM 3634 C CA . ASN B 1 80 ? -25.953 9.922 23.875 1 43 80 ASN B CA 1
ATOM 3635 C C . ASN B 1 80 ? -26.594 11.297 23.75 1 43 80 ASN B C 1
ATOM 3637 O O . ASN B 1 80 ? -26.031 12.297 24.188 1 43 80 ASN B O 1
ATOM 3641 N N . SER B 1 81 ? -27.594 11.383 22.938 1 40.91 81 SER B N 1
ATOM 3642 C CA . SER B 1 81 ? -28.281 12.664 22.844 1 40.91 81 SER B CA 1
ATOM 3643 C C . SER B 1 81 ? -29.219 12.883 24.031 1 40.91 81 SER B C 1
ATOM 3645 O O . SER B 1 81 ? -30.375 13.273 23.859 1 40.91 81 SER B O 1
ATOM 3647 N N . SER B 1 82 ? -29.078 12.406 25.141 1 37.06 82 SER B N 1
ATOM 3648 C CA . SER B 1 82 ? -29.984 12.953 26.141 1 37.06 82 SER B CA 1
ATOM 3649 C C . SER B 1 82 ? -30.125 14.469 26 1 37.06 82 SER B C 1
ATOM 3651 O O . SER B 1 82 ? -30.891 15.102 26.719 1 37.06 82 SER B O 1
ATOM 3653 N N . ASP B 1 83 ? -29.031 15.258 25.875 1 35.97 83 ASP B N 1
ATOM 3654 C CA . ASP B 1 83 ? -29.312 16.688 25.891 1 35.97 83 ASP B CA 1
ATOM 3655 C C . ASP B 1 83 ? -30.219 17.078 24.719 1 35.97 83 ASP B C 1
ATOM 3657 O O . ASP B 1 83 ? -30.078 16.531 23.625 1 35.97 83 ASP B O 1
ATOM 3661 N N . ASN B 1 84 ? -31.453 17.641 24.844 1 36.78 84 ASN B N 1
ATOM 3662 C CA . ASN B 1 84 ? -32.562 18.203 24.062 1 36.78 84 ASN B CA 1
ATOM 3663 C C . ASN B 1 84 ? -32.094 18.828 22.766 1 36.78 84 ASN B C 1
ATOM 3665 O O . ASN B 1 84 ? -32.844 19.516 22.078 1 36.78 84 ASN B O 1
ATOM 3669 N N . SER B 1 85 ? -30.812 19.484 22.625 1 37.09 85 SER B N 1
ATOM 3670 C CA . SER B 1 85 ? -30.547 20.297 21.453 1 37.09 85 SER B CA 1
ATOM 3671 C C . SER B 1 85 ? -30.422 19.453 20.203 1 37.09 85 SER B C 1
ATOM 3673 O O . SER B 1 85 ? -29.844 18.359 20.234 1 37.09 85 SER B O 1
ATOM 3675 N N . SER B 1 86 ? -31.297 19.344 19.203 1 38.84 86 SER B N 1
ATOM 3676 C CA . SER B 1 86 ? -31.422 18.938 17.812 1 38.84 86 SER B CA 1
ATOM 3677 C C . SER B 1 86 ? -30.047 18.859 17.141 1 38.84 86 SER B C 1
ATOM 3679 O O . SER B 1 86 ? -29.906 19.312 16 1 38.84 86 SER B O 1
ATOM 3681 N N . THR B 1 87 ? -28.938 18.922 17.781 1 40.78 87 THR B N 1
ATOM 3682 C CA . THR B 1 87 ? -27.672 19.078 17.047 1 40.78 87 THR B CA 1
ATOM 3683 C C . THR B 1 87 ? -27.391 17.859 16.203 1 40.78 87 THR B C 1
ATOM 3685 O O . THR B 1 87 ? -27.438 16.719 16.688 1 40.78 87 THR B O 1
ATOM 3688 N N . GLU B 1 88 ? -27.562 17.938 14.867 1 47.47 88 GLU B N 1
ATOM 3689 C CA . GLU B 1 88 ? -27.25 17.094 13.711 1 47.47 88 GLU B CA 1
ATOM 3690 C C . GLU B 1 88 ? -26 16.25 13.969 1 47.47 88 GLU B C 1
ATOM 3692 O O . GLU B 1 88 ? -25.016 16.75 14.508 1 47.47 88 GLU B O 1
ATOM 3697 N N . PHE B 1 89 ? -26.219 14.961 14.117 1 51.09 89 PHE B N 1
ATOM 3698 C CA . PHE B 1 89 ? -25.172 13.961 14.219 1 51.09 89 PHE B CA 1
ATOM 3699 C C . PHE B 1 89 ? -24 14.32 13.305 1 51.09 89 PHE B C 1
ATOM 3701 O O . PHE B 1 89 ? -24.172 14.445 12.094 1 51.09 89 PHE B O 1
ATOM 3708 N N . ASP B 1 90 ? -22.969 14.867 13.953 1 60.16 90 ASP B N 1
ATOM 3709 C CA . ASP B 1 90 ? -21.766 15.102 13.172 1 60.16 90 ASP B CA 1
ATOM 3710 C C . ASP B 1 90 ? -20.797 13.922 13.289 1 60.16 90 ASP B C 1
ATOM 3712 O O . ASP B 1 90 ? -20.109 13.766 14.297 1 60.16 90 ASP B O 1
ATOM 3716 N N . PRO B 1 91 ? -20.984 12.969 12.398 1 58.94 91 PRO B N 1
ATOM 3717 C CA . PRO B 1 91 ? -20.109 11.797 12.391 1 58.94 91 PRO B CA 1
ATOM 3718 C C . PRO B 1 91 ? -18.641 12.148 12.609 1 58.94 91 PRO B C 1
ATOM 3720 O O . PRO B 1 91 ? -17.859 11.328 13.102 1 58.94 91 PRO B O 1
ATOM 3723 N N . ASN B 1 92 ? -18.281 13.25 12.336 1 59.22 92 ASN B N 1
ATOM 3724 C CA . ASN B 1 92 ? -16.891 13.648 12.461 1 59.22 92 ASN B CA 1
ATOM 3725 C C . ASN B 1 92 ? -16.516 13.945 13.906 1 59.22 92 ASN B C 1
ATOM 3727 O O . ASN B 1 92 ? -15.328 13.961 14.258 1 59.22 92 ASN B O 1
ATOM 3731 N N . LYS B 1 93 ? -17.562 14.055 14.711 1 61.75 93 LYS B N 1
ATOM 3732 C CA . LYS B 1 93 ? -17.266 14.43 16.094 1 61.75 93 LYS B CA 1
ATOM 3733 C C . LYS B 1 93 ? -17.469 13.25 17.031 1 61.75 93 LYS B C 1
ATOM 3735 O O . LYS B 1 93 ? -17 13.281 18.172 1 61.75 93 LYS B O 1
ATOM 3740 N N . SER B 1 94 ? -17.969 12.258 16.562 1 71 94 SER B N 1
ATOM 3741 C CA . SER B 1 94 ? -18.281 11.117 17.422 1 71 94 SER B CA 1
ATOM 3742 C C . SER B 1 94 ? -17.094 10.18 17.562 1 71 94 SER B C 1
ATOM 3744 O O . SER B 1 94 ? -16.547 9.711 16.562 1 71 94 SER B O 1
ATOM 3746 N N . GLU B 1 95 ? -16.625 9.945 18.766 1 76.69 95 GLU B N 1
ATOM 3747 C CA . GLU B 1 95 ? -15.523 9.016 19.031 1 76.69 95 GLU B CA 1
ATOM 3748 C C . GLU B 1 95 ? -15.906 7.59 18.641 1 76.69 95 GLU B C 1
ATOM 3750 O O . GLU B 1 95 ? -15.055 6.801 18.234 1 76.69 95 GLU B O 1
ATOM 3755 N N . SER B 1 96 ? -17.172 7.305 18.781 1 76.19 96 SER B N 1
ATOM 3756 C CA . SER B 1 96 ? -17.625 5.977 18.391 1 76.19 96 SER B CA 1
ATOM 3757 C C . SER B 1 96 ? -17.406 5.734 16.891 1 76.19 96 SER B C 1
ATOM 3759 O O . SER B 1 96 ? -16.969 4.656 16.5 1 76.19 96 SER B O 1
ATOM 3761 N N . ILE B 1 97 ? -17.609 6.754 16.188 1 76.75 97 ILE B N 1
ATOM 3762 C CA . ILE B 1 97 ? -17.453 6.613 14.742 1 76.75 97 ILE B CA 1
ATOM 3763 C C . ILE B 1 97 ? -15.969 6.48 14.398 1 76.75 97 ILE B C 1
ATOM 3765 O O . ILE B 1 97 ? -15.602 5.734 13.492 1 76.75 97 ILE B O 1
ATOM 3769 N N . LYS B 1 98 ? -15.227 7.113 15.195 1 81.25 98 LYS B N 1
ATOM 3770 C CA . LYS B 1 98 ? -13.789 7.023 14.953 1 81.25 98 LYS B CA 1
ATOM 3771 C C . LYS B 1 98 ? -13.258 5.633 15.289 1 81.25 98 LYS B C 1
ATOM 3773 O O . LYS B 1 98 ? -12.344 5.137 14.625 1 81.25 98 LYS B O 1
ATOM 3778 N N . LEU B 1 99 ? -13.844 5.109 16.297 1 83.94 99 LEU B N 1
ATOM 3779 C CA . LEU B 1 99 ? -13.461 3.744 16.641 1 83.94 99 LEU B CA 1
ATOM 3780 C C . LEU B 1 99 ? -13.898 2.762 15.57 1 83.94 99 LEU B C 1
ATOM 3782 O O . LEU B 1 99 ? -13.133 1.868 15.188 1 83.94 99 LEU B O 1
ATOM 3786 N N . ILE B 1 100 ? -15.023 2.988 15.062 1 83.88 100 ILE B N 1
ATOM 3787 C CA . ILE B 1 100 ? -15.516 2.123 13.992 1 83.88 100 ILE B CA 1
ATOM 3788 C C . ILE B 1 100 ? -14.68 2.336 12.734 1 83.88 100 ILE B C 1
ATOM 3790 O O . ILE B 1 100 ? -14.414 1.39 11.984 1 83.88 100 ILE B O 1
ATOM 3794 N N . LEU B 1 101 ? -14.281 3.521 12.609 1 85.81 101 LEU B N 1
ATOM 3795 C CA . LEU B 1 101 ? -13.414 3.838 11.477 1 85.81 101 LEU B CA 1
ATOM 3796 C C . LEU B 1 101 ? -12.086 3.109 11.586 1 85.81 101 LEU B C 1
ATOM 3798 O O . LEU B 1 101 ? -11.531 2.654 10.586 1 85.81 101 LEU B O 1
ATOM 3802 N N . ALA B 1 102 ? -11.625 3.055 12.797 1 90.56 102 ALA B N 1
ATOM 3803 C CA . ALA B 1 102 ? -10.383 2.322 13.016 1 90.56 102 ALA B CA 1
ATOM 3804 C C . ALA B 1 102 ? -10.531 0.856 12.617 1 90.56 102 ALA B C 1
ATOM 3806 O O . ALA B 1 102 ? -9.656 0.295 11.953 1 90.56 102 ALA B O 1
ATOM 3807 N N . PHE B 1 103 ? -11.586 0.28 12.984 1 90.69 103 PHE B N 1
ATOM 3808 C CA . PHE B 1 103 ? -11.906 -1.081 12.57 1 90.69 103 PHE B CA 1
ATOM 3809 C C . PHE B 1 103 ? -11.992 -1.182 11.055 1 90.69 103 PHE B C 1
ATOM 3811 O O . PHE B 1 103 ? -11.484 -2.135 10.461 1 90.69 103 PHE B O 1
ATOM 3818 N N . ALA B 1 104 ? -12.586 -0.235 10.492 1 88.06 104 ALA B N 1
ATOM 3819 C CA . ALA B 1 104 ? -12.773 -0.207 9.039 1 88.06 104 ALA B CA 1
ATOM 3820 C C . ALA B 1 104 ? -11.43 -0.131 8.32 1 88.06 104 ALA B C 1
ATOM 3822 O O . ALA B 1 104 ? -11.211 -0.828 7.324 1 88.06 104 ALA B O 1
ATOM 3823 N N . VAL B 1 105 ? -10.57 0.661 8.797 1 91.88 105 VAL B N 1
ATOM 3824 C CA . VAL B 1 105 ? -9.266 0.84 8.164 1 91.88 105 VAL B CA 1
ATOM 3825 C C . VAL B 1 105 ? -8.477 -0.464 8.234 1 91.88 105 VAL B C 1
ATOM 3827 O O . VAL B 1 105 ? -7.922 -0.913 7.227 1 91.88 105 VAL B O 1
ATOM 3830 N N . GLY B 1 106 ? -8.461 -1.093 9.398 1 93.19 106 GLY B N 1
ATOM 3831 C CA . GLY B 1 106 ? -7.805 -2.385 9.531 1 93.19 106 GLY B CA 1
ATOM 3832 C C . GLY B 1 106 ? -8.375 -3.443 8.609 1 93.19 106 GLY B C 1
ATOM 3833 O O . GLY B 1 106 ? -7.629 -4.195 7.977 1 93.19 106 GLY B O 1
ATOM 3834 N N . SER B 1 107 ? -9.641 -3.426 8.516 1 92.38 107 SER B N 1
ATOM 3835 C CA . SER B 1 107 ? -10.32 -4.398 7.668 1 92.38 107 SER B CA 1
ATOM 3836 C C . SER B 1 107 ? -10.039 -4.141 6.191 1 92.38 107 SER B C 1
ATOM 3838 O O . SER B 1 107 ? -9.859 -5.078 5.414 1 92.38 107 SER B O 1
ATOM 3840 N N . LEU B 1 108 ? -10.016 -2.904 5.887 1 92.12 108 LEU B N 1
ATOM 3841 C CA . LEU B 1 108 ? -9.797 -2.545 4.492 1 92.12 108 LEU B CA 1
ATOM 3842 C C . LEU B 1 108 ? -8.383 -2.924 4.047 1 92.12 108 LEU B C 1
ATOM 3844 O O . LEU B 1 108 ? -8.203 -3.533 2.99 1 92.12 108 LEU B O 1
ATOM 3848 N N . VAL B 1 109 ? -7.43 -2.598 4.793 1 95 109 VAL B N 1
ATOM 3849 C CA . VAL B 1 109 ? -6.047 -2.928 4.461 1 95 109 VAL B CA 1
ATOM 3850 C C . VAL B 1 109 ? -5.871 -4.445 4.414 1 95 109 VAL B C 1
ATOM 3852 O O . VAL B 1 109 ? -5.215 -4.973 3.514 1 95 109 VAL B O 1
ATOM 3855 N N . ALA B 1 110 ? -6.477 -5.105 5.352 1 94.88 110 ALA B N 1
ATOM 3856 C CA . ALA B 1 110 ? -6.414 -6.562 5.375 1 94.88 110 ALA B CA 1
ATOM 3857 C C . ALA B 1 110 ? -7.102 -7.16 4.152 1 94.88 110 ALA B C 1
ATOM 3859 O O . ALA B 1 110 ? -6.625 -8.148 3.586 1 94.88 110 ALA B O 1
ATOM 3860 N N . ASP B 1 111 ? -8.188 -6.59 3.818 1 91.56 111 ASP B N 1
ATOM 3861 C CA . ASP B 1 111 ? -8.914 -7.062 2.643 1 91.56 111 ASP B CA 1
ATOM 3862 C C . ASP B 1 111 ? -8.023 -7.023 1.4 1 91.56 111 ASP B C 1
ATOM 3864 O O . ASP B 1 111 ? -8.023 -7.957 0.599 1 91.56 111 ASP B O 1
ATOM 3868 N N . VAL B 1 112 ? -7.27 -5.984 1.239 1 94.25 112 VAL B N 1
ATOM 3869 C CA . VAL B 1 112 ? -6.398 -5.797 0.084 1 94.25 112 VAL B CA 1
ATOM 3870 C C . VAL B 1 112 ? -5.34 -6.898 0.055 1 94.25 112 VAL B C 1
ATOM 3872 O O . VAL B 1 112 ? -5.176 -7.586 -0.954 1 94.25 112 VAL B O 1
ATOM 3875 N N . PHE B 1 113 ? -4.711 -7.184 1.126 1 94.38 113 PHE B N 1
ATOM 3876 C CA . PHE B 1 113 ? -3.523 -8.031 1.132 1 94.38 113 PHE B CA 1
ATOM 3877 C C . PHE B 1 113 ? -3.908 -9.492 1.328 1 94.38 113 PHE B C 1
ATOM 3879 O O . PHE B 1 113 ? -3.188 -10.391 0.892 1 94.38 113 PHE B O 1
ATOM 3886 N N . LEU B 1 114 ? -5.078 -9.75 1.902 1 92.69 114 LEU B N 1
ATOM 3887 C CA . LEU B 1 114 ? -5.402 -11.125 2.238 1 92.69 114 LEU B CA 1
ATOM 3888 C C . LEU B 1 114 ? -6.457 -11.688 1.287 1 92.69 114 LEU B C 1
ATOM 3890 O O . LEU B 1 114 ? -6.641 -12.898 1.2 1 92.69 114 LEU B O 1
ATOM 3894 N N . HIS B 1 115 ? -7.156 -10.789 0.655 1 90.56 115 HIS B N 1
ATOM 3895 C CA . HIS B 1 115 ? -8.234 -11.289 -0.187 1 90.56 115 HIS B CA 1
ATOM 3896 C C . HIS B 1 115 ? -8.07 -10.828 -1.63 1 90.56 115 HIS B C 1
ATOM 3898 O O . HIS B 1 115 ? -7.895 -11.648 -2.533 1 90.56 115 HIS B O 1
ATOM 3904 N N . ILE B 1 116 ? -7.945 -9.562 -1.859 1 90.56 116 ILE B N 1
ATOM 3905 C CA . ILE B 1 116 ? -7.957 -9.008 -3.211 1 90.56 116 ILE B CA 1
ATOM 3906 C C . ILE B 1 116 ? -6.703 -9.453 -3.959 1 90.56 116 ILE B C 1
ATOM 3908 O O . ILE B 1 116 ? -6.789 -9.969 -5.078 1 90.56 116 ILE B O 1
ATOM 3912 N N . LEU B 1 117 ? -5.547 -9.336 -3.357 1 92.88 117 LEU B N 1
ATOM 3913 C CA . LEU B 1 117 ? -4.297 -9.633 -4.047 1 92.88 117 LEU B CA 1
ATOM 3914 C C . LEU B 1 117 ? -4.141 -11.133 -4.262 1 92.88 117 LEU B C 1
ATOM 3916 O O . LEU B 1 117 ? -3.73 -11.578 -5.336 1 92.88 117 LEU B O 1
ATOM 3920 N N . PRO B 1 118 ? -4.453 -11.953 -3.305 1 90.12 118 PRO B N 1
ATOM 3921 C CA . PRO B 1 118 ? -4.43 -13.391 -3.58 1 90.12 118 PRO B CA 1
ATOM 3922 C C . PRO B 1 118 ? -5.383 -13.797 -4.703 1 90.12 118 PRO B C 1
ATOM 3924 O O . PRO B 1 118 ? -5.047 -14.648 -5.527 1 90.12 118 PRO B O 1
ATOM 3927 N N . GLU B 1 119 ? -6.555 -13.18 -4.695 1 87.88 119 GLU B N 1
ATOM 3928 C CA . GLU B 1 119 ? -7.492 -13.445 -5.777 1 87.88 119 GLU B CA 1
ATOM 3929 C C . GLU B 1 119 ? -6.918 -13.023 -7.129 1 87.88 119 GLU B C 1
ATOM 3931 O O . GLU B 1 119 ? -7.051 -13.742 -8.117 1 87.88 119 GLU B O 1
ATOM 3936 N N . ALA B 1 120 ? -6.293 -11.906 -7.164 1 91.12 120 ALA B N 1
ATOM 3937 C CA . ALA B 1 120 ? -5.656 -11.438 -8.391 1 91.12 120 ALA B CA 1
ATOM 3938 C C . ALA B 1 120 ? -4.543 -12.383 -8.828 1 91.12 120 ALA B C 1
ATOM 3940 O O . ALA B 1 120 ? -4.41 -12.68 -10.016 1 91.12 120 ALA B O 1
ATOM 3941 N N . THR B 1 121 ? -3.779 -12.828 -7.918 1 90.88 121 THR B N 1
ATOM 3942 C CA . THR B 1 121 ? -2.689 -13.758 -8.211 1 90.88 121 THR B CA 1
ATOM 3943 C C . THR B 1 121 ? -3.225 -15.055 -8.812 1 90.88 121 THR B C 1
ATOM 3945 O O . THR B 1 121 ? -2.66 -15.57 -9.773 1 90.88 121 THR B O 1
ATOM 3948 N N . GLN B 1 122 ? -4.262 -15.531 -8.219 1 87 122 GLN B N 1
ATOM 3949 C CA . GLN B 1 122 ? -4.875 -16.75 -8.727 1 87 122 GLN B CA 1
ATOM 3950 C C . GLN B 1 122 ? -5.387 -16.562 -10.156 1 87 122 GLN B C 1
ATOM 3952 O O . GLN B 1 122 ? -5.242 -17.453 -11 1 87 122 GLN B O 1
ATOM 3957 N N . ALA B 1 123 ? -5.98 -15.422 -10.367 1 85.25 123 ALA B N 1
ATOM 3958 C CA . ALA B 1 123 ? -6.48 -15.125 -11.703 1 85.25 123 ALA B CA 1
ATOM 3959 C C . ALA B 1 123 ? -5.34 -15.094 -12.719 1 85.25 123 ALA B C 1
ATOM 3961 O O . ALA B 1 123 ? -5.465 -15.633 -13.82 1 85.25 123 ALA B O 1
ATOM 3962 N N . PHE B 1 124 ? -4.207 -14.508 -12.352 1 88.56 124 PHE B N 1
ATOM 3963 C CA . PHE B 1 124 ? -3.035 -14.469 -13.227 1 88.56 124 PHE B CA 1
ATOM 3964 C C . PHE B 1 124 ? -2.479 -15.867 -13.453 1 88.56 124 PHE B C 1
ATOM 3966 O O . PHE B 1 124 ? -2.084 -16.203 -14.57 1 88.56 124 PHE B O 1
ATOM 3973 N N . SER B 1 125 ? -2.453 -16.641 -12.375 1 86.56 125 SER B N 1
ATOM 3974 C CA . SER B 1 125 ? -1.947 -18 -12.484 1 86.56 125 SER B CA 1
ATOM 3975 C C . SER B 1 125 ? -2.809 -18.828 -13.43 1 86.56 125 SER B C 1
ATOM 3977 O O . SER B 1 125 ? -2.283 -19.578 -14.258 1 86.56 125 SER B O 1
ATOM 3979 N N . GLN B 1 126 ? -4.082 -18.719 -13.297 1 82.06 126 GLN B N 1
ATOM 3980 C CA . GLN B 1 126 ? -5.008 -19.438 -14.164 1 82.06 126 GLN B CA 1
ATOM 3981 C C . GLN B 1 126 ? -4.863 -19 -15.617 1 82.06 126 GLN B C 1
ATOM 3983 O O . GLN B 1 126 ? -5.094 -19.781 -16.531 1 82.06 126 GLN B O 1
ATOM 3988 N N . ALA B 1 127 ? -4.473 -17.766 -15.812 1 84.12 127 ALA B N 1
ATOM 3989 C CA . ALA B 1 127 ? -4.266 -17.234 -17.156 1 84.12 127 ALA B CA 1
ATOM 3990 C C . ALA B 1 127 ? -2.924 -17.703 -17.719 1 84.12 127 ALA B C 1
ATOM 3992 O O . ALA B 1 127 ? -2.596 -17.406 -18.875 1 84.12 127 ALA B O 1
ATOM 3993 N N . GLY B 1 128 ? -2.051 -18.359 -16.938 1 83.75 128 GLY B N 1
ATOM 3994 C CA . GLY B 1 128 ? -0.831 -18.984 -17.438 1 83.75 128 GLY B CA 1
ATOM 3995 C C . GLY B 1 128 ? 0.417 -18.188 -17.109 1 83.75 128 GLY B C 1
ATOM 3996 O O . GLY B 1 128 ? 1.5 -18.484 -17.625 1 83.75 128 GLY B O 1
ATOM 3997 N N . TYR B 1 129 ? 0.267 -17.203 -16.266 1 85.38 129 TYR B N 1
ATOM 3998 C CA . TYR B 1 129 ? 1.432 -16.391 -15.93 1 85.38 129 TYR B CA 1
ATOM 3999 C C . TYR B 1 129 ? 2.303 -17.094 -14.891 1 85.38 129 TYR B C 1
ATOM 4001 O O . TYR B 1 129 ? 1.791 -17.797 -14.016 1 85.38 129 TYR B O 1
ATOM 4009 N N . GLN B 1 130 ? 3.604 -16.828 -15.047 1 84.81 130 GLN B N 1
ATOM 4010 C CA . GLN B 1 130 ? 4.551 -17.359 -14.078 1 84.81 130 GLN B CA 1
ATOM 4011 C C . GLN B 1 130 ? 4.613 -16.5 -12.828 1 84.81 130 GLN B C 1
ATOM 4013 O O . GLN B 1 130 ? 4.312 -15.305 -12.875 1 84.81 130 GLN B O 1
ATOM 4018 N N . THR B 1 131 ? 5.031 -17.078 -11.773 1 80.94 131 THR B N 1
ATOM 4019 C CA . THR B 1 131 ? 5.02 -16.438 -10.461 1 80.94 131 THR B CA 1
ATOM 4020 C C . THR B 1 131 ? 5.785 -15.125 -10.484 1 80.94 131 THR B C 1
ATOM 4022 O O . THR B 1 131 ? 5.305 -14.109 -9.977 1 80.94 131 THR B O 1
ATOM 4025 N N . ALA B 1 132 ? 6.98 -15.125 -11.039 1 77.94 132 ALA B N 1
ATOM 4026 C CA . ALA B 1 132 ? 7.816 -13.922 -11.078 1 77.94 132 ALA B CA 1
ATOM 4027 C C . ALA B 1 132 ? 7.129 -12.805 -11.859 1 77.94 132 ALA B C 1
ATOM 4029 O O . ALA B 1 132 ? 7.164 -11.641 -11.453 1 77.94 132 ALA B O 1
ATOM 4030 N N . ASN B 1 133 ? 6.438 -13.117 -12.898 1 86.38 133 ASN B N 1
ATOM 4031 C CA . ASN B 1 133 ? 5.738 -12.148 -13.727 1 86.38 133 ASN B CA 1
ATOM 4032 C C . ASN B 1 133 ? 4.473 -11.633 -13.047 1 86.38 133 ASN B C 1
ATOM 4034 O O . ASN B 1 133 ? 4.117 -10.461 -13.18 1 86.38 133 ASN B O 1
ATOM 4038 N N . ILE B 1 134 ? 3.875 -12.555 -12.328 1 90.12 134 ILE B N 1
ATOM 4039 C CA . ILE B 1 134 ? 2.639 -12.203 -11.641 1 90.12 134 ILE B CA 1
ATOM 4040 C C . ILE B 1 134 ? 2.906 -11.07 -10.648 1 90.12 134 ILE B C 1
ATOM 4042 O O . ILE B 1 134 ? 2.186 -10.07 -10.633 1 90.12 134 ILE B O 1
ATOM 4046 N N . GLN B 1 135 ? 3.979 -11.227 -9.914 1 89.44 135 GLN B N 1
ATOM 4047 C CA . GLN B 1 135 ? 4.293 -10.234 -8.891 1 89.44 135 GLN B CA 1
ATOM 4048 C C . GLN B 1 135 ? 4.613 -8.883 -9.523 1 89.44 135 GLN B C 1
ATOM 4050 O O . GLN B 1 135 ? 4.238 -7.836 -8.992 1 89.44 135 GLN B O 1
ATOM 4055 N N . HIS B 1 136 ? 5.297 -8.93 -10.57 1 90.38 136 HIS B N 1
ATOM 4056 C CA . HIS B 1 136 ? 5.633 -7.695 -11.266 1 90.38 136 HIS B CA 1
ATOM 4057 C C . HIS B 1 136 ? 4.379 -7 -11.789 1 90.38 136 HIS B C 1
ATOM 4059 O O . HIS B 1 136 ? 4.211 -5.789 -11.602 1 90.38 136 HIS B O 1
ATOM 4065 N N . PHE B 1 137 ? 3.516 -7.738 -12.398 1 91.5 137 PHE B N 1
ATOM 4066 C CA . PHE B 1 137 ? 2.289 -7.168 -12.945 1 91.5 137 PHE B CA 1
ATOM 4067 C C . PHE B 1 137 ? 1.396 -6.637 -11.828 1 91.5 137 PHE B C 1
ATOM 4069 O O . PHE B 1 137 ? 0.81 -5.559 -11.961 1 91.5 137 PHE B O 1
ATOM 4076 N N . LEU B 1 138 ? 1.298 -7.414 -10.781 1 93.94 138 LEU B N 1
ATOM 4077 C CA . LEU B 1 138 ? 0.557 -6.93 -9.617 1 93.94 138 LEU B CA 1
ATOM 4078 C C . LEU B 1 138 ? 1.104 -5.59 -9.141 1 93.94 138 LEU B C 1
ATOM 4080 O O . LEU B 1 138 ? 0.345 -4.641 -8.945 1 93.94 138 LEU B O 1
ATOM 4084 N N . GLY B 1 139 ? 2.422 -5.574 -9.055 1 94.31 139 GLY B N 1
ATOM 4085 C CA . GLY B 1 139 ? 3.07 -4.367 -8.57 1 94.31 139 GLY B CA 1
ATOM 4086 C C . GLY B 1 139 ? 2.82 -3.16 -9.461 1 94.31 139 GLY B C 1
ATOM 4087 O O . GLY B 1 139 ? 2.504 -2.076 -8.969 1 94.31 139 GLY B O 1
ATOM 4088 N N . VAL B 1 140 ? 2.916 -3.314 -10.711 1 94.19 140 VAL B N 1
ATOM 4089 C CA . VAL B 1 140 ? 2.746 -2.225 -11.664 1 94.19 140 VAL B CA 1
ATOM 4090 C C . VAL B 1 140 ? 1.322 -1.68 -11.586 1 94.19 140 VAL B C 1
ATOM 4092 O O . VAL B 1 140 ? 1.119 -0.467 -11.484 1 94.19 140 VAL B O 1
ATOM 4095 N N . TRP B 1 141 ? 0.369 -2.504 -11.586 1 94.38 141 TRP B N 1
ATOM 4096 C CA . TRP B 1 141 ? -1.021 -2.062 -11.609 1 94.38 141 TRP B CA 1
ATOM 4097 C C . TRP B 1 141 ? -1.435 -1.487 -10.258 1 94.38 141 TRP B C 1
ATOM 4099 O O . TRP B 1 141 ? -2.262 -0.575 -10.188 1 94.38 141 TRP B O 1
ATOM 4109 N N . ILE B 1 142 ? -0.855 -2.031 -9.164 1 96.19 142 ILE B N 1
ATOM 4110 C CA . ILE B 1 142 ? -1.076 -1.423 -7.855 1 96.19 142 ILE B CA 1
ATOM 4111 C C . ILE B 1 142 ? -0.567 0.016 -7.863 1 96.19 142 ILE B C 1
ATOM 4113 O O . ILE B 1 142 ? -1.256 0.927 -7.398 1 96.19 142 ILE B O 1
ATOM 4117 N N . LEU B 1 143 ? 0.612 0.179 -8.461 1 95.44 143 LEU B N 1
ATOM 4118 C CA . LEU B 1 143 ? 1.215 1.505 -8.531 1 95.44 143 LEU B CA 1
ATOM 4119 C C . LEU B 1 143 ? 0.359 2.447 -9.367 1 95.44 143 LEU B C 1
ATOM 4121 O O . LEU B 1 143 ? 0.126 3.594 -8.977 1 95.44 143 LEU B O 1
ATOM 4125 N N . ILE B 1 144 ? -0.12 1.96 -10.453 1 94.88 144 ILE B N 1
ATOM 4126 C CA . ILE B 1 144 ? -0.998 2.762 -11.305 1 94.88 144 ILE B CA 1
ATOM 4127 C C . ILE B 1 144 ? -2.262 3.131 -10.531 1 94.88 144 ILE B C 1
ATOM 4129 O O . ILE B 1 144 ? -2.742 4.266 -10.617 1 94.88 144 ILE B O 1
ATOM 4133 N N . GLY B 1 145 ? -2.801 2.197 -9.789 1 95.38 145 GLY B N 1
ATOM 4134 C CA . GLY B 1 145 ? -3.967 2.471 -8.969 1 95.38 145 GLY B CA 1
ATOM 4135 C C . GLY B 1 145 ? -3.727 3.553 -7.934 1 95.38 145 GLY B C 1
ATOM 4136 O O . GLY B 1 145 ? -4.52 4.492 -7.812 1 95.38 145 GLY B O 1
ATOM 4137 N N . ILE B 1 146 ? -2.615 3.463 -7.23 1 95.19 146 ILE B N 1
ATOM 4138 C CA . ILE B 1 146 ? -2.27 4.449 -6.211 1 95.19 146 ILE B CA 1
ATOM 4139 C C . ILE B 1 146 ? -2.139 5.828 -6.848 1 95.19 146 ILE B C 1
ATOM 4141 O O . ILE B 1 146 ? -2.711 6.805 -6.355 1 95.19 146 ILE B O 1
ATOM 4145 N N . LEU B 1 147 ? -1.449 5.902 -7.949 1 92.94 147 LEU B N 1
ATOM 4146 C CA . LEU B 1 147 ? -1.212 7.172 -8.625 1 92.94 147 LEU B CA 1
ATOM 4147 C C . LEU B 1 147 ? -2.508 7.734 -9.203 1 92.94 147 LEU B C 1
ATOM 4149 O O . LEU B 1 147 ? -2.756 8.938 -9.125 1 92.94 147 LEU B O 1
ATOM 4153 N N . MET B 1 148 ? -3.273 6.891 -9.742 1 94.12 148 MET B N 1
ATOM 4154 C CA . MET B 1 148 ? -4.539 7.32 -10.328 1 94.12 148 MET B CA 1
ATOM 4155 C C . MET B 1 148 ? -5.461 7.895 -9.258 1 94.12 148 MET B C 1
ATOM 4157 O O . MET B 1 148 ? -6.059 8.953 -9.453 1 94.12 148 MET B O 1
ATOM 4161 N N . PHE B 1 149 ? -5.57 7.27 -8.172 1 94.38 149 PHE B N 1
ATOM 4162 C CA . PHE B 1 149 ? -6.449 7.738 -7.109 1 94.38 149 PHE B CA 1
ATOM 4163 C C . PHE B 1 149 ? -5.902 9.016 -6.48 1 94.38 149 PHE B C 1
ATOM 4165 O O . PHE B 1 149 ? -6.668 9.906 -6.102 1 94.38 149 PHE B O 1
ATOM 4172 N N . ALA B 1 150 ? -4.578 9.109 -6.355 1 91.56 150 ALA B N 1
ATOM 4173 C CA . ALA B 1 150 ? -3.963 10.344 -5.883 1 91.56 150 ALA B CA 1
ATOM 4174 C C . ALA B 1 150 ? -4.277 11.508 -6.824 1 91.56 150 ALA B C 1
ATOM 4176 O O . ALA B 1 150 ? -4.629 12.602 -6.371 1 91.56 150 ALA B O 1
ATOM 4177 N N . CYS B 1 151 ? -4.203 11.242 -8.078 1 90.31 151 CYS B N 1
ATOM 4178 C CA . CYS B 1 151 ? -4.492 12.25 -9.086 1 90.31 151 CYS B CA 1
ATOM 4179 C C . CYS B 1 151 ? -5.965 12.633 -9.062 1 90.31 151 CYS B C 1
ATOM 4181 O O . CYS B 1 151 ? -6.305 13.82 -9.117 1 90.31 151 CYS B O 1
ATOM 4183 N N . LEU B 1 152 ? -6.793 11.703 -8.969 1 92 152 LEU B N 1
ATOM 4184 C CA . LEU B 1 152 ? -8.234 11.953 -8.953 1 92 152 LEU B CA 1
ATOM 4185 C C . LEU B 1 152 ? -8.625 12.781 -7.734 1 92 152 LEU B C 1
ATOM 4187 O O . LEU B 1 152 ? -9.461 13.688 -7.832 1 92 152 LEU B O 1
ATOM 4191 N N . GLU B 1 153 ? -8.078 12.438 -6.648 1 89.81 153 GLU B N 1
ATOM 4192 C CA . GLU B 1 153 ? -8.359 13.203 -5.441 1 89.81 153 GLU B CA 1
ATOM 4193 C C . GLU B 1 153 ? -7.945 14.664 -5.602 1 89.81 153 GLU B C 1
ATOM 4195 O O . GLU B 1 153 ? -8.688 15.57 -5.219 1 89.81 153 GLU B O 1
ATOM 4200 N N . THR B 1 154 ? -6.746 14.828 -6.105 1 84.75 154 THR B N 1
ATOM 4201 C CA . THR B 1 154 ? -6.23 16.172 -6.332 1 84.75 154 THR B CA 1
ATOM 4202 C C . THR B 1 154 ? -7.125 16.938 -7.301 1 84.75 154 THR B C 1
ATOM 4204 O O . THR B 1 154 ? -7.41 18.125 -7.09 1 84.75 154 THR B O 1
ATOM 4207 N N . PHE B 1 155 ? -7.535 16.234 -8.297 1 84.5 155 PHE B N 1
ATOM 4208 C CA . PHE B 1 155 ? -8.422 16.844 -9.281 1 84.5 155 PHE B CA 1
ATOM 4209 C C . PHE B 1 155 ? -9.758 17.219 -8.648 1 84.5 155 PHE B C 1
ATOM 4211 O O . PHE B 1 155 ? -10.305 18.281 -8.945 1 84.5 155 PHE B O 1
ATOM 4218 N N . PHE B 1 156 ? -10.25 16.406 -7.805 1 85.38 156 PHE B N 1
ATOM 4219 C CA . PHE B 1 156 ? -11.484 16.688 -7.086 1 85.38 156 PHE B CA 1
ATOM 4220 C C . PHE B 1 156 ? -11.344 17.922 -6.223 1 85.38 156 PHE B C 1
ATOM 4222 O O . PHE B 1 156 ? -12.25 18.766 -6.172 1 85.38 156 PHE B O 1
ATOM 4229 N N . HIS B 1 157 ? -10.266 18.109 -5.574 1 81.75 157 HIS B N 1
ATOM 4230 C CA . HIS B 1 157 ? -10.016 19.25 -4.711 1 81.75 157 HIS B CA 1
ATOM 4231 C C . HIS B 1 157 ? -9.898 20.531 -5.523 1 81.75 157 HIS B C 1
ATOM 4233 O O . HIS B 1 157 ? -10.367 21.594 -5.09 1 81.75 157 HIS B O 1
ATOM 4239 N N . LEU B 1 158 ? -9.281 20.438 -6.664 1 76.44 158 LEU B N 1
ATOM 4240 C CA . LEU B 1 158 ? -9.125 21.594 -7.531 1 76.44 158 LEU B CA 1
ATOM 4241 C C . LEU B 1 158 ? -10.469 22.062 -8.07 1 76.44 158 LEU B C 1
ATOM 4243 O O . LEU B 1 158 ? -10.703 23.266 -8.234 1 76.44 158 LEU B O 1
ATOM 4247 N N . LEU B 1 159 ? -11.297 21.141 -8.297 1 78.19 159 LEU B N 1
ATOM 4248 C CA . LEU B 1 159 ? -12.609 21.469 -8.844 1 78.19 159 LEU B CA 1
ATOM 4249 C C . LEU B 1 159 ? -13.523 22.062 -7.777 1 78.19 159 LEU B C 1
ATOM 4251 O O . LEU B 1 159 ? -14.336 22.938 -8.062 1 78.19 159 LEU B O 1
ATOM 4255 N N . THR B 1 160 ? -13.477 21.516 -6.555 1 73.25 160 THR B N 1
ATOM 4256 C CA . THR B 1 160 ? -14.359 21.984 -5.484 1 73.25 160 THR B CA 1
ATOM 4257 C C . THR B 1 160 ? -13.891 23.328 -4.941 1 73.25 160 THR B C 1
ATOM 4259 O O . THR B 1 160 ? -14.703 24.125 -4.469 1 73.25 160 THR B O 1
ATOM 4262 N N . ASN B 1 161 ? -12.648 23.516 -4.871 1 61.25 161 ASN B N 1
ATOM 4263 C CA . ASN B 1 161 ? -12.148 24.828 -4.457 1 61.25 161 ASN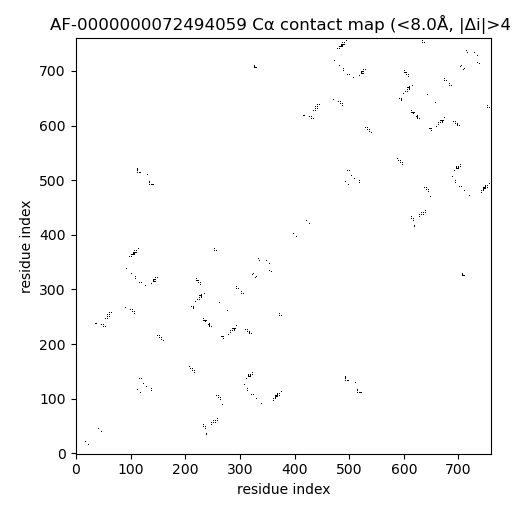 B CA 1
ATOM 4264 C C . ASN B 1 161 ? -12.508 25.906 -5.469 1 61.25 161 ASN B C 1
ATOM 4266 O O . ASN B 1 161 ? -12.672 27.078 -5.109 1 61.25 161 ASN B O 1
ATOM 4270 N N . VAL B 1 162 ? -12.688 25.625 -6.68 1 52.62 162 VAL B N 1
ATOM 4271 C CA . VAL B 1 162 ? -13.094 26.562 -7.711 1 52.62 162 VAL B CA 1
ATOM 4272 C C . VAL B 1 162 ? -14.555 26.969 -7.496 1 52.62 162 VAL B C 1
ATOM 4274 O O . VAL B 1 162 ? -14.906 28.141 -7.668 1 52.62 162 VAL B O 1
ATOM 4277 N N . GLU B 1 163 ? -15.336 26.078 -7.133 1 52.28 163 GLU B N 1
ATOM 4278 C CA . GLU B 1 163 ? -16.75 26.422 -7.023 1 52.28 163 GLU B CA 1
ATOM 4279 C C . GLU B 1 163 ? -17.016 27.312 -5.812 1 52.28 163 GLU B C 1
ATOM 4281 O O . GLU B 1 163 ? -17.891 28.188 -5.852 1 52.28 163 GLU B O 1
ATOM 4286 N N . LYS B 1 164 ? -16.219 27.203 -4.73 1 49.16 164 LYS B N 1
ATOM 4287 C CA . LYS B 1 164 ? -16.406 28.062 -3.557 1 49.16 164 LYS B CA 1
ATOM 4288 C C . LYS B 1 164 ? -16.141 29.516 -3.885 1 49.16 164 LYS B C 1
ATOM 4290 O O . LYS B 1 164 ? -16.859 30.406 -3.41 1 49.16 164 LYS B O 1
ATOM 4295 N N . LYS B 1 165 ? -15.211 29.906 -4.688 1 47.88 165 LYS B N 1
ATOM 4296 C CA . LYS B 1 165 ? -14.883 31.312 -4.945 1 47.88 165 LYS B CA 1
ATOM 4297 C C . LYS B 1 165 ? -15.859 31.922 -5.949 1 47.88 165 LYS B C 1
ATOM 4299 O O . LYS B 1 165 ? -16.234 33.094 -5.824 1 47.88 165 LYS B O 1
ATOM 4304 N N . SER B 1 166 ? -16.234 31.031 -6.859 1 47.59 166 SER B N 1
ATOM 4305 C CA . SER B 1 166 ? -17.156 31.641 -7.812 1 47.59 166 SER B CA 1
ATOM 4306 C C . SER B 1 166 ? -18.438 32.094 -7.133 1 47.59 166 SER B C 1
ATOM 4308 O O . SER B 1 166 ? -19 33.125 -7.465 1 47.59 166 SER B O 1
ATOM 4310 N N . ASP B 1 167 ? -18.766 31.297 -6.164 1 46.72 167 ASP B N 1
ATOM 4311 C CA . ASP B 1 167 ? -20.016 31.688 -5.508 1 46.72 167 ASP B CA 1
ATOM 4312 C C . ASP B 1 167 ? -19.781 32.844 -4.547 1 46.72 167 ASP B C 1
ATOM 4314 O O . ASP B 1 167 ? -20.656 33.688 -4.375 1 46.72 167 ASP B O 1
ATOM 4318 N N . SER B 1 168 ? -18.578 32.812 -3.971 1 45.28 168 SER B N 1
ATOM 4319 C CA . SER B 1 168 ? -18.297 33.938 -3.061 1 45.28 168 SER B CA 1
ATOM 4320 C C . SER B 1 168 ? -18.109 35.25 -3.82 1 45.28 168 SER B C 1
ATOM 4322 O O . SER B 1 168 ? -18.438 36.312 -3.311 1 45.28 168 SER B O 1
ATOM 4324 N N . GLU B 1 169 ? -17.562 35.156 -5.012 1 45.06 169 GLU B N 1
ATOM 4325 C CA . GLU B 1 169 ? -17.391 36.375 -5.809 1 45.06 169 GLU B CA 1
ATOM 4326 C C . GLU B 1 169 ? -18.734 36.844 -6.371 1 45.06 169 GLU B C 1
ATOM 4328 O O . GLU B 1 169 ? -18.922 38.031 -6.617 1 45.06 169 GLU B O 1
ATOM 4333 N N . ARG B 1 170 ? -19.625 35.938 -6.562 1 44.97 170 ARG B N 1
ATOM 4334 C CA . ARG B 1 170 ? -20.891 36.375 -7.121 1 44.97 170 ARG B CA 1
ATOM 4335 C C . ARG B 1 170 ? -21.719 37.156 -6.09 1 44.97 170 ARG B C 1
ATOM 4337 O O . ARG B 1 170 ? -22.484 38.062 -6.441 1 44.97 170 ARG B O 1
ATOM 4344 N N . ILE B 1 171 ? -21.422 36.844 -4.82 1 42.19 171 ILE B N 1
ATOM 4345 C CA . ILE B 1 171 ? -22.219 37.531 -3.809 1 42.19 171 ILE B CA 1
ATOM 4346 C C . ILE B 1 171 ? -21.75 38.969 -3.648 1 42.19 171 ILE B C 1
ATOM 4348 O O . ILE B 1 171 ? -22.531 39.875 -3.314 1 42.19 171 ILE B O 1
ATOM 4352 N N . VAL B 1 172 ? -20.438 39.219 -3.967 1 41.38 172 VAL B N 1
ATOM 4353 C CA . VAL B 1 172 ? -19.953 40.562 -3.717 1 41.38 172 VAL B CA 1
ATOM 4354 C C . VAL B 1 172 ? -20.516 41.531 -4.77 1 41.38 172 VAL B C 1
ATOM 4356 O O . VAL B 1 172 ? -20.766 42.688 -4.48 1 41.38 172 VAL B O 1
ATOM 4359 N N . THR B 1 173 ? -20.734 40.969 -6.031 1 39.31 173 THR B N 1
ATOM 4360 C CA . THR B 1 173 ? -21.094 41.906 -7.066 1 39.31 173 THR B CA 1
ATOM 4361 C C . THR B 1 173 ? -22.562 42.344 -6.926 1 39.31 173 THR B C 1
ATOM 4363 O O . THR B 1 173 ? -22.984 43.344 -7.512 1 39.31 173 THR B O 1
ATOM 4366 N N . ALA B 1 174 ? -23.312 41.406 -6.309 1 39.66 174 ALA B N 1
ATOM 4367 C CA . ALA B 1 174 ? -24.734 41.719 -6.438 1 39.66 174 ALA B CA 1
ATOM 4368 C C . ALA B 1 174 ? -25.125 42.844 -5.484 1 39.66 174 ALA B C 1
ATOM 4370 O O . ALA B 1 174 ? -26.234 43.406 -5.59 1 39.66 174 ALA B O 1
ATOM 4371 N N . ASN B 1 175 ? -24.312 42.875 -4.418 1 36.47 175 ASN B N 1
ATOM 4372 C CA . ASN B 1 175 ? -24.875 43.844 -3.465 1 36.47 175 ASN B CA 1
ATOM 4373 C C . ASN B 1 175 ? -24.516 45.281 -3.83 1 36.47 175 ASN B C 1
ATOM 4375 O O . ASN B 1 175 ? -23.75 45.938 -3.113 1 36.47 175 ASN B O 1
ATOM 4379 N N . GLN B 1 176 ? -24.078 45.438 -5.145 1 34.44 176 GLN B N 1
ATOM 4380 C CA . GLN B 1 176 ? -23.922 46.875 -5.355 1 34.44 176 GLN B CA 1
ATOM 4381 C C . GLN B 1 176 ? -25.266 47.594 -5.242 1 34.44 176 GLN B C 1
ATOM 4383 O O . GLN B 1 176 ? -26.25 47.188 -5.879 1 34.44 176 GLN B O 1
ATOM 4388 N N . PRO B 1 177 ? -25.5 48.281 -4.141 1 33.84 177 PRO B N 1
ATOM 4389 C CA . PRO B 1 177 ? -26.75 49.031 -3.932 1 33.84 177 PRO B CA 1
ATOM 4390 C C . PRO B 1 177 ? -27.141 49.875 -5.137 1 33.84 177 PRO B C 1
ATOM 4392 O O . PRO B 1 177 ? -26.344 50.688 -5.602 1 33.84 177 PRO B O 1
ATOM 4395 N N . ILE B 1 178 ? -27.703 49.25 -6.219 1 32.72 178 ILE B N 1
ATOM 4396 C CA . ILE B 1 178 ? -28.25 50.156 -7.242 1 32.72 178 ILE B CA 1
ATOM 4397 C C . ILE B 1 178 ? -29.047 51.281 -6.582 1 32.72 178 ILE B C 1
ATOM 4399 O O . ILE B 1 178 ? -29.938 51.031 -5.773 1 32.72 178 ILE B O 1
ATOM 4403 N N . VAL B 1 179 ? -28.438 52.469 -6.57 1 31.69 179 VAL B N 1
ATOM 4404 C CA . VAL B 1 179 ? -29 53.75 -6.148 1 31.69 179 VAL B CA 1
ATOM 4405 C C . VAL B 1 179 ? -30.359 53.969 -6.797 1 31.69 179 VAL B C 1
ATOM 4407 O O . VAL B 1 179 ? -30.484 54 -8.023 1 31.69 179 VAL B O 1
ATOM 4410 N N . PRO B 1 180 ? -31.469 53.312 -6.285 1 30.31 180 PRO B N 1
ATOM 4411 C CA . PRO B 1 180 ? -32.781 53.594 -6.883 1 30.31 180 PRO B CA 1
ATOM 4412 C C . PRO B 1 180 ? -33.031 55.094 -7.066 1 30.31 180 PRO B C 1
ATOM 4414 O O . PRO B 1 180 ? -32.656 55.906 -6.203 1 30.31 180 PRO B O 1
ATOM 4417 N N . ILE B 1 181 ? -32.938 55.594 -8.266 1 26.48 181 ILE B N 1
ATOM 4418 C CA . ILE B 1 181 ? -33.375 56.906 -8.703 1 26.48 181 ILE B CA 1
ATOM 4419 C C . ILE B 1 181 ? -34.688 57.281 -8.031 1 26.48 181 ILE B C 1
ATOM 4421 O O . ILE B 1 181 ? -35.531 56.406 -7.797 1 26.48 181 ILE B O 1
ATOM 4425 N N . ASN B 1 182 ? -35.062 58.656 -7.895 1 24.55 182 ASN B N 1
ATOM 4426 C CA . ASN B 1 182 ? -35.812 59.594 -7.086 1 24.55 182 ASN B CA 1
ATOM 4427 C C . ASN B 1 182 ? -37.344 59.469 -7.301 1 24.55 182 ASN B C 1
ATOM 4429 O O . ASN B 1 182 ? -38.125 60.219 -6.723 1 24.55 182 ASN B O 1
ATOM 4433 N N . SER B 1 183 ? -37.812 58.969 -8.523 1 24.48 183 SER B N 1
ATOM 4434 C CA . SER B 1 183 ? -39.031 59.656 -8.93 1 24.48 183 SER B CA 1
ATOM 4435 C C . SER B 1 183 ? -40.125 59.5 -7.879 1 24.48 183 SER B C 1
ATOM 4437 O O . SER B 1 183 ? -40.094 58.594 -7.062 1 24.48 183 SER B O 1
ATOM 4439 N N . SER B 1 184 ? -41.281 60.438 -7.977 1 25.22 184 SER B N 1
ATOM 4440 C CA . SER B 1 184 ? -42.25 61.156 -7.188 1 25.22 184 SER B CA 1
ATOM 4441 C C . SER B 1 184 ? -43.344 60.219 -6.637 1 25.22 184 SER B C 1
ATOM 4443 O O . SER B 1 184 ? -44.031 60.562 -5.672 1 25.22 184 SER B O 1
ATOM 4445 N N . ILE B 1 185 ? -43.812 59.281 -7.523 1 25.47 185 ILE B N 1
ATOM 4446 C CA . ILE B 1 185 ? -45.25 59.156 -7.5 1 25.47 185 ILE B CA 1
ATOM 4447 C C . ILE B 1 185 ? -45.719 58.594 -6.156 1 25.47 185 ILE B C 1
ATOM 4449 O O . ILE B 1 185 ? -45.156 57.594 -5.695 1 25.47 185 ILE B O 1
ATOM 4453 N N . LYS B 1 186 ? -46.594 59.344 -5.441 1 25.42 186 LYS B N 1
ATOM 4454 C CA . LYS B 1 186 ? -47.219 59.375 -4.117 1 25.42 186 LYS B CA 1
ATOM 4455 C C . LYS B 1 186 ? -47.969 58.094 -3.812 1 25.42 186 LYS B C 1
ATOM 4457 O O . LYS B 1 186 ? -48.625 57.969 -2.785 1 25.42 186 LYS B O 1
ATOM 4462 N N . LEU B 1 187 ? -48.219 57.312 -4.969 1 25.98 187 LEU B N 1
ATOM 4463 C CA . LEU B 1 187 ? -49.469 56.594 -4.691 1 25.98 187 LEU B CA 1
ATOM 4464 C C . LEU B 1 187 ? -49.344 55.781 -3.408 1 25.98 187 LEU B C 1
ATOM 4466 O O . LEU B 1 187 ? -48.281 55.25 -3.104 1 25.98 187 LEU B O 1
ATOM 4470 N N . ARG B 1 188 ? -50.406 55.938 -2.525 1 24.2 188 ARG B N 1
ATOM 4471 C CA . ARG B 1 188 ? -50.781 55.719 -1.132 1 24.2 188 ARG B CA 1
ATOM 4472 C C . ARG B 1 188 ? -50.5 54.25 -0.733 1 24.2 188 ARG B C 1
ATOM 4474 O O . ARG B 1 188 ? -49.938 54 0.33 1 24.2 188 ARG B O 1
ATOM 4481 N N . ASN B 1 189 ? -51.5 53.469 -1.135 1 25.61 189 ASN B N 1
ATOM 4482 C CA . ASN B 1 189 ? -52.031 52.531 -0.181 1 25.61 189 ASN B CA 1
ATOM 4483 C C . ASN B 1 189 ? -51.094 51.344 0.024 1 25.61 189 ASN B C 1
ATOM 4485 O O . ASN B 1 189 ? -51.188 50.312 -0.673 1 25.61 189 ASN B O 1
ATOM 4489 N N . ARG B 1 190 ? -49.812 51.5 -0.115 1 23.52 190 ARG B N 1
ATOM 4490 C CA . ARG B 1 190 ? -49 50.312 -0.316 1 23.52 190 ARG B CA 1
ATOM 4491 C C . ARG B 1 190 ? -49.094 49.375 0.896 1 23.52 190 ARG B C 1
ATOM 4493 O O . ARG B 1 190 ? -48.625 49.75 1.986 1 23.52 190 ARG B O 1
ATOM 4500 N N . LYS B 1 191 ? -50.312 48.625 0.911 1 26.27 191 LYS B N 1
ATOM 4501 C CA . LYS B 1 191 ? -50.438 47.562 1.902 1 26.27 191 LYS B CA 1
ATOM 4502 C C . LYS B 1 191 ? -49.094 46.875 2.141 1 26.27 191 LYS B C 1
ATOM 4504 O O . LYS B 1 191 ? -48.375 46.562 1.189 1 26.27 191 LYS B O 1
ATOM 4509 N N . ILE B 1 192 ? -48.5 47.156 3.279 1 25.2 192 ILE B N 1
ATOM 4510 C CA . ILE B 1 192 ? -47.312 46.594 3.916 1 25.2 192 ILE B CA 1
ATOM 4511 C C . ILE B 1 192 ? -47.281 45.094 3.758 1 25.2 192 ILE B C 1
ATOM 4513 O O . ILE B 1 192 ? -48.156 44.375 4.316 1 25.2 192 ILE B O 1
ATOM 4517 N N . ALA B 1 193 ? -47.438 44.562 2.461 1 24.83 193 ALA B N 1
ATOM 4518 C CA . ALA B 1 193 ? -47.25 43.125 2.4 1 24.83 193 ALA B CA 1
ATOM 4519 C C . ALA B 1 193 ? -46.125 42.688 3.354 1 24.83 193 ALA B C 1
ATOM 4521 O O . ALA B 1 193 ? -45.125 43.375 3.51 1 24.83 193 ALA B O 1
ATOM 4522 N N . THR B 1 194 ? -46.594 41.969 4.371 1 25.27 194 THR B N 1
ATOM 4523 C CA . THR B 1 194 ? -45.844 41.188 5.352 1 25.27 194 THR B CA 1
ATOM 4524 C C . THR B 1 194 ? -44.594 40.562 4.711 1 25.27 194 THR B C 1
ATOM 4526 O O . THR B 1 194 ? -44.719 39.938 3.658 1 25.27 194 THR B O 1
ATOM 4529 N N . LYS B 1 195 ? -43.406 41.188 4.828 1 27.78 195 LYS B N 1
ATOM 4530 C CA . LYS B 1 195 ? -42.062 40.688 4.586 1 27.78 195 LYS B CA 1
ATOM 4531 C C . LYS B 1 195 ? -41.969 39.219 4.93 1 27.78 195 LYS B C 1
ATOM 4533 O O . LYS B 1 195 ? -41.969 38.844 6.105 1 27.78 195 LYS B O 1
ATOM 4538 N N . ASP B 1 196 ? -42.875 38.375 4.352 1 26.53 196 ASP B N 1
ATOM 4539 C CA . ASP B 1 196 ? -42.625 36.938 4.484 1 26.53 196 ASP B CA 1
ATOM 4540 C C . ASP B 1 196 ? -41.125 36.625 4.496 1 26.53 196 ASP B C 1
ATOM 4542 O O . ASP B 1 196 ? -40.344 37.312 3.82 1 26.53 196 ASP B O 1
ATOM 4546 N N . SER B 1 197 ? -40.656 36.031 5.637 1 26.66 197 SER B N 1
ATOM 4547 C CA . SER B 1 197 ? -39.375 35.438 5.996 1 26.66 197 SER B CA 1
ATOM 4548 C C . SER B 1 197 ? -38.719 34.781 4.789 1 26.66 197 SER B C 1
ATOM 4550 O O . SER B 1 197 ? -39.25 33.812 4.234 1 26.66 197 SER B O 1
ATOM 4552 N N . ILE B 1 198 ? -38.375 35.5 3.746 1 27.3 198 ILE B N 1
ATOM 4553 C CA . ILE B 1 198 ? -37.406 34.812 2.906 1 27.3 198 ILE B CA 1
ATOM 4554 C C . ILE B 1 198 ? -36.5 33.938 3.771 1 27.3 198 ILE B C 1
ATOM 4556 O O . ILE B 1 198 ? -35.719 34.438 4.586 1 27.3 198 ILE B O 1
ATOM 4560 N N . ASN B 1 199 ? -37.094 32.969 4.387 1 27.56 199 ASN B N 1
ATOM 4561 C CA . ASN B 1 199 ? -36.25 31.875 4.84 1 27.56 199 ASN B CA 1
ATOM 4562 C C . ASN B 1 199 ? -35 31.719 3.943 1 27.56 199 ASN B C 1
ATOM 4564 O O . ASN B 1 199 ? -35.125 31.375 2.768 1 27.56 199 ASN B O 1
ATOM 4568 N N . LYS B 1 200 ? -34.094 32.688 4.012 1 29.55 200 LYS B N 1
ATOM 4569 C CA . LYS B 1 200 ? -32.719 32.375 3.576 1 29.55 200 LYS B CA 1
ATOM 4570 C C . LYS B 1 200 ? -32.438 30.891 3.699 1 29.55 200 LYS B C 1
ATOM 4572 O O . LYS B 1 200 ? -32.156 30.391 4.793 1 29.55 200 LYS B O 1
ATOM 4577 N N . THR B 1 201 ? -33.25 30.094 3.111 1 30.2 201 THR B N 1
ATOM 4578 C CA . THR B 1 201 ? -32.625 28.797 2.887 1 30.2 201 THR B CA 1
ATOM 4579 C C . THR B 1 201 ? -31.156 28.953 2.545 1 30.2 201 THR B C 1
ATOM 4581 O O . THR B 1 201 ? -30.812 29.453 1.471 1 30.2 201 THR B O 1
ATOM 4584 N N . THR B 1 202 ? -30.422 29.672 3.379 1 29.3 202 THR B N 1
ATOM 4585 C CA . THR B 1 202 ? -29 29.406 3.301 1 29.3 202 THR B CA 1
ATOM 4586 C C . THR B 1 202 ? -28.734 28.016 2.705 1 29.3 202 THR B C 1
ATOM 4588 O O . THR B 1 202 ? -29 27 3.34 1 29.3 202 THR B O 1
ATOM 4591 N N . THR B 1 203 ? -29.266 27.875 1.529 1 31.52 203 THR B N 1
ATOM 4592 C CA . THR B 1 203 ? -28.625 26.719 0.915 1 31.52 203 THR B CA 1
ATOM 4593 C C . THR B 1 203 ? -27.172 26.594 1.383 1 31.52 203 THR B C 1
ATOM 4595 O O . THR B 1 203 ? -26.328 27.438 1.052 1 31.52 203 THR B O 1
ATOM 4598 N N . ASP B 1 204 ? -26.984 26.469 2.65 1 31.91 204 ASP B N 1
ATOM 4599 C CA . ASP B 1 204 ? -25.672 25.984 3.07 1 31.91 204 ASP B CA 1
ATOM 4600 C C . ASP B 1 204 ? -25 25.203 1.953 1 31.91 204 ASP B C 1
ATOM 4602 O O . ASP B 1 204 ? -25.453 24.109 1.587 1 31.91 204 ASP B O 1
ATOM 4606 N N . ILE B 1 205 ? -24.781 25.875 0.913 1 33.41 205 ILE B N 1
ATOM 4607 C CA . ILE B 1 205 ? -23.797 25.188 0.082 1 33.41 205 ILE B CA 1
ATOM 4608 C C . ILE B 1 205 ? -22.891 24.344 0.96 1 33.41 205 ILE B C 1
ATOM 4610 O O . ILE B 1 205 ? -22.109 24.875 1.761 1 33.41 205 ILE B O 1
ATOM 4614 N N . LYS B 1 206 ? -23.391 23.312 1.418 1 36.12 206 LYS B N 1
ATOM 4615 C CA . LYS B 1 206 ? -22.578 22.297 2.096 1 36.12 206 LYS B CA 1
ATOM 4616 C C . LYS B 1 206 ? -21.141 22.312 1.579 1 36.12 206 LYS B C 1
ATOM 4618 O O . LYS B 1 206 ? -20.891 22.062 0.398 1 36.12 206 LYS B O 1
ATOM 4623 N N . ARG B 1 207 ? -20.297 23.188 2.025 1 37.59 207 ARG B N 1
ATOM 4624 C CA . ARG B 1 207 ? -18.844 23.141 1.914 1 37.59 207 ARG B CA 1
ATOM 4625 C C . ARG B 1 207 ? -18.359 21.719 1.64 1 37.59 207 ARG B C 1
ATOM 4627 O O . ARG B 1 207 ? -18.594 20.812 2.439 1 37.59 207 ARG B O 1
ATOM 4634 N N . ALA B 1 208 ? -18.344 21.375 0.426 1 40.31 208 ALA B N 1
ATOM 4635 C CA . ALA B 1 208 ? -17.672 20.094 0.154 1 40.31 208 ALA B CA 1
ATOM 4636 C C . ALA B 1 208 ? -16.422 19.938 1.017 1 40.31 208 ALA B C 1
ATOM 4638 O O . ALA B 1 208 ? -15.469 20.688 0.878 1 40.31 208 ALA B O 1
ATOM 4639 N N . ASN B 1 209 ? -16.469 19.562 2.221 1 45.03 209 ASN B N 1
ATOM 4640 C CA . ASN B 1 209 ? -15.391 19.234 3.148 1 45.03 209 ASN B CA 1
ATOM 4641 C C . ASN B 1 209 ? -14.336 18.359 2.496 1 45.03 209 ASN B C 1
ATOM 4643 O O . ASN B 1 209 ? -14.648 17.547 1.622 1 45.03 209 ASN B O 1
ATOM 4647 N N . PRO B 1 210 ? -12.977 18.75 2.359 1 50.84 210 PRO B N 1
ATOM 4648 C CA . PRO B 1 210 ? -11.867 17.906 1.887 1 50.84 210 PRO B CA 1
ATOM 4649 C C . PRO B 1 210 ? -12.125 16.422 2.072 1 50.84 210 PRO B C 1
ATOM 4651 O O . PRO B 1 210 ? -11.625 15.602 1.293 1 50.84 210 PRO B O 1
ATOM 4654 N N . THR B 1 211 ? -13.109 16.078 2.916 1 60.19 211 THR B N 1
ATOM 4655 C CA . THR B 1 211 ? -13.453 14.711 3.287 1 60.19 211 THR B CA 1
ATOM 4656 C C . THR B 1 211 ? -14.398 14.094 2.268 1 60.19 211 THR B C 1
ATOM 4658 O O . THR B 1 211 ? -14.461 12.867 2.123 1 60.19 211 THR B O 1
ATOM 4661 N N . SER B 1 212 ? -14.812 14.875 1.281 1 76.56 212 SER B N 1
ATOM 4662 C CA . SER B 1 212 ? -15.82 14.359 0.36 1 76.56 212 SER B CA 1
ATOM 4663 C C . SER B 1 212 ? -15.172 13.547 -0.76 1 76.56 212 SER B C 1
ATOM 4665 O O . SER B 1 212 ? -15.695 12.508 -1.16 1 76.56 212 SER B O 1
ATOM 4667 N N . ALA B 1 213 ? -14.047 13.898 -1.138 1 88.19 213 ALA B N 1
ATOM 4668 C CA . ALA B 1 213 ? -13.367 13.203 -2.227 1 88.19 213 ALA B CA 1
ATOM 4669 C C . ALA B 1 213 ? -13.125 11.742 -1.879 1 88.19 213 ALA B C 1
ATOM 4671 O O . ALA B 1 213 ? -13.289 10.859 -2.727 1 88.19 213 ALA B O 1
ATOM 4672 N N . THR B 1 214 ? -12.875 11.484 -0.682 1 91.31 214 THR B N 1
ATOM 4673 C CA . THR B 1 214 ? -12.578 10.133 -0.218 1 91.31 214 THR B CA 1
ATOM 4674 C C . THR B 1 214 ? -13.773 9.211 -0.421 1 91.31 214 THR B C 1
ATOM 4676 O O . THR B 1 214 ? -13.617 8.055 -0.814 1 91.31 214 THR B O 1
ATOM 4679 N N . GLY B 1 215 ? -14.938 9.75 -0.139 1 93.25 215 GLY B N 1
ATOM 4680 C CA . GLY B 1 215 ? -16.141 8.961 -0.344 1 93.25 215 GLY B CA 1
ATOM 4681 C C . GLY B 1 215 ? -16.344 8.555 -1.79 1 93.25 215 GLY B C 1
ATOM 4682 O O . GLY B 1 215 ? -16.625 7.387 -2.076 1 93.25 215 GLY B O 1
ATOM 4683 N N . TYR B 1 216 ? -16.141 9.438 -2.664 1 93 216 TYR B N 1
ATOM 4684 C CA . TYR B 1 216 ? -16.344 9.172 -4.086 1 93 216 TYR B CA 1
ATOM 4685 C C . TYR B 1 216 ? -15.25 8.242 -4.617 1 93 216 TYR B C 1
ATOM 4687 O O . TYR B 1 216 ? -15.516 7.395 -5.473 1 93 216 TYR B O 1
ATOM 4695 N N . LEU B 1 217 ? -14.078 8.5 -4.156 1 94.38 217 LEU B N 1
ATOM 4696 C CA . LEU B 1 217 ? -12.992 7.605 -4.543 1 94.38 217 LEU B CA 1
ATOM 4697 C C . LEU B 1 217 ? -13.266 6.184 -4.074 1 94.38 217 LEU B C 1
ATOM 4699 O O . LEU B 1 217 ? -12.992 5.223 -4.797 1 94.38 217 LEU B O 1
ATOM 4703 N N . ASN B 1 218 ? -13.797 6.078 -2.887 1 95.06 218 ASN B N 1
ATOM 4704 C CA . ASN B 1 218 ? -14.156 4.77 -2.359 1 95.06 218 ASN B CA 1
ATOM 4705 C C . ASN B 1 218 ? -15.227 4.094 -3.221 1 95.06 218 ASN B C 1
ATOM 4707 O O . ASN B 1 218 ? -15.141 2.895 -3.488 1 95.06 218 ASN B O 1
ATOM 4711 N N . LEU B 1 219 ? -16.203 4.879 -3.633 1 94.62 219 LEU B N 1
ATOM 4712 C CA . LEU B 1 219 ? -17.234 4.348 -4.5 1 94.62 219 LEU B CA 1
ATOM 4713 C C . LEU B 1 219 ? -16.656 3.879 -5.828 1 94.62 219 LEU B C 1
ATOM 4715 O O . LEU B 1 219 ? -17.078 2.846 -6.363 1 94.62 219 LEU B O 1
ATOM 4719 N N . LEU B 1 220 ? -15.766 4.598 -6.332 1 94.56 220 LEU B N 1
ATOM 4720 C CA . LEU B 1 220 ? -15.117 4.227 -7.586 1 94.56 220 LEU B CA 1
ATOM 4721 C C . LEU B 1 220 ? -14.367 2.906 -7.438 1 94.56 220 LEU B C 1
ATOM 4723 O O . LEU B 1 220 ? -14.516 2.004 -8.266 1 94.56 220 LEU B O 1
ATOM 4727 N N . ALA B 1 221 ? -13.547 2.822 -6.426 1 94.25 221 ALA B N 1
ATOM 4728 C CA . ALA B 1 221 ? -12.797 1.592 -6.18 1 94.25 221 ALA B CA 1
ATOM 4729 C C . ALA B 1 221 ? -13.742 0.403 -6.008 1 94.25 221 ALA B C 1
ATOM 4731 O O . ALA B 1 221 ? -13.492 -0.677 -6.551 1 94.25 221 ALA B O 1
ATOM 4732 N N . ASN B 1 222 ? -14.812 0.594 -5.312 1 94.12 222 ASN B N 1
ATOM 4733 C CA . ASN B 1 222 ? -15.797 -0.456 -5.082 1 94.12 222 ASN B CA 1
ATOM 4734 C C . ASN B 1 222 ? -16.5 -0.866 -6.375 1 94.12 222 ASN B C 1
ATOM 4736 O O . ASN B 1 222 ? -16.859 -2.031 -6.547 1 94.12 222 ASN B O 1
ATOM 4740 N N . SER B 1 223 ? -16.719 0.077 -7.18 1 95.12 223 SER B N 1
ATOM 4741 C CA . SER B 1 223 ? -17.312 -0.257 -8.469 1 95.12 223 SER B CA 1
ATOM 4742 C C . SER B 1 223 ? -16.453 -1.239 -9.242 1 95.12 223 SER B C 1
ATOM 4744 O O . SER B 1 223 ? -16.953 -2.215 -9.805 1 95.12 223 SER B O 1
ATOM 4746 N N . PHE B 1 224 ? -15.172 -0.994 -9.258 1 93.19 224 PHE B N 1
ATOM 4747 C CA . PHE B 1 224 ? -14.25 -1.883 -9.961 1 93.19 224 PHE B CA 1
ATOM 4748 C C . PHE B 1 224 ? -14.25 -3.27 -9.328 1 93.19 224 PHE B C 1
ATOM 4750 O O . PHE B 1 224 ? -14.336 -4.277 -10.031 1 93.19 224 PHE B O 1
ATOM 4757 N N . ASP B 1 225 ? -14.195 -3.299 -8.055 1 92.56 225 ASP B N 1
ATOM 4758 C CA . ASP B 1 225 ? -14.109 -4.582 -7.363 1 92.56 225 ASP B CA 1
ATOM 4759 C C . ASP B 1 225 ? -15.406 -5.375 -7.52 1 92.56 225 ASP B C 1
ATOM 4761 O O . ASP B 1 225 ? -15.375 -6.582 -7.766 1 92.56 225 ASP B O 1
ATOM 4765 N N . ASN B 1 226 ? -16.562 -4.715 -7.453 1 93.56 226 ASN B N 1
ATOM 4766 C CA . ASN B 1 226 ? -17.844 -5.379 -7.609 1 93.56 226 ASN B CA 1
ATOM 4767 C C . ASN B 1 226 ? -18.047 -5.887 -9.031 1 93.56 226 ASN B C 1
ATOM 4769 O O . ASN B 1 226 ? -18.688 -6.918 -9.242 1 93.56 226 ASN B O 1
ATOM 4773 N N . LEU B 1 227 ? -17.547 -5.176 -9.984 1 93.56 227 LEU B N 1
ATOM 4774 C CA . LEU B 1 227 ? -17.594 -5.652 -11.359 1 93.56 227 LEU B CA 1
ATOM 4775 C C . LEU B 1 227 ? -16.891 -6.996 -11.492 1 93.56 227 LEU B C 1
ATOM 4777 O O . LEU B 1 227 ? -17.422 -7.93 -12.094 1 93.56 227 LEU B O 1
ATOM 4781 N N . VAL B 1 228 ? -15.742 -7.059 -10.859 1 90.88 228 VAL B N 1
ATOM 4782 C CA . VAL B 1 228 ? -14.938 -8.273 -10.945 1 90.88 228 VAL B CA 1
ATOM 4783 C C . VAL B 1 228 ? -15.602 -9.391 -10.148 1 90.88 228 VAL B C 1
ATOM 4785 O O . VAL B 1 228 ? -15.57 -10.555 -10.555 1 90.88 228 VAL B O 1
ATOM 4788 N N . HIS B 1 229 ? -16.188 -9.07 -9.016 1 91.69 229 HIS B N 1
ATOM 4789 C CA . HIS B 1 229 ? -16.953 -10.07 -8.266 1 91.69 229 HIS B CA 1
ATOM 4790 C C . HIS B 1 229 ? -18.047 -10.688 -9.133 1 91.69 229 HIS B C 1
ATOM 4792 O O . HIS B 1 229 ? -18.203 -11.906 -9.156 1 91.69 229 HIS B O 1
ATOM 4798 N N . GLY B 1 230 ? -18.734 -9.875 -9.836 1 93.56 230 GLY B N 1
ATOM 4799 C CA . GLY B 1 230 ? -19.75 -10.383 -10.742 1 93.56 230 GLY B CA 1
ATOM 4800 C C . GLY B 1 230 ? -19.188 -11.297 -11.812 1 93.56 230 GLY B C 1
ATOM 4801 O O . GLY B 1 230 ? -19.75 -12.359 -12.094 1 93.56 230 GLY B O 1
ATOM 4802 N N . MET B 1 231 ? -18.156 -10.852 -12.359 1 90.75 231 MET B N 1
ATOM 4803 C CA . MET B 1 231 ? -17.516 -11.648 -13.406 1 90.75 231 MET B CA 1
ATOM 4804 C C . MET B 1 231 ? -17.047 -12.992 -12.852 1 90.75 231 M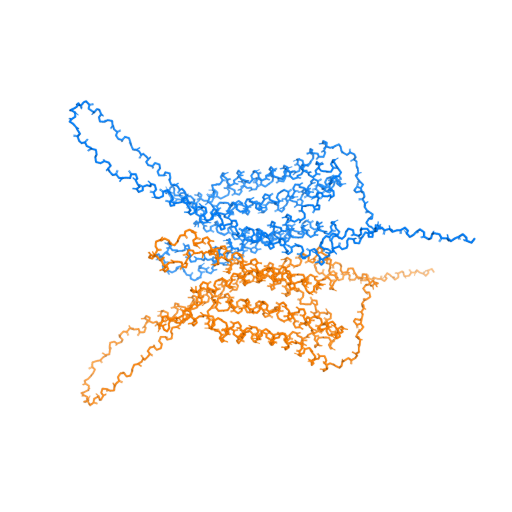ET B C 1
ATOM 4806 O O . MET B 1 231 ? -17.172 -14.023 -13.508 1 90.75 231 MET B O 1
ATOM 4810 N N . SER B 1 232 ? -16.516 -12.938 -11.656 1 89.94 232 SER B N 1
ATOM 4811 C CA . SER B 1 232 ? -16.031 -14.156 -11.016 1 89.94 232 SER B CA 1
ATOM 4812 C C . SER B 1 232 ? -17.156 -15.148 -10.773 1 89.94 232 SER B C 1
ATOM 4814 O O . SER B 1 232 ? -17 -16.344 -10.992 1 89.94 232 SER B O 1
ATOM 4816 N N . VAL B 1 233 ? -18.266 -14.656 -10.344 1 93.31 233 VAL B N 1
ATOM 4817 C CA . VAL B 1 233 ? -19.438 -15.5 -10.117 1 93.31 233 VAL B CA 1
ATOM 4818 C C . VAL B 1 233 ? -19.906 -16.109 -11.445 1 93.31 233 VAL B C 1
ATOM 4820 O O . VAL B 1 233 ? -20.078 -17.328 -11.547 1 93.31 233 VAL B O 1
ATOM 4823 N N . GLY B 1 234 ? -20.031 -15.297 -12.43 1 92 234 GLY B N 1
ATOM 4824 C CA . GLY B 1 234 ? -20.422 -15.781 -13.742 1 92 234 GLY B CA 1
ATOM 4825 C C . GLY B 1 234 ? -19.469 -16.812 -14.305 1 92 234 GLY B C 1
ATOM 4826 O O . GLY B 1 234 ? -19.891 -17.859 -14.789 1 92 234 GLY B O 1
ATOM 4827 N N . ALA B 1 235 ? -18.234 -16.531 -14.227 1 88.19 235 ALA B N 1
ATOM 4828 C CA . ALA B 1 235 ? -17.203 -17.422 -14.758 1 88.19 235 ALA B CA 1
ATOM 4829 C C . ALA B 1 235 ? -17.234 -18.766 -14.039 1 88.19 235 ALA B C 1
ATOM 4831 O O . ALA B 1 235 ? -17.031 -19.812 -14.656 1 88.19 235 ALA B O 1
ATOM 4832 N N . SER B 1 236 ? -17.438 -18.719 -12.766 1 89.94 236 SER B N 1
ATOM 4833 C CA . SER B 1 236 ? -17.453 -19.953 -11.977 1 89.94 236 SER B CA 1
ATOM 4834 C C . SER B 1 236 ? -18.641 -20.844 -12.352 1 89.94 236 SER B C 1
ATOM 4836 O O . SER B 1 236 ? -18.516 -22.062 -12.398 1 89.94 236 SER B O 1
ATOM 4838 N N . TYR B 1 237 ? -19.797 -20.281 -12.672 1 90.75 237 TYR B N 1
ATOM 4839 C CA . TYR B 1 237 ? -20.969 -21.047 -13.078 1 90.75 237 TYR B CA 1
ATOM 4840 C C . TYR B 1 237 ? -20.781 -21.625 -14.477 1 90.75 237 TYR B C 1
ATOM 4842 O O . TYR B 1 237 ? -21.422 -22.625 -14.828 1 90.75 237 TYR B O 1
ATOM 4850 N N . LEU B 1 238 ? -19.984 -20.984 -15.258 1 85.88 238 LEU B N 1
ATOM 4851 C CA . LEU B 1 238 ? -19.672 -21.516 -16.578 1 85.88 238 LEU B CA 1
ATOM 4852 C C . LEU B 1 238 ? -18.859 -22.812 -16.469 1 85.88 238 LEU B C 1
ATOM 4854 O O . LEU B 1 238 ? -18.906 -23.656 -17.359 1 85.88 238 LEU B O 1
ATOM 4858 N N . ILE B 1 239 ? -18.156 -22.922 -15.383 1 84 239 ILE B N 1
ATOM 4859 C CA . ILE B 1 239 ? -17.359 -24.125 -15.141 1 84 239 ILE B CA 1
ATOM 4860 C C . ILE B 1 239 ? -18.25 -25.219 -14.547 1 84 239 ILE B C 1
ATOM 4862 O O . ILE B 1 239 ? -18.312 -26.328 -15.078 1 84 239 ILE B O 1
ATOM 4866 N N . SER B 1 240 ? -18.922 -24.891 -13.422 1 88.25 240 SER B N 1
ATOM 4867 C CA . SER B 1 240 ? -19.859 -25.812 -12.789 1 88.25 240 SER B CA 1
ATOM 4868 C C . SER B 1 240 ? -20.75 -25.109 -11.773 1 88.25 240 SER B C 1
ATOM 4870 O O . SER B 1 240 ? -20.391 -24.047 -11.266 1 88.25 240 SER B O 1
ATOM 4872 N N . TYR B 1 241 ? -21.828 -25.703 -11.516 1 90.81 241 TYR B N 1
ATOM 4873 C CA . TYR B 1 241 ? -22.766 -25.156 -10.531 1 90.81 241 TYR B CA 1
ATOM 4874 C C . TYR B 1 241 ? -22.141 -25.125 -9.141 1 90.81 241 TYR B C 1
ATOM 4876 O O . TYR B 1 241 ? -22.312 -24.156 -8.398 1 90.81 241 TYR B O 1
ATOM 4884 N N . LYS B 1 242 ? -21.453 -26.172 -8.867 1 90.69 242 LYS B N 1
ATOM 4885 C CA . LYS B 1 242 ? -20.797 -26.266 -7.566 1 90.69 242 LYS B CA 1
ATOM 4886 C C . LYS B 1 242 ? -19.797 -25.141 -7.375 1 90.69 242 LYS B C 1
ATOM 4888 O O . LYS B 1 242 ? -19.766 -24.5 -6.324 1 90.69 242 LYS B O 1
ATOM 4893 N N . MET B 1 243 ? -19.031 -24.859 -8.406 1 90.19 243 MET B N 1
ATOM 4894 C CA . MET B 1 243 ? -18.031 -23.797 -8.328 1 90.19 243 MET B CA 1
ATOM 4895 C C . MET B 1 243 ? -18.688 -22.438 -8.203 1 90.19 243 MET B C 1
ATOM 4897 O O . MET B 1 243 ? -18.203 -21.562 -7.496 1 90.19 243 MET B O 1
ATOM 4901 N N . GLY B 1 244 ? -19.766 -22.25 -8.93 1 92.12 244 GLY B N 1
ATOM 4902 C CA . GLY B 1 244 ? -20.516 -21 -8.836 1 92.12 244 GLY B CA 1
ATOM 4903 C C . GLY B 1 244 ? -21.031 -20.719 -7.438 1 92.12 244 GLY B C 1
ATOM 4904 O O . GLY B 1 244 ? -20.875 -19.609 -6.934 1 92.12 244 GLY B O 1
ATOM 4905 N N . ILE B 1 245 ? -21.531 -21.688 -6.816 1 93 245 ILE B N 1
ATOM 4906 C CA . ILE B 1 245 ? -22.062 -21.562 -5.465 1 93 245 ILE B CA 1
ATOM 4907 C C . ILE B 1 245 ? -20.938 -21.281 -4.484 1 93 245 ILE B C 1
ATOM 4909 O O . ILE B 1 245 ? -21.047 -20.406 -3.615 1 93 245 ILE B O 1
ATOM 4913 N N . LEU B 1 246 ? -19.891 -22 -4.645 1 90.44 246 LEU B N 1
ATOM 4914 C CA . LEU B 1 246 ? -18.75 -21.812 -3.75 1 90.44 246 LEU B CA 1
ATOM 4915 C C . LEU B 1 246 ? -18.172 -20.422 -3.875 1 90.44 246 LEU B C 1
ATOM 4917 O O . LEU B 1 246 ? -17.844 -19.781 -2.867 1 90.44 246 LEU B O 1
ATOM 4921 N N . THR B 1 247 ? -18.031 -19.984 -5.074 1 90.88 247 THR B N 1
ATOM 4922 C CA . THR B 1 247 ? -17.547 -18.641 -5.312 1 90.88 247 THR B CA 1
ATOM 4923 C C . THR B 1 247 ? -18.5 -17.594 -4.719 1 90.88 247 THR B C 1
ATOM 4925 O O . THR B 1 247 ? -18.062 -16.641 -4.09 1 90.88 247 THR B O 1
ATOM 4928 N N . THR B 1 248 ? -19.75 -17.812 -4.914 1 93.25 248 THR B N 1
ATOM 4929 C CA . THR B 1 248 ? -20.766 -16.906 -4.363 1 93.25 248 THR B CA 1
ATOM 4930 C C . THR B 1 248 ? -20.656 -16.844 -2.844 1 93.25 248 THR B C 1
ATOM 4932 O O . THR B 1 248 ? -20.656 -15.75 -2.266 1 93.25 248 THR B O 1
ATOM 4935 N N . MET B 1 249 ? -20.469 -17.906 -2.252 1 91.06 249 MET B N 1
ATOM 4936 C CA . MET B 1 249 ? -20.375 -17.969 -0.796 1 91.06 249 MET B CA 1
ATOM 4937 C C . MET B 1 249 ? -19.094 -17.281 -0.307 1 91.06 249 MET B C 1
ATOM 4939 O O . MET B 1 249 ? -19.125 -16.547 0.683 1 91.06 249 MET B O 1
ATOM 4943 N N . ALA B 1 250 ? -18.062 -17.547 -0.984 1 88.38 250 ALA B N 1
ATOM 4944 C CA . ALA B 1 250 ? -16.797 -16.938 -0.618 1 88.38 250 ALA B CA 1
ATOM 4945 C C . ALA B 1 250 ? -16.875 -15.414 -0.688 1 88.38 250 ALA B C 1
ATOM 4947 O O . ALA B 1 250 ? -16.438 -14.719 0.231 1 88.38 250 ALA B O 1
ATOM 4948 N N . ILE B 1 251 ? -17.484 -14.898 -1.726 1 89.56 251 ILE B N 1
ATOM 4949 C CA . ILE B 1 251 ? -17.609 -13.461 -1.929 1 89.56 251 ILE B CA 1
ATOM 4950 C C . ILE B 1 251 ? -18.562 -12.875 -0.894 1 89.56 251 ILE B C 1
ATOM 4952 O O . ILE B 1 251 ? -18.297 -11.812 -0.32 1 89.56 251 ILE B O 1
ATOM 4956 N N . LEU B 1 252 ? -19.609 -13.609 -0.638 1 89.56 252 LEU B N 1
ATOM 4957 C CA . LEU B 1 252 ? -20.609 -13.18 0.334 1 89.56 252 LEU B CA 1
ATOM 4958 C C . LEU B 1 252 ? -19.984 -12.969 1.706 1 89.56 252 LEU B C 1
ATOM 4960 O O . LEU B 1 252 ? -20.266 -11.977 2.381 1 89.56 252 LEU B O 1
ATOM 4964 N N . ILE B 1 253 ? -19.156 -13.766 2.09 1 87.38 253 ILE B N 1
ATOM 4965 C CA . ILE B 1 253 ? -18.594 -13.758 3.434 1 87.38 253 ILE B CA 1
ATOM 4966 C C . ILE B 1 253 ? -17.656 -12.555 3.59 1 87.38 253 ILE B C 1
ATOM 4968 O O . ILE B 1 253 ? -17.719 -11.852 4.602 1 87.38 253 ILE B O 1
ATOM 4972 N N . HIS B 1 254 ? -16.859 -12.305 2.641 1 84.81 254 HIS B N 1
ATOM 4973 C CA . HIS B 1 254 ? -15.922 -11.203 2.842 1 84.81 254 HIS B CA 1
ATOM 4974 C C . HIS B 1 254 ? -16.562 -9.867 2.5 1 84.81 254 HIS B C 1
ATOM 4976 O O . HIS B 1 254 ? -16.078 -8.812 2.93 1 84.81 254 HIS B O 1
ATOM 4982 N N . GLU B 1 255 ? -17.672 -9.867 1.804 1 87.56 255 GLU B N 1
ATOM 4983 C CA . GLU B 1 255 ? -18.375 -8.633 1.469 1 87.56 255 GLU B CA 1
ATOM 4984 C C . GLU B 1 255 ? -19.062 -8.039 2.691 1 87.56 255 GLU B C 1
ATOM 4986 O O . GLU B 1 255 ? -19.25 -6.824 2.781 1 87.56 255 GLU B O 1
ATOM 4991 N N . ILE B 1 256 ? -19.391 -8.781 3.641 1 86 256 ILE B N 1
ATOM 4992 C CA . ILE B 1 256 ? -20.109 -8.32 4.828 1 86 256 ILE B CA 1
ATOM 4993 C C . ILE B 1 256 ? -19.25 -7.293 5.57 1 86 256 ILE B C 1
ATOM 4995 O O . ILE B 1 256 ? -19.656 -6.137 5.719 1 86 256 ILE B O 1
ATOM 4999 N N . PRO B 1 257 ? -18.062 -7.633 6.023 1 84.44 257 PRO B N 1
ATOM 5000 C CA . PRO B 1 257 ? -17.219 -6.617 6.668 1 84.44 257 PRO B CA 1
ATOM 5001 C C . PRO B 1 257 ? -16.891 -5.449 5.742 1 84.44 257 PRO B C 1
ATOM 5003 O O . PRO B 1 257 ? -16.812 -4.301 6.191 1 84.44 257 PRO B O 1
ATOM 5006 N N . HIS B 1 258 ? -16.766 -5.73 4.508 1 87 258 HIS B N 1
ATOM 5007 C CA . HIS B 1 258 ? -16.406 -4.723 3.516 1 87 258 HIS B CA 1
ATOM 5008 C C . HIS B 1 258 ? -17.484 -3.652 3.404 1 87 258 HIS B C 1
ATOM 5010 O O . HIS B 1 258 ? -17.188 -2.463 3.301 1 87 258 HIS B O 1
ATOM 5016 N N . GLU B 1 259 ? -18.672 -4.012 3.455 1 86.56 259 GLU B N 1
ATOM 5017 C CA . GLU B 1 259 ? -19.797 -3.078 3.342 1 86.56 259 GLU B CA 1
ATOM 5018 C C . GLU B 1 259 ? -19.875 -2.162 4.559 1 86.56 259 GLU B C 1
ATOM 5020 O O . GLU B 1 259 ? -20.234 -0.989 4.438 1 86.56 259 GLU B O 1
ATOM 5025 N N . ILE B 1 260 ? -19.609 -2.746 5.66 1 84.75 260 ILE B N 1
ATOM 5026 C CA . ILE B 1 260 ? -19.594 -1.928 6.867 1 84.75 260 ILE B CA 1
ATOM 5027 C C . ILE B 1 260 ? -18.516 -0.852 6.734 1 84.75 260 ILE B C 1
ATOM 5029 O O . ILE B 1 260 ? -18.75 0.319 7.039 1 84.75 260 ILE B O 1
ATOM 5033 N N . VAL B 1 261 ? -17.406 -1.297 6.242 1 87.56 261 VAL B N 1
ATOM 5034 C CA . VAL B 1 261 ? -16.281 -0.403 6.047 1 87.56 261 VAL B CA 1
ATOM 5035 C C . VAL B 1 261 ? -16.656 0.707 5.066 1 87.56 261 VAL B C 1
ATOM 5037 O O . VAL B 1 261 ? -16.422 1.889 5.344 1 87.56 261 VAL B O 1
ATOM 5040 N N . ASP B 1 262 ? -17.219 0.355 4.035 1 91.25 262 ASP B N 1
ATOM 5041 C CA . ASP B 1 262 ? -17.609 1.311 3 1 91.25 262 ASP B CA 1
ATOM 5042 C C . ASP B 1 262 ? -18.641 2.303 3.525 1 91.25 262 ASP B C 1
ATOM 5044 O O . ASP B 1 262 ? -18.578 3.494 3.217 1 91.25 262 ASP B O 1
ATOM 5048 N N . PHE B 1 263 ? -19.547 1.79 4.254 1 88.06 263 PHE B N 1
ATOM 5049 C CA . PHE B 1 263 ? -20.609 2.625 4.809 1 88.06 263 PHE B CA 1
ATOM 5050 C C . PHE B 1 263 ? -20.031 3.691 5.73 1 88.06 263 PHE B C 1
ATOM 5052 O O . PHE B 1 263 ? -20.406 4.863 5.645 1 88.06 263 PHE B O 1
ATOM 5059 N N . VAL B 1 264 ? -19.172 3.307 6.527 1 86.56 264 VAL B N 1
ATOM 5060 C CA . VAL B 1 264 ? -18.547 4.211 7.492 1 86.56 264 VAL B CA 1
ATOM 5061 C C . VAL B 1 264 ? -17.719 5.258 6.758 1 86.56 264 VAL B C 1
ATOM 5063 O O . VAL B 1 264 ? -17.719 6.434 7.129 1 86.56 264 VAL B O 1
ATOM 5066 N N . ILE B 1 265 ? -17.031 4.859 5.734 1 89.25 265 ILE B N 1
ATOM 5067 C CA . ILE B 1 265 ? -16.203 5.773 4.949 1 89.25 265 ILE B CA 1
ATOM 5068 C C . ILE B 1 265 ? -17.094 6.828 4.293 1 89.25 265 ILE B C 1
ATOM 5070 O O . ILE B 1 265 ? -16.766 8.016 4.277 1 89.25 265 ILE B O 1
ATOM 5074 N N . LEU B 1 266 ? -18.234 6.418 3.818 1 90.5 266 LEU B N 1
ATOM 5075 C CA . LEU B 1 266 ? -19.156 7.352 3.166 1 90.5 266 LEU B CA 1
ATOM 5076 C C . LEU B 1 266 ? -19.734 8.336 4.176 1 90.5 266 LEU B C 1
ATOM 5078 O O . LEU B 1 266 ? -19.812 9.539 3.896 1 90.5 266 LEU B O 1
ATOM 5082 N N . LEU B 1 267 ? -20.062 7.863 5.363 1 85.5 267 LEU B N 1
ATOM 5083 C CA . LEU B 1 267 ? -20.578 8.742 6.406 1 85.5 267 LEU B CA 1
ATOM 5084 C C . LEU B 1 267 ? -19.531 9.773 6.816 1 85.5 267 LEU B C 1
ATOM 5086 O O . LEU B 1 267 ? -19.844 10.961 6.93 1 85.5 267 LEU B O 1
ATOM 5090 N N . ARG B 1 268 ? -18.391 9.297 6.918 1 84.19 268 ARG B N 1
ATOM 5091 C CA . ARG B 1 268 ? -17.297 10.18 7.316 1 84.19 268 ARG B CA 1
ATOM 5092 C C . ARG B 1 268 ? -17 11.203 6.227 1 84.19 268 ARG B C 1
ATOM 5094 O O . ARG B 1 268 ? -16.547 12.312 6.516 1 84.19 268 ARG B O 1
ATOM 5101 N N . SER B 1 269 ? -17.266 10.812 5.078 1 88.56 269 SER B N 1
ATOM 5102 C CA . SER B 1 269 ? -16.984 11.68 3.936 1 88.56 269 SER B CA 1
ATOM 5103 C C . SER B 1 269 ? -18.125 12.68 3.715 1 88.56 269 SER B C 1
ATOM 5105 O O . SER B 1 269 ? -18.078 13.469 2.766 1 88.56 269 SER B O 1
ATOM 5107 N N . GLY B 1 270 ? -19.234 12.641 4.539 1 84.69 270 GLY B N 1
ATOM 5108 C CA . GLY B 1 270 ? -20.266 13.656 4.508 1 84.69 270 GLY B CA 1
ATOM 5109 C C . GLY B 1 270 ? -21.578 13.156 3.922 1 84.69 270 GLY B C 1
ATOM 5110 O O . GLY B 1 270 ? -22.531 13.914 3.805 1 84.69 270 GLY B O 1
ATOM 5111 N N . PHE B 1 271 ? -21.594 11.961 3.586 1 86.25 271 PHE B N 1
ATOM 5112 C CA . PHE B 1 271 ? -22.828 11.398 3.08 1 86.25 271 PHE B CA 1
ATOM 5113 C C . PHE B 1 271 ? -23.828 11.195 4.211 1 86.25 271 PHE B C 1
ATOM 5115 O O . PHE B 1 271 ? -23.453 10.852 5.328 1 86.25 271 PHE B O 1
ATOM 5122 N N . SER B 1 272 ? -25.078 11.516 3.881 1 84.25 272 SER B N 1
ATOM 5123 C CA . SER B 1 272 ? -26.125 11.094 4.812 1 84.25 272 SER B CA 1
ATOM 5124 C C . SER B 1 272 ? -26.25 9.578 4.84 1 84.25 272 SER B C 1
ATOM 5126 O O . SER B 1 272 ? -25.781 8.883 3.936 1 84.25 272 SER B O 1
ATOM 5128 N N . CYS B 1 273 ? -26.859 9.016 5.828 1 82.44 273 CYS B N 1
ATOM 5129 C CA . CYS B 1 273 ? -27.062 7.574 5.938 1 82.44 273 CYS B CA 1
ATOM 5130 C C . CYS B 1 273 ? -27.844 7.047 4.738 1 82.44 273 CYS B C 1
ATOM 5132 O O . CYS B 1 273 ? -27.5 6.004 4.176 1 82.44 273 CYS B O 1
ATOM 5134 N N . TYR B 1 274 ? -28.828 7.746 4.324 1 84 274 TYR B N 1
ATOM 5135 C CA . TYR B 1 274 ? -29.656 7.336 3.193 1 84 274 TYR B CA 1
ATOM 5136 C C . TYR B 1 274 ? -28.859 7.367 1.896 1 84 274 TYR B C 1
ATOM 5138 O O . TYR B 1 274 ? -28.953 6.453 1.077 1 84 274 TYR B O 1
ATOM 5146 N N . ASP B 1 275 ? -28.125 8.383 1.746 1 89.56 275 ASP B N 1
ATOM 5147 C CA . ASP B 1 275 ? -27.312 8.492 0.536 1 89.56 275 ASP B CA 1
ATOM 5148 C C . ASP B 1 275 ? -26.25 7.398 0.483 1 89.56 275 ASP B C 1
ATOM 5150 O O . ASP B 1 275 ? -25.938 6.879 -0.59 1 89.56 275 ASP B O 1
ATOM 5154 N N . ALA B 1 276 ? -25.656 7.148 1.633 1 89.19 276 ALA B N 1
ATOM 5155 C CA . ALA B 1 276 ? -24.672 6.074 1.71 1 89.19 276 ALA B CA 1
ATOM 5156 C C . ALA B 1 276 ? -25.297 4.727 1.346 1 89.19 276 ALA B C 1
ATOM 5158 O O . ALA B 1 276 ? -24.703 3.941 0.608 1 89.19 276 ALA B O 1
ATOM 5159 N N . PHE B 1 277 ? -26.5 4.539 1.832 1 86.06 277 PHE B N 1
ATOM 5160 C CA . PHE B 1 277 ? -27.234 3.303 1.552 1 86.06 277 PHE B CA 1
ATOM 5161 C C . PHE B 1 277 ? -27.531 3.18 0.064 1 86.06 277 PHE B C 1
ATOM 5163 O O . PHE B 1 277 ? -27.312 2.129 -0.538 1 86.06 277 PHE B O 1
ATOM 5170 N N . LYS B 1 278 ? -28.016 4.148 -0.509 1 89.38 278 LYS B N 1
ATOM 5171 C CA . LYS B 1 278 ? -28.344 4.152 -1.933 1 89.38 278 LYS B CA 1
ATOM 5172 C C . LYS B 1 278 ? -27.094 3.916 -2.779 1 89.38 278 LYS B C 1
ATOM 5174 O O . LYS B 1 278 ? -27.141 3.215 -3.791 1 89.38 278 LYS B O 1
ATOM 5179 N N . ALA B 1 279 ? -26.047 4.555 -2.395 1 91.31 279 ALA B N 1
ATOM 5180 C CA . ALA B 1 279 ? -24.797 4.387 -3.127 1 91.31 279 ALA B CA 1
ATOM 5181 C C . ALA B 1 279 ? -24.328 2.932 -3.098 1 91.31 279 ALA B C 1
ATOM 5183 O O . ALA B 1 279 ? -23.922 2.385 -4.121 1 91.31 279 ALA B O 1
ATOM 5184 N N . GLN B 1 280 ? -24.484 2.354 -1.962 1 88.94 280 GLN B N 1
ATOM 5185 C CA . GLN B 1 280 ? -24.094 0.958 -1.812 1 88.94 280 GLN B CA 1
ATOM 5186 C C . GLN B 1 280 ? -24.984 0.04 -2.635 1 88.94 280 GLN B C 1
ATOM 5188 O O . GLN B 1 280 ? -24.516 -0.919 -3.246 1 88.94 280 GLN B O 1
ATOM 5193 N N . LEU B 1 281 ? -26.234 0.348 -2.648 1 86.88 281 LEU B N 1
ATOM 5194 C CA . LEU B 1 281 ? -27.172 -0.431 -3.438 1 86.88 281 LEU B CA 1
ATOM 5195 C C . LEU B 1 281 ? -26.859 -0.328 -4.926 1 86.88 281 LEU B C 1
ATOM 5197 O O . LEU B 1 281 ? -27.031 -1.297 -5.668 1 86.88 281 LEU B O 1
ATOM 5201 N N . SER B 1 282 ? -26.469 0.761 -5.332 1 92.12 282 SER B N 1
ATOM 5202 C CA . SER B 1 282 ? -26.141 0.974 -6.738 1 92.12 282 SER B CA 1
ATOM 5203 C C . SER B 1 282 ? -24.984 0.097 -7.18 1 92.12 282 SER B C 1
ATOM 5205 O O . SER B 1 282 ? -24.875 -0.269 -8.352 1 92.12 282 SER B O 1
ATOM 5207 N N . LEU B 1 283 ? -24.094 -0.253 -6.266 1 92.81 283 LEU B N 1
ATOM 5208 C CA . LEU B 1 283 ? -22.938 -1.097 -6.578 1 92.81 283 LEU B CA 1
ATOM 5209 C C . LEU B 1 283 ? -23.391 -2.51 -6.938 1 92.81 283 LEU B C 1
ATOM 5211 O O . LEU B 1 283 ? -22.672 -3.232 -7.633 1 92.81 283 LEU B O 1
ATOM 5215 N N . SER B 1 284 ? -24.609 -2.891 -6.473 1 90.19 284 SER B N 1
ATOM 5216 C CA . SER B 1 284 ? -25.172 -4.188 -6.844 1 90.19 284 SER B CA 1
ATOM 5217 C C . SER B 1 284 ? -25.438 -4.27 -8.344 1 90.19 284 SER B C 1
ATOM 5219 O O . SER B 1 284 ? -25.312 -5.34 -8.938 1 90.19 284 SER B O 1
ATOM 5221 N N . ILE B 1 285 ? -25.734 -3.203 -8.898 1 93.69 285 ILE B N 1
ATOM 5222 C CA . ILE B 1 285 ? -25.953 -3.139 -10.336 1 93.69 285 ILE B CA 1
ATOM 5223 C C . ILE B 1 285 ? -24.641 -3.428 -11.07 1 93.69 285 ILE B C 1
ATOM 5225 O O . ILE B 1 285 ? -24.641 -4.125 -12.086 1 93.69 285 ILE B O 1
ATOM 5229 N N . VAL B 1 286 ? -23.625 -2.918 -10.539 1 94.81 286 VAL B N 1
ATOM 5230 C CA . VAL B 1 286 ? -22.312 -3.117 -11.156 1 94.81 286 VAL B CA 1
ATOM 5231 C C . VAL B 1 286 ? -21.938 -4.598 -11.102 1 94.81 286 VAL B C 1
ATOM 5233 O O . VAL B 1 286 ? -21.391 -5.137 -12.062 1 94.81 286 VAL B O 1
ATOM 5236 N N . THR B 1 287 ? -22.219 -5.227 -9.992 1 94.62 287 THR B N 1
ATOM 5237 C CA . THR B 1 287 ? -21.969 -6.656 -9.867 1 94.62 287 THR B CA 1
ATOM 5238 C C . THR B 1 287 ? -22.766 -7.441 -10.906 1 94.62 287 THR B C 1
ATOM 5240 O O . THR B 1 287 ? -22.219 -8.352 -11.547 1 94.62 287 THR B O 1
ATOM 5243 N N . LEU B 1 288 ? -23.984 -7.074 -11.078 1 94.5 288 LEU B N 1
ATOM 5244 C CA . LEU B 1 288 ? -24.828 -7.727 -12.07 1 94.5 288 LEU B CA 1
ATOM 5245 C C . LEU B 1 288 ? -24.281 -7.496 -13.477 1 94.5 288 LEU B C 1
ATOM 5247 O O . LEU B 1 288 ? -24.328 -8.398 -14.312 1 94.5 288 LEU B O 1
ATOM 5251 N N . MET B 1 289 ? -23.844 -6.332 -13.703 1 94.81 289 MET B N 1
ATOM 5252 C CA . MET B 1 289 ? -23.266 -6.016 -15 1 94.81 289 MET B CA 1
ATOM 5253 C C . MET B 1 289 ? -22.031 -6.887 -15.273 1 94.81 289 MET B C 1
ATOM 5255 O O . MET B 1 289 ? -21.844 -7.375 -16.391 1 94.81 289 MET B O 1
ATOM 5259 N N . GLY B 1 290 ? -21.219 -7.07 -14.281 1 93.56 290 GLY B N 1
ATOM 5260 C CA . GLY B 1 290 ? -20.062 -7.93 -14.43 1 93.56 290 GLY B CA 1
ATOM 5261 C C . GLY B 1 290 ? -20.422 -9.367 -14.773 1 93.56 290 GLY B C 1
ATOM 5262 O O . GLY B 1 290 ? -19.844 -9.953 -15.688 1 93.56 290 GLY B O 1
ATOM 5263 N N . SER B 1 291 ? -21.359 -9.93 -14.055 1 93.62 291 SER B N 1
ATOM 5264 C CA . SER B 1 291 ? -21.781 -11.305 -14.289 1 93.62 291 SER B CA 1
ATOM 5265 C C . SER B 1 291 ? -22.391 -11.469 -15.688 1 93.62 291 SER B C 1
ATOM 5267 O O . SER B 1 291 ? -22.078 -12.43 -16.391 1 93.62 291 SER B O 1
ATOM 5269 N N . SER B 1 292 ? -23.172 -10.516 -16.062 1 92.38 292 SER B N 1
ATOM 5270 C CA . SER B 1 292 ? -23.797 -10.57 -17.375 1 92.38 292 SER B CA 1
ATOM 5271 C C . SER B 1 292 ? -22.766 -10.461 -18.484 1 92.38 292 SER B C 1
ATOM 5273 O O . SER B 1 292 ? -22.891 -11.109 -19.531 1 92.38 292 SER B O 1
ATOM 5275 N N . THR B 1 293 ? -21.828 -9.664 -18.328 1 90.38 293 THR B N 1
ATOM 5276 C CA . THR B 1 293 ? -20.781 -9.461 -19.328 1 90.38 293 THR B CA 1
ATOM 5277 C C . THR B 1 293 ? -20.016 -10.758 -19.578 1 90.38 293 THR B C 1
ATOM 5279 O O . THR B 1 293 ? -19.812 -11.133 -20.734 1 90.38 293 THR B O 1
ATOM 5282 N N . ILE B 1 294 ? -19.672 -11.469 -18.547 1 88.75 294 ILE B N 1
ATOM 5283 C CA . ILE B 1 294 ? -18.891 -12.68 -18.703 1 88.75 294 ILE B CA 1
ATOM 5284 C C . ILE B 1 294 ? -19.719 -13.766 -19.375 1 88.75 294 ILE B C 1
ATOM 5286 O O . ILE B 1 294 ? -19.219 -14.523 -20.203 1 88.75 294 ILE B O 1
ATOM 5290 N N . ILE B 1 295 ? -20.969 -13.859 -19.016 1 88.75 295 ILE B N 1
ATOM 5291 C CA . ILE B 1 295 ? -21.875 -14.844 -19.609 1 88.75 295 ILE B CA 1
ATOM 5292 C C . ILE B 1 295 ? -22.078 -14.531 -21.094 1 88.75 295 ILE B C 1
ATOM 5294 O O . ILE B 1 295 ? -22.062 -15.43 -21.938 1 88.75 295 ILE B O 1
ATOM 5298 N N . TYR B 1 296 ? -22.234 -13.234 -21.297 1 88.38 296 TYR B N 1
ATOM 5299 C CA . TYR B 1 296 ? -22.406 -12.797 -22.672 1 88.38 296 TYR B CA 1
ATOM 5300 C C . TYR B 1 296 ? -21.172 -13.086 -23.516 1 88.38 296 TYR B C 1
ATOM 5302 O O . TYR B 1 296 ? -21.266 -13.555 -24.641 1 88.38 296 TYR B O 1
ATOM 5310 N N . LEU B 1 297 ? -20.078 -12.828 -23.031 1 85.12 297 LEU B N 1
ATOM 5311 C CA . LEU B 1 297 ? -18.828 -13.055 -23.75 1 85.12 297 LEU B CA 1
ATOM 5312 C C . LEU B 1 297 ? -18.594 -14.547 -23.969 1 85.12 297 LEU B C 1
ATOM 5314 O O . LEU B 1 297 ? -18.031 -14.945 -25 1 85.12 297 LEU B O 1
ATOM 5318 N N . ASP B 1 298 ? -18.953 -15.383 -22.984 1 82.38 298 ASP B N 1
ATOM 5319 C CA . ASP B 1 298 ? -18.828 -16.828 -23.125 1 82.38 298 ASP B CA 1
ATOM 5320 C C . ASP B 1 298 ? -19.75 -17.344 -24.219 1 82.38 298 ASP B C 1
ATOM 5322 O O . ASP B 1 298 ? -19.391 -18.25 -24.969 1 82.38 298 ASP B O 1
ATOM 5326 N N . TYR B 1 299 ? -20.938 -16.781 -24.188 1 80.19 299 TYR B N 1
ATOM 5327 C CA . TYR B 1 299 ? -21.906 -17.172 -25.203 1 80.19 299 TYR B CA 1
ATOM 5328 C C . TYR B 1 299 ? -21.359 -16.938 -26.594 1 80.19 299 TYR B C 1
ATOM 5330 O O . TYR B 1 299 ? -21.594 -17.734 -27.516 1 80.19 299 TYR B O 1
ATOM 5338 N N . TYR B 1 300 ? -20.578 -15.961 -26.734 1 78.56 300 TYR B N 1
ATOM 5339 C CA . TYR B 1 300 ? -20 -15.641 -28.031 1 78.56 300 TYR B CA 1
ATOM 5340 C C . TYR B 1 300 ? -18.578 -16.172 -28.141 1 78.56 300 TYR B C 1
ATOM 5342 O O . TYR B 1 300 ? -17.812 -15.758 -29.016 1 78.56 300 TYR B O 1
ATOM 5350 N N . GLN B 1 301 ? -18.109 -17.109 -27.312 1 66.69 301 GLN B N 1
ATOM 5351 C CA . GLN B 1 301 ? -16.844 -17.828 -27.281 1 66.69 301 GLN B CA 1
ATOM 5352 C C . GLN B 1 301 ? -15.672 -16.875 -27.094 1 66.69 301 GLN B C 1
ATOM 5354 O O . GLN B 1 301 ? -14.609 -17.047 -27.703 1 66.69 301 GLN B O 1
ATOM 5359 N N . ARG B 1 302 ? -15.898 -15.93 -26.344 1 59.66 302 ARG B N 1
ATOM 5360 C CA . ARG B 1 302 ? -14.852 -14.938 -26.109 1 59.66 302 ARG B CA 1
ATOM 5361 C C . ARG B 1 302 ? -14.547 -14.812 -24.625 1 59.66 302 ARG B C 1
ATOM 5363 O O . ARG B 1 302 ? -14.008 -13.797 -24.188 1 59.66 302 ARG B O 1
ATOM 5370 N N . SER B 1 303 ? -14.828 -15.883 -23.875 1 59.97 303 SER B N 1
ATOM 5371 C CA . SER B 1 303 ? -14.742 -15.766 -22.422 1 59.97 303 SER B CA 1
ATOM 5372 C C . SER B 1 303 ? -13.297 -15.773 -21.953 1 59.97 303 SER B C 1
ATOM 5374 O O . SER B 1 303 ? -12.93 -15.031 -21.031 1 59.97 303 SER B O 1
ATOM 5376 N N . SER B 1 304 ? -12.477 -16.609 -22.641 1 63.28 304 SER B N 1
ATOM 5377 C CA . SER B 1 304 ? -11.078 -16.672 -22.234 1 63.28 304 SER B CA 1
ATOM 5378 C C . SER B 1 304 ? -10.383 -15.328 -22.422 1 63.28 304 SER B C 1
ATOM 5380 O O . SER B 1 304 ? -9.602 -14.906 -21.578 1 63.28 304 SER B O 1
ATOM 5382 N N . THR B 1 305 ? -10.82 -14.789 -23.422 1 64.81 305 THR B N 1
ATOM 5383 C CA . THR B 1 305 ? -10.25 -13.477 -23.719 1 64.81 305 THR B CA 1
ATOM 5384 C C . THR B 1 305 ? -10.742 -12.438 -22.719 1 64.81 305 THR B C 1
ATOM 5386 O O . THR B 1 305 ? -9.977 -11.555 -22.312 1 64.81 305 THR B O 1
ATOM 5389 N N . ALA B 1 306 ? -11.922 -12.625 -22.281 1 62.19 306 ALA B N 1
ATOM 5390 C CA . ALA B 1 306 ? -12.5 -11.641 -21.375 1 62.19 306 ALA B CA 1
ATOM 5391 C C . ALA B 1 306 ? -11.805 -11.68 -20.016 1 62.19 306 ALA B C 1
ATOM 5393 O O . ALA B 1 306 ? -11.461 -10.633 -19.453 1 62.19 306 ALA B O 1
ATOM 5394 N N . LEU B 1 307 ? -11.555 -12.805 -19.547 1 66.81 307 LEU B N 1
ATOM 5395 C CA . LEU B 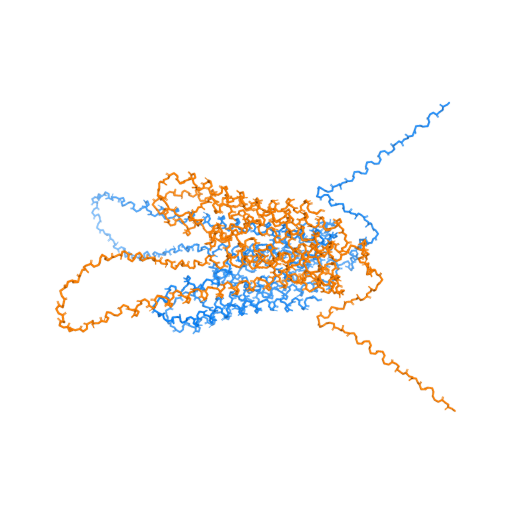1 307 ? -10.922 -12.906 -18.234 1 66.81 307 LEU B CA 1
ATOM 5396 C C . LEU B 1 307 ? -9.5 -12.375 -18.281 1 66.81 307 LEU B C 1
ATOM 5398 O O . LEU B 1 307 ? -9.055 -11.719 -17.328 1 66.81 307 LEU B O 1
ATOM 5402 N N . SER B 1 308 ? -8.922 -12.57 -19.422 1 75.31 308 SER B N 1
ATOM 5403 C CA . SER B 1 308 ? -7.562 -12.062 -19.562 1 75.31 308 SER B CA 1
ATOM 5404 C C . SER B 1 308 ? -7.539 -10.539 -19.578 1 75.31 308 SER B C 1
ATOM 5406 O O . SER B 1 308 ? -6.598 -9.922 -19.078 1 75.31 308 SER B O 1
ATOM 5408 N N . PHE B 1 309 ? -8.711 -9.992 -20.016 1 78.5 309 PHE B N 1
ATOM 5409 C CA . PHE B 1 309 ? -8.766 -8.539 -20.172 1 78.5 309 PHE B CA 1
ATOM 5410 C C . PHE B 1 309 ? -9.102 -7.875 -18.844 1 78.5 309 PHE B C 1
ATOM 5412 O O . PHE B 1 309 ? -8.938 -6.664 -18.688 1 78.5 309 PHE B O 1
ATOM 5419 N N . THR B 1 310 ? -9.422 -8.609 -17.844 1 85 310 THR B N 1
ATOM 5420 C CA . THR B 1 310 ? -9.867 -7.996 -16.594 1 85 310 THR B CA 1
ATOM 5421 C C . THR B 1 310 ? -8.836 -8.211 -15.484 1 85 310 THR B C 1
ATOM 5423 O O . THR B 1 310 ? -9.039 -7.789 -14.352 1 85 310 THR B O 1
ATOM 5426 N N . LEU B 1 311 ? -7.645 -8.781 -15.852 1 89.75 311 LEU B N 1
ATOM 5427 C CA . LEU B 1 311 ? -6.641 -9.156 -14.867 1 89.75 311 LEU B CA 1
ATOM 5428 C C . LEU B 1 311 ? -6.07 -7.926 -14.164 1 89.75 311 LEU B C 1
ATOM 5430 O O . LEU B 1 311 ? -5.66 -8 -13.008 1 89.75 311 LEU B O 1
ATOM 5434 N N . TRP B 1 312 ? -6.16 -6.797 -14.836 1 90.75 312 TRP B N 1
ATOM 5435 C CA . TRP B 1 312 ? -5.535 -5.582 -14.32 1 90.75 312 TRP B CA 1
ATOM 5436 C C . TRP B 1 312 ? -6.453 -4.879 -13.32 1 90.75 312 TRP B C 1
ATOM 5438 O O . TRP B 1 312 ? -6.008 -4.027 -12.555 1 90.75 312 TRP B O 1
ATOM 5448 N N . ILE B 1 313 ? -7.699 -5.242 -13.281 1 92.38 313 ILE B N 1
ATOM 5449 C CA . ILE B 1 313 ? -8.703 -4.465 -12.555 1 92.38 313 ILE B CA 1
ATOM 5450 C C . ILE B 1 313 ? -8.5 -4.637 -11.055 1 92.38 313 ILE B C 1
ATOM 5452 O O . ILE B 1 313 ? -8.492 -3.656 -10.305 1 92.38 313 ILE B O 1
ATOM 5456 N N . LEU B 1 314 ? -8.266 -5.875 -10.609 1 92.69 314 LEU B N 1
ATOM 5457 C CA . LEU B 1 314 ? -8.18 -6.129 -9.172 1 92.69 314 LEU B CA 1
ATOM 5458 C C . LEU B 1 314 ? -6.934 -5.484 -8.578 1 92.69 314 LEU B C 1
ATOM 5460 O O . LEU B 1 314 ? -7.008 -4.793 -7.562 1 92.69 314 LEU B O 1
ATOM 5464 N N . PRO B 1 315 ? -5.75 -5.664 -9.258 1 94.88 315 PRO B N 1
ATOM 5465 C CA . PRO B 1 315 ? -4.578 -4.98 -8.719 1 94.88 315 PRO B CA 1
ATOM 5466 C C . PRO B 1 315 ? -4.719 -3.459 -8.734 1 94.88 315 PRO B C 1
ATOM 5468 O O . PRO B 1 315 ? -4.277 -2.781 -7.805 1 94.88 315 PRO B O 1
ATOM 5471 N N . LEU B 1 316 ? -5.32 -2.939 -9.727 1 95 316 LEU B N 1
ATOM 5472 C CA . LEU B 1 316 ? -5.586 -1.506 -9.789 1 95 316 LEU B CA 1
ATOM 5473 C C . LEU B 1 316 ? -6.477 -1.065 -8.633 1 95 316 LEU B C 1
ATOM 5475 O O . LEU B 1 316 ? -6.199 -0.059 -7.977 1 95 316 LEU B O 1
ATOM 5479 N N . THR B 1 317 ? -7.512 -1.8 -8.398 1 94.56 317 THR B N 1
ATOM 5480 C CA . THR B 1 317 ? -8.445 -1.524 -7.309 1 94.56 317 THR B CA 1
ATOM 5481 C C . THR B 1 317 ? -7.742 -1.605 -5.957 1 94.56 317 THR B C 1
ATOM 5483 O O . THR B 1 317 ? -7.988 -0.785 -5.074 1 94.56 317 THR B O 1
ATOM 5486 N N . ALA B 1 318 ? -6.871 -2.645 -5.844 1 96.12 318 ALA B N 1
ATOM 5487 C CA . ALA B 1 318 ? -6.074 -2.777 -4.625 1 96.12 318 ALA B CA 1
ATOM 5488 C C . ALA B 1 318 ? -5.266 -1.511 -4.355 1 96.12 318 ALA B C 1
ATOM 5490 O O . ALA B 1 318 ? -5.215 -1.027 -3.223 1 96.12 318 ALA B O 1
ATOM 5491 N N . GLY B 1 319 ? -4.676 -0.972 -5.391 1 96.5 319 GLY B N 1
ATOM 5492 C CA . GLY B 1 319 ? -3.949 0.281 -5.262 1 96.5 319 GLY B CA 1
ATOM 5493 C C . GLY B 1 319 ? -4.816 1.426 -4.773 1 96.5 319 GLY B C 1
ATOM 5494 O O . GLY B 1 319 ? -4.387 2.227 -3.939 1 96.5 319 GLY B O 1
ATOM 5495 N N . GLY B 1 320 ? -5.977 1.502 -5.312 1 95.31 320 GLY B N 1
ATOM 5496 C CA . GLY B 1 320 ? -6.918 2.52 -4.871 1 95.31 320 GLY B CA 1
ATOM 5497 C C . GLY B 1 320 ? -7.289 2.391 -3.406 1 95.31 320 GLY B C 1
ATOM 5498 O O . GLY B 1 320 ? -7.301 3.383 -2.674 1 95.31 320 GLY B O 1
ATOM 5499 N N . PHE B 1 321 ? -7.57 1.211 -2.969 1 95.44 321 PHE B N 1
ATOM 5500 C CA . PHE B 1 321 ? -7.941 0.969 -1.58 1 95.44 321 PHE B CA 1
ATOM 5501 C C . PHE B 1 321 ? -6.77 1.249 -0.648 1 95.44 321 PHE B C 1
ATOM 5503 O O . PHE B 1 321 ? -6.957 1.768 0.455 1 95.44 321 PHE B O 1
ATOM 5510 N N . ILE B 1 322 ? -5.578 0.883 -1.087 1 96.38 322 ILE B N 1
ATOM 5511 C CA . ILE B 1 322 ? -4.383 1.182 -0.304 1 96.38 322 ILE B CA 1
ATOM 5512 C C . ILE B 1 322 ? -4.25 2.691 -0.121 1 96.38 322 ILE B C 1
ATOM 5514 O O . ILE B 1 322 ? -3.996 3.17 0.988 1 96.38 322 ILE B O 1
ATOM 5518 N N . TYR B 1 323 ? -4.445 3.377 -1.141 1 95.38 323 TYR B N 1
ATOM 5519 C CA . TYR B 1 323 ? -4.371 4.832 -1.111 1 95.38 323 TYR B CA 1
ATOM 5520 C C . TYR B 1 323 ? -5.375 5.414 -0.123 1 95.38 323 TYR B C 1
ATOM 5522 O O . TYR B 1 323 ? -5.012 6.223 0.735 1 95.38 323 TYR B O 1
ATOM 5530 N N . ILE B 1 324 ? -6.59 5.047 -0.247 1 93.81 324 ILE B N 1
ATOM 5531 C CA . ILE B 1 324 ? -7.664 5.566 0.592 1 93.81 324 ILE B CA 1
ATOM 5532 C C . ILE B 1 324 ? -7.387 5.223 2.055 1 93.81 324 ILE B C 1
ATOM 5534 O O . ILE B 1 324 ? -7.496 6.082 2.932 1 93.81 324 ILE B O 1
ATOM 5538 N N . ALA B 1 325 ? -7.023 4.008 2.316 1 94.56 325 ALA B N 1
ATOM 5539 C CA . ALA B 1 325 ? -6.844 3.52 3.68 1 94.56 325 ALA B CA 1
ATOM 5540 C C . ALA B 1 325 ? -5.648 4.191 4.352 1 94.56 325 ALA B C 1
ATOM 5542 O O . ALA B 1 325 ? -5.738 4.633 5.496 1 94.56 325 ALA B O 1
ATOM 5543 N N . LEU B 1 326 ? -4.594 4.336 3.59 1 94.94 326 LEU B N 1
ATOM 5544 C CA . LEU B 1 326 ? -3.348 4.723 4.242 1 94.94 326 LEU B CA 1
ATOM 5545 C C . LEU B 1 326 ? -3.09 6.215 4.082 1 94.94 326 LEU B C 1
ATOM 5547 O O . LEU B 1 326 ? -2.482 6.844 4.953 1 94.94 326 LEU B O 1
ATOM 5551 N N . THR B 1 327 ? -3.529 6.805 3.049 1 92.88 327 THR B N 1
ATOM 5552 C CA . THR B 1 327 ? -3.246 8.219 2.814 1 92.88 327 THR B CA 1
ATOM 5553 C C . THR B 1 327 ? -4.348 9.094 3.402 1 92.88 327 THR B C 1
ATOM 5555 O O . THR B 1 327 ? -4.082 10.195 3.883 1 92.88 327 THR B O 1
ATOM 5558 N N . ASN B 1 328 ? -5.559 8.609 3.396 1 90.94 328 ASN B N 1
ATOM 5559 C CA . ASN B 1 328 ? -6.676 9.445 3.818 1 90.94 328 ASN B CA 1
ATOM 5560 C C . ASN B 1 328 ? -7.172 9.055 5.211 1 90.94 328 ASN B C 1
ATOM 5562 O O . ASN B 1 328 ? -7.301 9.914 6.086 1 90.94 328 ASN B O 1
ATOM 5566 N N . LEU B 1 329 ? -7.344 7.82 5.449 1 89.94 329 LEU B N 1
ATOM 5567 C CA . LEU B 1 329 ? -8.078 7.41 6.641 1 89.94 329 LEU B CA 1
ATOM 5568 C C . LEU B 1 329 ? -7.137 7.207 7.82 1 89.94 329 LEU B C 1
ATOM 5570 O O . LEU B 1 329 ? -7.426 7.652 8.93 1 89.94 329 LEU B O 1
ATOM 5574 N N . LEU B 1 330 ? -6.031 6.578 7.582 1 91 330 LEU B N 1
ATOM 5575 C CA . LEU B 1 330 ? -5.145 6.207 8.68 1 91 330 LEU B CA 1
ATOM 5576 C C . LEU B 1 330 ? -4.574 7.449 9.359 1 91 330 LEU B C 1
ATOM 5578 O O . LEU B 1 330 ? -4.578 7.543 10.586 1 91 330 LEU B O 1
ATOM 5582 N N . PRO B 1 331 ? -4.102 8.438 8.633 1 87.12 331 PRO B N 1
ATOM 5583 C CA . PRO B 1 331 ? -3.611 9.648 9.297 1 87.12 331 PRO B CA 1
ATOM 5584 C C . PRO B 1 331 ? -4.684 10.336 10.141 1 87.12 331 PRO B C 1
ATOM 5586 O O . PRO B 1 331 ? -4.383 10.891 11.203 1 87.12 331 PRO B O 1
ATOM 5589 N N . GLU B 1 332 ? -5.824 10.328 9.641 1 81.19 332 GLU B N 1
ATOM 5590 C CA . GLU B 1 332 ? -6.93 10.922 10.391 1 81.19 332 GLU B CA 1
ATOM 5591 C C . GLU B 1 332 ? -7.137 10.219 11.727 1 81.19 332 GLU B C 1
ATOM 5593 O O . GLU B 1 332 ? -7.496 10.852 12.719 1 81.19 332 GLU B O 1
ATOM 5598 N N . LEU B 1 333 ? -6.938 9.008 11.758 1 82.56 333 LEU B N 1
ATOM 5599 C CA . LEU B 1 333 ? -7.125 8.203 12.961 1 82.56 333 LEU B CA 1
ATOM 5600 C C . LEU B 1 333 ? -5.988 8.43 13.953 1 82.56 333 LEU B C 1
ATOM 5602 O O . LEU B 1 333 ? -6.203 8.43 15.164 1 82.56 333 LEU B O 1
ATOM 5606 N N . LEU B 1 334 ? -4.824 8.672 13.422 1 79.94 334 LEU B N 1
ATOM 5607 C CA . LEU B 1 334 ? -3.643 8.789 14.266 1 79.94 334 LEU B CA 1
ATOM 5608 C C . LEU B 1 334 ? -3.486 10.211 14.797 1 79.94 334 LEU B C 1
ATOM 5610 O O . LEU B 1 334 ? -2.828 10.43 15.812 1 79.94 334 LEU B O 1
ATOM 5614 N N . ASN B 1 335 ? -4.035 11.156 14.008 1 73.38 335 ASN B N 1
ATOM 5615 C CA . ASN B 1 335 ? -3.938 12.547 14.438 1 73.38 335 ASN B CA 1
ATOM 5616 C C . ASN B 1 335 ? -5.004 12.891 15.469 1 73.38 335 ASN B C 1
ATOM 5618 O O . ASN B 1 335 ? -6.168 13.102 15.125 1 73.38 335 ASN B O 1
ATOM 5622 N N . LEU B 1 336 ? -4.641 12.844 16.734 1 60.75 336 LEU B N 1
ATOM 5623 C CA . LEU B 1 336 ? -5.543 13.141 17.844 1 60.75 336 LEU B CA 1
ATOM 5624 C C . LEU B 1 336 ? -5.727 14.648 18 1 60.75 336 LEU B C 1
ATOM 5626 O O . LEU B 1 336 ? -6.703 15.094 18.609 1 60.75 336 LEU B O 1
ATOM 5630 N N . ASP B 1 337 ? -4.723 15.5 17.578 1 53.91 337 ASP B N 1
ATOM 5631 C CA . ASP B 1 337 ? -4.688 16.922 17.906 1 53.91 337 ASP B CA 1
ATOM 5632 C C . ASP B 1 337 ? -5.777 17.688 17.141 1 53.91 337 ASP B C 1
ATOM 5634 O O . ASP B 1 337 ? -6.285 18.703 17.625 1 53.91 337 ASP B O 1
ATOM 5638 N N . SER B 1 338 ? -5.957 17.5 15.875 1 44.97 338 SER B N 1
ATOM 5639 C CA . SER B 1 338 ? -6.895 18.391 15.195 1 44.97 338 SER B CA 1
ATOM 5640 C C . SER B 1 338 ? -8.258 18.375 15.867 1 44.97 338 SER B C 1
ATOM 5642 O O . SER B 1 338 ? -9.031 19.328 15.742 1 44.97 338 SER B O 1
ATOM 5644 N N . GLU B 1 339 ? -8.648 17.391 16.375 1 44.78 339 GLU B N 1
ATOM 5645 C CA . GLU B 1 339 ? -10.047 17.281 16.797 1 44.78 339 GLU B CA 1
ATOM 5646 C C . GLU B 1 339 ? -10.25 17.875 18.188 1 44.78 339 GLU B C 1
ATOM 5648 O O . GLU B 1 339 ? -11.367 18.203 18.562 1 44.78 339 GLU B O 1
ATOM 5653 N N . THR B 1 340 ? -9.211 17.797 19 1 40.16 340 THR B N 1
ATOM 5654 C CA . THR B 1 340 ? -9.508 18.188 20.375 1 40.16 340 THR B CA 1
ATOM 5655 C C . THR B 1 340 ? -9.523 19.719 20.5 1 40.16 340 THR B C 1
ATOM 5657 O O . THR B 1 340 ? -9.43 20.25 21.609 1 40.16 340 THR B O 1
ATOM 5660 N N . ASP B 1 341 ? -9.453 20.422 19.422 1 38.38 341 ASP B N 1
ATOM 5661 C CA . ASP B 1 341 ? -9.594 21.844 19.703 1 38.38 341 ASP B CA 1
ATOM 5662 C C . ASP B 1 341 ? -10.812 22.109 20.594 1 38.38 341 ASP B C 1
ATOM 5664 O O . ASP B 1 341 ? -10.93 23.188 21.188 1 38.38 341 ASP B O 1
ATOM 5668 N N . PHE B 1 342 ? -11.938 21.469 20.281 1 35.12 342 PHE B N 1
ATOM 5669 C CA . PHE B 1 342 ? -13.094 21.953 21.031 1 35.12 342 PHE B CA 1
ATOM 5670 C C . PHE B 1 342 ? -12.859 21.844 22.531 1 35.12 342 PHE B C 1
ATOM 5672 O O . PHE B 1 342 ? -13.531 22.5 23.312 1 35.12 342 PHE B O 1
ATOM 5679 N N . VAL B 1 343 ? -12.336 20.766 23.031 1 35.88 343 VAL B N 1
ATOM 5680 C CA . VAL B 1 343 ? -12.289 20.75 24.484 1 35.88 343 VAL B CA 1
ATOM 5681 C C . VAL B 1 343 ? -11.031 21.469 24.969 1 35.88 343 VAL B C 1
ATOM 5683 O O . VAL B 1 343 ? -9.977 20.859 25.109 1 35.88 343 VAL B O 1
ATOM 5686 N N . ALA B 1 344 ? -10.531 22.5 24.406 1 36.22 344 ALA B N 1
ATOM 5687 C CA . ALA B 1 344 ? -9.586 23.469 24.969 1 36.22 344 ALA B CA 1
ATOM 5688 C C . ALA B 1 344 ? -9.734 23.578 26.484 1 36.22 344 ALA B C 1
ATOM 5690 O O . ALA B 1 344 ? -8.82 24.031 27.172 1 36.22 344 ALA B O 1
ATOM 5691 N N . LYS B 1 345 ? -10.992 23.812 26.875 1 38.16 345 LYS B N 1
ATOM 5692 C CA . LYS B 1 345 ? -11.156 24.188 28.266 1 38.16 345 LYS B CA 1
ATOM 5693 C C . LYS B 1 345 ? -10.586 23.125 29.203 1 38.16 345 LYS B C 1
ATOM 5695 O O . LYS B 1 345 ? -10.219 23.406 30.344 1 38.16 345 LYS B O 1
ATOM 5700 N N . GLU B 1 346 ? -11.148 21.844 29.125 1 39.88 346 GLU B N 1
ATOM 5701 C CA . GLU B 1 346 ? -10.711 21.031 30.266 1 39.88 346 GLU B CA 1
ATOM 5702 C C . GLU B 1 346 ? -9.266 20.578 30.094 1 39.88 346 GLU B C 1
ATOM 5704 O O . GLU B 1 346 ? -8.938 19.875 29.125 1 39.88 346 GLU B O 1
ATOM 5709 N N . SER B 1 347 ? -8.211 21.422 30.297 1 41.22 347 SER B N 1
ATOM 5710 C CA . SER B 1 347 ? -6.766 21.438 30.516 1 41.22 347 SER B CA 1
ATOM 5711 C C . SER B 1 347 ? -6.199 20.031 30.547 1 41.22 347 SER B C 1
ATOM 5713 O O . SER B 1 347 ? -5.082 19.781 30.078 1 41.22 347 SER B O 1
ATOM 5715 N N . LYS B 1 348 ? -6.742 19.125 31.453 1 41.88 348 LYS B N 1
ATOM 5716 C CA . LYS B 1 348 ? -6.238 17.828 31.906 1 41.88 348 LYS B CA 1
ATOM 5717 C C . LYS B 1 348 ? -6.574 16.734 30.891 1 41.88 348 LYS B C 1
ATOM 5719 O O . LYS B 1 348 ? -7.352 15.82 31.188 1 41.88 348 LYS B O 1
ATOM 5724 N N . PHE B 1 349 ? -7.102 16.906 29.734 1 50.91 349 PHE B N 1
ATOM 5725 C CA . PHE B 1 349 ? -7.258 15.719 28.891 1 50.91 349 PHE B CA 1
ATOM 5726 C C . PHE B 1 349 ? -6.02 14.836 28.953 1 50.91 349 PHE B C 1
ATOM 5728 O O . PHE B 1 349 ? -4.961 15.203 28.438 1 50.91 349 PHE B O 1
ATOM 5735 N N . SER B 1 350 ? -5.848 14.133 30.062 1 59.31 350 SER B N 1
ATOM 5736 C CA . SER B 1 350 ? -4.754 13.352 30.625 1 59.31 350 SER B CA 1
ATOM 5737 C C . SER B 1 350 ? -4.105 12.469 29.562 1 59.31 350 SER B C 1
ATOM 5739 O O . SER B 1 350 ? -4.781 11.977 28.656 1 59.31 350 SER B O 1
ATOM 5741 N N . ARG B 1 351 ? -2.895 12.695 29.297 1 64.5 351 ARG B N 1
ATOM 5742 C CA . ARG B 1 351 ? -2.004 11.789 28.578 1 64.5 351 ARG B CA 1
ATOM 5743 C C . ARG B 1 351 ? -2.541 10.367 28.609 1 64.5 351 ARG B C 1
ATOM 5745 O O . ARG B 1 351 ? -2.479 9.656 27.594 1 64.5 351 ARG B O 1
ATOM 5752 N N . SER B 1 352 ? -3.098 10.156 29.703 1 73.75 352 SER B N 1
ATOM 5753 C CA . SER B 1 352 ? -3.613 8.797 29.875 1 73.75 352 SER B CA 1
ATOM 5754 C C . SER B 1 352 ? -4.828 8.555 28.984 1 73.75 352 SER B C 1
ATOM 5756 O O . SER B 1 352 ? -4.973 7.477 28.406 1 73.75 352 SER B O 1
ATOM 5758 N N . LYS B 1 353 ? -5.586 9.594 28.844 1 77.19 353 LYS B N 1
ATOM 5759 C CA . LYS B 1 353 ? -6.785 9.414 28.031 1 77.19 353 LYS B CA 1
ATOM 5760 C C . LYS B 1 353 ? -6.438 9.328 26.547 1 77.19 353 LYS B C 1
ATOM 5762 O O . LYS B 1 353 ? -7.008 8.508 25.828 1 77.19 353 LYS B O 1
ATOM 5767 N N . LYS B 1 354 ? -5.441 10.195 26.188 1 76.5 354 LYS B N 1
ATOM 5768 C CA . LYS B 1 354 ? -4.988 10.125 24.797 1 76.5 354 LYS B CA 1
ATOM 5769 C C . LYS B 1 354 ? -4.387 8.758 24.484 1 76.5 354 LYS B C 1
ATOM 5771 O O . LYS B 1 354 ? -4.645 8.188 23.422 1 76.5 354 LYS B O 1
ATOM 5776 N N . PHE B 1 355 ? -3.76 8.312 25.438 1 78.75 355 PHE B N 1
ATOM 5777 C CA . PHE B 1 355 ? -3.133 7 25.312 1 78.75 355 PHE B CA 1
ATOM 5778 C C . PHE B 1 355 ? -4.188 5.906 25.188 1 78.75 355 PHE B C 1
ATOM 5780 O O . PHE B 1 355 ? -4.074 5.023 24.328 1 78.75 355 PHE B O 1
ATOM 5787 N N . HIS B 1 356 ? -5.176 6.012 25.906 1 81.62 356 HIS B N 1
ATOM 5788 C CA . HIS B 1 356 ? -6.219 4.996 25.875 1 81.62 356 HIS B CA 1
ATOM 5789 C C . HIS B 1 356 ? -7.008 5.047 24.578 1 81.62 356 HIS B C 1
ATOM 5791 O O . HIS B 1 356 ? -7.414 4.008 24.047 1 81.62 356 HIS B O 1
ATOM 5797 N N . ILE B 1 357 ? -7.152 6.219 24.078 1 82.5 357 ILE B N 1
ATOM 5798 C CA . ILE B 1 357 ? -7.902 6.367 22.828 1 82.5 357 ILE B CA 1
ATOM 5799 C C . ILE B 1 357 ? -7.102 5.777 21.672 1 82.5 357 ILE B C 1
ATOM 5801 O O . ILE B 1 357 ? -7.645 5.043 20.844 1 82.5 357 ILE B O 1
ATOM 5805 N N . ILE B 1 358 ? -5.879 6.082 21.719 1 82.38 358 ILE B N 1
ATOM 5806 C CA . ILE B 1 358 ? -5.016 5.586 20.656 1 82.38 358 ILE B CA 1
ATOM 5807 C C . ILE B 1 358 ? -4.918 4.062 20.734 1 82.38 358 ILE B C 1
ATOM 5809 O O . ILE B 1 358 ? -4.953 3.377 19.703 1 82.38 358 ILE B O 1
ATOM 5813 N N . LEU B 1 359 ? -4.883 3.568 21.922 1 83.5 359 LEU B N 1
ATOM 5814 C CA . LEU B 1 359 ? -4.84 2.123 22.109 1 83.5 359 LEU B CA 1
ATOM 5815 C C . LEU B 1 359 ? -6.125 1.468 21.625 1 83.5 359 LEU B C 1
ATOM 5817 O O . LEU B 1 359 ? -6.086 0.396 21.016 1 83.5 359 LEU B O 1
ATOM 5821 N N . GLY B 1 360 ? -7.164 2.119 21.906 1 87.06 360 GLY B N 1
ATOM 5822 C CA . GLY B 1 360 ? -8.43 1.613 21.406 1 87.06 360 GLY B CA 1
ATOM 5823 C C . GLY B 1 360 ? -8.5 1.567 19.891 1 87.06 360 GLY B C 1
ATOM 5824 O O . GLY B 1 360 ? -8.984 0.591 19.312 1 87.06 360 GLY B O 1
ATOM 5825 N N . ARG B 1 361 ? -7.969 2.574 19.297 1 87.12 361 ARG B N 1
ATOM 5826 C CA . ARG B 1 361 ? -7.973 2.635 17.828 1 87.12 361 ARG B CA 1
ATOM 5827 C C . ARG B 1 361 ? -7.078 1.553 17.234 1 87.12 361 ARG B C 1
ATOM 5829 O O . ARG B 1 361 ? -7.449 0.9 16.266 1 87.12 361 ARG B O 1
ATOM 5836 N N . ILE B 1 362 ? -6 1.345 17.859 1 86.44 362 ILE B N 1
ATOM 5837 C CA . ILE B 1 362 ? -5.074 0.32 17.391 1 86.44 362 ILE B CA 1
ATOM 5838 C C . ILE B 1 362 ? -5.695 -1.062 17.578 1 86.44 362 ILE B C 1
ATOM 5840 O O . ILE B 1 362 ? -5.613 -1.912 16.703 1 86.44 362 ILE B O 1
ATOM 5844 N N . PHE B 1 363 ? -6.301 -1.234 18.656 1 90.69 363 PHE B N 1
ATOM 5845 C CA . PHE B 1 363 ? -6.953 -2.506 18.953 1 90.69 363 PHE B CA 1
ATOM 5846 C C . PHE B 1 363 ? -8.039 -2.801 17.922 1 90.69 363 PHE B C 1
ATOM 5848 O O . PHE B 1 363 ? -8.133 -3.92 17.406 1 90.69 363 PHE B O 1
ATOM 5855 N N . LEU B 1 364 ? -8.805 -1.842 17.609 1 90.75 364 LEU B N 1
ATOM 5856 C CA . LEU B 1 364 ? -9.898 -2.047 16.672 1 90.75 364 LEU B CA 1
ATOM 5857 C C . LEU B 1 364 ? -9.359 -2.271 15.258 1 90.75 364 LEU B C 1
ATOM 5859 O O . LEU B 1 364 ? -9.945 -3.029 14.484 1 90.75 364 LEU B O 1
ATOM 5863 N N . ALA B 1 365 ? -8.305 -1.604 14.984 1 91.25 365 ALA B N 1
ATOM 5864 C CA . ALA B 1 365 ? -7.668 -1.854 13.688 1 91.25 365 ALA B CA 1
ATOM 5865 C C . ALA B 1 365 ? -7.164 -3.291 13.602 1 91.25 365 ALA B C 1
ATOM 5867 O O . ALA B 1 365 ? -7.359 -3.961 12.578 1 91.25 365 ALA B O 1
ATOM 5868 N N . ILE B 1 366 ? -6.598 -3.764 14.648 1 92.19 366 ILE B N 1
ATOM 5869 C CA . ILE B 1 366 ? -6.098 -5.133 14.711 1 92.19 366 ILE B CA 1
ATOM 5870 C C . ILE B 1 366 ? -7.266 -6.113 14.633 1 92.19 366 ILE B C 1
ATOM 5872 O O . ILE B 1 366 ? -7.18 -7.137 13.953 1 92.19 366 ILE B O 1
ATOM 5876 N N . LEU B 1 367 ? -8.281 -5.766 15.266 1 92.44 367 LEU B N 1
ATOM 5877 C CA . LEU B 1 367 ? -9.477 -6.602 15.203 1 92.44 367 LEU B CA 1
ATOM 5878 C C . LEU B 1 367 ? -10 -6.703 13.773 1 92.44 367 LEU B C 1
ATOM 5880 O O . LEU B 1 367 ? -10.422 -7.773 13.344 1 92.44 367 LEU B O 1
ATOM 5884 N N . GLY B 1 368 ? -10.023 -5.594 13.102 1 91.62 368 GLY B N 1
ATOM 5885 C CA . GLY B 1 368 ? -10.414 -5.625 11.703 1 91.62 368 GLY B CA 1
ATOM 5886 C C . GLY B 1 368 ? -9.57 -6.57 10.867 1 91.62 368 GLY B C 1
ATOM 5887 O O . GLY B 1 368 ? -10.094 -7.324 10.047 1 91.62 368 GLY B O 1
ATOM 5888 N N . VAL B 1 369 ? -8.297 -6.559 11.148 1 92.69 369 VAL B N 1
ATOM 5889 C CA . VAL B 1 369 ? -7.379 -7.441 10.438 1 92.69 369 VAL B CA 1
ATOM 5890 C C . VAL B 1 369 ? -7.688 -8.898 10.789 1 92.69 369 VAL B C 1
ATOM 5892 O O . VAL B 1 369 ? -7.734 -9.758 9.906 1 92.69 369 VAL B O 1
ATOM 5895 N N . PHE B 1 370 ? -7.938 -9.141 11.969 1 92.06 370 PHE B N 1
ATOM 5896 C CA . PHE B 1 370 ? -8.203 -10.492 12.438 1 92.06 370 PHE B CA 1
ATOM 5897 C C . PHE B 1 370 ? -9.492 -11.031 11.836 1 92.06 370 PHE B C 1
ATOM 5899 O O . PHE B 1 370 ? -9.578 -12.211 11.484 1 92.06 370 PHE B O 1
ATOM 5906 N N . VAL B 1 371 ? -10.461 -10.211 11.773 1 90.44 371 VAL B N 1
ATOM 5907 C CA . VAL B 1 371 ? -11.734 -10.625 11.188 1 90.44 371 VAL B CA 1
ATOM 5908 C C . VAL B 1 371 ? -11.531 -11.023 9.727 1 90.44 371 VAL B C 1
ATOM 5910 O O . VAL B 1 371 ? -12.031 -12.062 9.289 1 90.44 371 VAL B O 1
ATOM 5913 N N . MET B 1 372 ? -10.758 -10.266 9.039 1 90.5 372 MET B N 1
ATOM 5914 C CA . MET B 1 372 ? -10.531 -10.57 7.629 1 90.5 372 MET B CA 1
ATOM 5915 C C . MET B 1 372 ? -9.664 -11.82 7.477 1 90.5 372 MET B C 1
ATOM 5917 O O . MET B 1 372 ? -9.836 -12.586 6.523 1 90.5 372 MET B O 1
ATOM 5921 N N . GLU B 1 373 ? -8.766 -11.969 8.406 1 90.12 373 GLU B N 1
ATOM 5922 C CA . GLU B 1 373 ? -7.98 -13.203 8.406 1 90.12 373 GLU B CA 1
ATOM 5923 C C . GLU B 1 373 ? -8.859 -14.422 8.672 1 90.12 373 GLU B C 1
ATOM 5925 O O . GLU B 1 373 ? -8.664 -15.477 8.07 1 90.12 373 GLU B O 1
ATOM 5930 N N . ALA B 1 374 ? -9.766 -14.281 9.539 1 89.38 374 ALA B N 1
ATOM 5931 C CA . ALA B 1 374 ? -10.703 -15.359 9.836 1 89.38 374 ALA B CA 1
ATOM 5932 C C . ALA B 1 374 ? -11.555 -15.688 8.609 1 89.38 374 ALA B C 1
ATOM 5934 O O . ALA B 1 374 ? -11.805 -16.859 8.32 1 89.38 374 ALA B O 1
ATOM 5935 N N . VAL B 1 375 ? -11.969 -14.68 7.926 1 87.62 375 VAL B N 1
ATOM 5936 C CA . VAL B 1 375 ? -12.734 -14.867 6.703 1 87.62 375 VAL B CA 1
ATOM 5937 C C . VAL B 1 375 ? -11.898 -15.617 5.668 1 87.62 375 VAL B C 1
ATOM 5939 O O . VAL B 1 375 ? -12.398 -16.531 4.996 1 87.62 375 VAL B O 1
ATOM 5942 N N . ASN B 1 376 ? -10.664 -15.227 5.586 1 84.69 376 ASN B N 1
ATOM 5943 C CA . ASN B 1 376 ? -9.758 -15.883 4.652 1 84.69 376 ASN B CA 1
ATOM 5944 C C . ASN B 1 376 ? -9.602 -17.375 4.977 1 84.69 376 ASN B C 1
ATOM 5946 O O . ASN B 1 376 ? -9.516 -18.203 4.07 1 84.69 376 ASN B O 1
ATOM 5950 N N . SER B 1 377 ? -9.57 -17.734 6.207 1 82.56 377 SER B N 1
ATOM 5951 C CA . SER B 1 377 ? -9.414 -19.125 6.633 1 82.56 377 SER B CA 1
ATOM 5952 C C . SER B 1 377 ? -10.633 -19.953 6.273 1 82.56 377 SER B C 1
ATOM 5954 O O . SER B 1 377 ? -10.523 -21.156 6.02 1 82.56 377 SER B O 1
ATOM 5956 N N . ILE B 1 378 ? -11.727 -19.297 6.203 1 77.75 378 ILE B N 1
ATOM 5957 C CA . ILE B 1 378 ? -12.969 -19.984 5.844 1 77.75 378 ILE B CA 1
ATOM 5958 C C . ILE B 1 378 ? -13.016 -20.188 4.332 1 77.75 378 ILE B C 1
ATOM 5960 O O . ILE B 1 378 ? -13.484 -21.234 3.855 1 77.75 378 ILE B O 1
ATOM 5964 N N . GLU B 1 379 ? -12.438 -19.281 3.602 1 74.56 379 GLU B N 1
ATOM 5965 C CA . GLU B 1 379 ? -12.477 -19.328 2.143 1 74.56 379 GLU B CA 1
ATOM 5966 C C . GLU B 1 379 ? -11.469 -20.328 1.592 1 74.56 379 GLU B C 1
ATOM 5968 O O . GLU B 1 379 ? -11.68 -20.906 0.521 1 74.56 379 GLU B O 1
ATOM 5973 N N . MET B 1 380 ? -10.203 -20.453 2.215 1 62.19 380 MET B N 1
ATOM 5974 C CA . MET B 1 380 ? -9.156 -21.344 1.734 1 62.19 380 MET B CA 1
ATOM 5975 C C . MET B 1 380 ? -9.445 -22.781 2.15 1 62.19 380 MET B C 1
ATOM 5977 O O . MET B 1 380 ? -9.125 -23.719 1.414 1 62.19 380 MET B O 1
#

Sequence (760 aa):
MNSPIIEYSSRNTSSNLDPFGIRIMQDSSYFNTGTFQRTESSSFLHLLIVTTFSCFAISLSSMITLLVFWNFIKRNQQFNSSDNSSTEFDPNKSESIKLILAFAVGSLVADVFLHILPEATQAFSQAGYQTANIQHFLGVWILIGILMFACLETFFHLLTNVEKKSDSERIVTANQPIVPINSSIKLRNRKIATKDSINKTTTDIKRANPTSATGYLNLLANSFDNLVHGMSVGASYLISYKMGILTTMAILIHEIPHEIVDFVILLRSGFSCYDAFKAQLSLSIVTLMGSSTIIYLDYYQRSSTALSFTLWILPLTAGGFIYIALTNLLPELLNLDSETDFVAKESKFSRSKKFHIILGRIFLAILGVFVMEAVNSIEMMNSPIIEYSSRNTSSNLDPFGIRIMQDSSYFNTGTFQRTESSSFLHLLIVTTFSCFAISLSSMITLLVFWNFIKRNQQFNSSDNSSTEFDPNKSESIKLILAFAVGSLVADVFLHILPEATQAFSQAGYQTANIQHFLGVWILIGILMFACLETFFHLLTNVEKKSDSERIVTANQPIVPINSSIKLRNRKIATKDSINKTTTDIKRANPTSATGYLNLLANSFDNLVHGMSVGASYLISYKMGILTTMAILIHEIPHEIVDFVILLRSGFSCYDAFKAQLSLSIVTLMGSSTIIYLDYYQRSSTALSFTLWILPLTAGGFIYIALTNLLPELLNLDSETDFVAKESKFSRSKKFHIILGRIFLAILGVFVMEAVNSIEM

Foldseek 3Di:
DDPPPPPPPPPCPVQVCPVVNPNPPPPVPPPPVPPLVQPDPPDLVNLLVVLLVLLVLLLVLQLVLLVVVVVVVVVVVVVVPPPPPPPPPDCLQDLVLLLLLLLLLLQLLLCLVLPLLVVLLVLCVVLPDDPVVSVVLLVVLLVVLQVVLVVQLVVVVVVLVVVVVVVVVVVVVPPPPPPPPPDDDPDPPPPPPDPPPPPCPVPVPVSQPSLQSLLVLLLVLLLLVLLVLLLCLLVLVSSHPVSNVLSSVLSSLSVNSNSSSSQSSNVNSPDDNVRSSVSSSVSSVSNSVSNSVLSVCVVVVNNSVVSVVSSSSSSSSSSSSCNSSPVPRVVSSVPPPVNCPVPVPPPPCPPVVVVVSNVSSNVSSVVSSVSSVVSSVVSD/DDPPPPPPPPPCPVQVCPVVNPNPPPPVPPPPCPPLVQPDPPDLVNLLVVLLVLLVVLLVLQLVLLVVVVVVVVVVVVVVPPPPPPPPPDCQQDLVLLLLLLLLLLQLLLCLVLPLLVVLLVLCVVLPDDPVVSVVLLVVLLVVLQVVLVVQLVVVVVVLVVVVVVVVVVVVVPPPPPPPDDDDDCDDDPPPPDPPPPVCPVVVPVSQPSLQSLLVLLLVLLLLVLLVLLLCLLVLVSSHPVSNVLSSVLSSLSVNSNSSSSQSSNVNSPDDSVRSSVSSSVSSVSSSVSNSVLSVCVVVPNNSVVSVVSSSSSSSSSSSSCNSSPVPRVVSSVPPPVNCPVVVPPPPCPPVVNVVSNVSSNVSSVVSSVSSVVSSVVSD

Solvent-accessible surface area (backbone atoms only — not comparable to full-atom values): 41214 Å² total; per-residue (Å²): 137,82,78,80,79,78,78,76,77,76,76,75,72,72,72,78,63,46,88,86,64,60,74,74,75,73,69,66,72,82,54,56,72,63,58,63,61,54,55,80,85,65,50,72,64,54,53,52,50,54,42,48,50,46,47,46,50,41,43,50,54,33,48,50,52,44,51,53,48,50,53,50,51,54,54,52,51,55,62,70,45,69,63,85,71,86,72,72,84,52,58,85,71,38,65,68,49,49,41,51,44,24,22,27,42,22,26,50,56,32,37,34,34,57,43,49,46,44,52,38,49,51,53,38,46,74,72,67,49,51,70,74,55,43,39,42,52,42,23,53,29,21,50,50,17,30,52,49,47,54,49,49,44,52,50,47,52,56,54,54,58,48,54,56,49,56,55,56,54,52,55,63,65,65,65,55,76,72,75,72,78,80,76,78,83,70,81,72,80,66,74,76,68,75,79,66,76,74,67,71,67,63,68,63,69,70,70,79,51,89,46,33,49,57,28,54,51,49,52,52,34,48,40,53,48,30,23,48,50,16,26,50,33,25,51,27,42,59,46,32,67,68,48,18,51,51,46,40,50,47,51,38,60,56,39,43,64,49,43,52,30,50,44,52,47,22,37,62,20,68,39,50,74,67,56,34,49,52,54,56,55,54,40,43,54,37,17,45,50,21,21,49,48,40,48,52,30,38,73,70,73,37,35,73,58,48,57,64,69,50,58,57,51,49,28,21,31,38,13,30,50,49,38,47,37,32,37,55,48,44,41,57,70,69,49,63,67,80,68,46,60,78,62,58,74,65,80,70,73,41,69,63,54,57,48,50,51,52,48,50,31,50,50,29,18,50,47,19,30,48,52,43,50,51,48,43,64,70,64,108,137,82,79,81,79,79,77,77,78,78,76,75,71,71,72,78,62,47,88,86,63,60,73,72,75,72,68,66,71,84,53,55,70,62,59,64,60,55,53,81,85,66,48,74,64,53,51,52,50,52,42,49,50,45,47,46,51,41,41,47,54,33,46,49,52,44,52,52,49,50,52,50,52,52,53,53,51,54,62,71,45,70,63,86,72,85,70,72,85,50,59,85,71,38,66,68,49,50,40,52,44,25,22,26,41,22,27,50,55,32,37,34,34,56,43,48,47,43,50,37,50,50,54,38,44,74,73,68,48,51,71,75,55,43,40,42,52,42,22,52,29,21,50,49,16,31,51,49,47,53,48,49,45,53,50,48,52,58,53,54,58,49,54,57,49,54,54,55,54,50,56,62,65,64,66,54,76,74,78,77,77,81,83,76,83,71,83,70,83,70,73,76,69,73,80,67,75,72,68,72,66,63,69,64,68,69,70,78,50,89,43,34,49,56,28,55,52,50,51,52,35,47,39,54,48,30,23,49,51,16,25,51,31,26,50,26,43,59,46,32,66,68,48,17,52,52,47,42,50,46,50,38,61,56,40,44,65,48,43,52,31,50,44,51,46,22,39,60,19,68,39,51,72,66,55,33,49,51,55,56,55,52,39,43,52,37,17,45,50,21,20,49,50,39,49,52,30,40,74,69,72,37,36,72,59,48,57,64,69,48,57,58,49,47,28,20,29,40,14,30,51,49,39,47,38,32,37,55,48,43,43,58,70,67,50,65,67,80,67,47,59,79,59,60,74,67,78,72,74,40,69,63,53,56,48,50,50,51,48,50,31,51,49,29,17,50,47,20,30,48,53,43,50,53,47,42,63,72,64,107